Protein AF-A0A436FHL1-F1 (afdb_monomer)

Radius of gyration: 26.49 Å; Cα contacts (8 Å, |Δi|>4): 794; chains: 1; bounding box: 74×62×65 Å

pLDDT: mean 80.94, std 13.46, range [28.56, 97.38]

Foldseek 3Di:
DVLCLAQLLVLQLQQLLVLCCVLVVDDSLLSSLLSLLQSAFDVVLVVVLCVVVVFDFFPVLNVVSVCNRLSNLLNSLLSNLVSLVCVLVVDPDPPVVVVVCSVVLVCVQAVLLLVLLQVLLVVLQVCQVPDPDDLVCNLVVSVVSLVVSLVVSVVVSHHSSSSSSSSCVSNVPDDGPPVVSNVVVVVVVVVVVQVVLVVVLVVVADVVCCVVCVVSLLVSLVCSQPPSLLVSLCVSCVVVPDDPLSSVLSSNNGQRGSSSLVSLCSSVVSVHPCSNVSNNSSVSSNVSRCVPSSVVNNVSCVVSLRGDPDQQAFPDWAWDDDPDPFTKIWTKFAQAAQAQQLVPDDDDPQKAWAWKADPNDIDGPVVDDGDHGGIITTIIHGPPDRPVVSRRRDHPPPQDPVNCLQQPVFKDAQQAFVLVVCVPPVLPDDPVLRRHGNQVSLCVQVPNADGAQDWDRRHQKIKGQHDADPVRGGGIIYIHRPPPPNPPD

Structure (mmCIF, N/CA/C/O backbone):
data_AF-A0A436FHL1-F1
#
_entry.id   AF-A0A436FHL1-F1
#
loop_
_atom_site.group_PDB
_atom_site.id
_atom_site.type_symbol
_atom_site.label_atom_id
_atom_site.label_alt_id
_atom_site.label_comp_id
_atom_site.label_asym_id
_atom_site.label_entity_id
_atom_site.label_seq_id
_atom_site.pdbx_PDB_ins_code
_atom_site.Cartn_x
_atom_site.Cartn_y
_atom_site.Cartn_z
_atom_site.occupancy
_atom_site.B_iso_or_equiv
_atom_site.auth_seq_id
_atom_site.auth_comp_id
_atom_site.auth_asym_id
_atom_site.auth_atom_id
_atom_site.pdbx_PDB_model_num
ATOM 1 N N . ALA A 1 1 ? 3.615 -8.105 7.438 1.00 66.44 1 ALA A N 1
ATOM 2 C CA . ALA A 1 1 ? 3.809 -6.920 6.575 1.00 66.44 1 ALA A CA 1
ATOM 3 C C . ALA A 1 1 ? 5.278 -6.683 6.185 1.00 66.44 1 ALA A C 1
ATOM 5 O O . ALA A 1 1 ? 5.583 -6.813 5.013 1.00 66.44 1 ALA A O 1
ATOM 6 N N . LEU A 1 2 ? 6.216 -6.428 7.112 1.00 77.94 2 LEU A N 1
ATOM 7 C CA . LEU A 1 2 ? 7.629 -6.133 6.765 1.00 77.94 2 LEU A CA 1
ATOM 8 C C . LEU A 1 2 ? 8.330 -7.214 5.914 1.00 77.94 2 LEU A C 1
ATOM 10 O O . LEU A 1 2 ? 9.043 -6.886 4.969 1.00 77.94 2 LEU A O 1
ATOM 14 N N . SER A 1 3 ? 8.100 -8.500 6.210 1.00 80.69 3 SER A N 1
ATOM 15 C CA . SER A 1 3 ? 8.644 -9.611 5.404 1.00 80.69 3 SER A CA 1
ATOM 16 C C . SER A 1 3 ? 8.067 -9.638 3.981 1.00 80.69 3 SER A C 1
ATOM 18 O O . SER A 1 3 ? 8.811 -9.849 3.029 1.00 80.69 3 SER A O 1
ATOM 20 N N . LEU A 1 4 ? 6.769 -9.357 3.825 1.00 78.19 4 LEU A N 1
ATOM 21 C CA . LEU A 1 4 ? 6.110 -9.247 2.516 1.00 78.19 4 LEU A CA 1
ATOM 22 C C . LEU A 1 4 ? 6.680 -8.076 1.707 1.00 78.19 4 LEU A C 1
ATOM 24 O O . LEU A 1 4 ? 7.002 -8.236 0.536 1.00 78.19 4 LEU A O 1
ATOM 28 N N . ALA A 1 5 ? 6.870 -6.926 2.355 1.00 76.25 5 ALA A N 1
ATOM 29 C CA . ALA A 1 5 ? 7.355 -5.714 1.705 1.00 76.25 5 ALA A CA 1
ATOM 30 C C . ALA A 1 5 ? 8.826 -5.796 1.263 1.00 76.25 5 ALA A C 1
ATOM 32 O O . ALA A 1 5 ? 9.206 -5.145 0.304 1.00 76.25 5 ALA A O 1
ATOM 33 N N . THR A 1 6 ? 9.661 -6.594 1.933 1.00 82.12 6 THR A N 1
ATOM 34 C CA . THR A 1 6 ? 11.090 -6.744 1.595 1.00 82.12 6 THR A CA 1
ATOM 35 C C . THR A 1 6 ? 11.342 -8.017 0.794 1.00 82.12 6 THR A C 1
ATOM 37 O O . THR A 1 6 ? 11.588 -7.981 -0.410 1.00 82.12 6 THR A O 1
ATOM 40 N N . PHE A 1 7 ? 11.242 -9.167 1.457 1.00 86.00 7 PHE A N 1
ATOM 41 C CA . PHE A 1 7 ? 11.510 -10.468 0.858 1.00 86.00 7 PHE A CA 1
ATOM 42 C C . PHE A 1 7 ? 10.491 -10.812 -0.232 1.00 86.00 7 PHE A C 1
ATOM 44 O O . PHE A 1 7 ? 10.877 -11.302 -1.290 1.00 86.00 7 PHE A O 1
ATOM 51 N N . GLY A 1 8 ? 9.211 -10.489 -0.026 1.00 87.19 8 GLY A N 1
ATOM 52 C CA . GLY A 1 8 ? 8.171 -10.739 -1.025 1.00 87.19 8 GLY A CA 1
ATOM 53 C C . GLY A 1 8 ? 8.415 -9.986 -2.335 1.00 87.19 8 GLY A C 1
ATOM 54 O O . GLY A 1 8 ? 8.221 -10.554 -3.409 1.00 87.19 8 GLY A O 1
ATOM 55 N N . VAL A 1 9 ? 8.924 -8.753 -2.266 1.00 88.81 9 VAL A N 1
ATOM 56 C CA . VAL A 1 9 ? 9.281 -7.938 -3.442 1.00 88.81 9 VAL A CA 1
ATOM 57 C C . VAL A 1 9 ? 10.461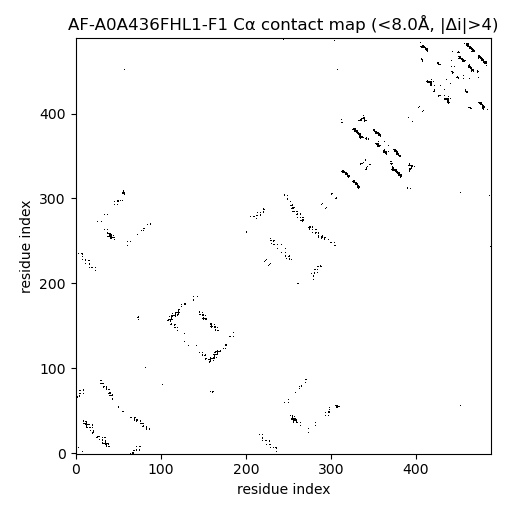 -8.531 -4.194 1.00 88.81 9 VAL A C 1
ATOM 59 O O . VAL A 1 9 ? 10.396 -8.666 -5.415 1.00 88.81 9 VAL A O 1
ATOM 62 N N . LEU A 1 10 ? 11.506 -8.953 -3.480 1.00 90.69 10 LEU A N 1
ATOM 63 C CA . LEU A 1 10 ? 12.677 -9.593 -4.084 1.00 90.69 10 LEU A CA 1
ATOM 64 C C . LEU A 1 10 ? 12.315 -10.925 -4.751 1.00 90.69 10 LEU A C 1
ATOM 66 O O . LEU A 1 10 ? 12.699 -11.165 -5.894 1.00 90.69 10 LEU A O 1
ATOM 70 N N . VAL A 1 11 ? 11.528 -11.766 -4.075 1.00 92.50 11 VAL A N 1
ATOM 71 C CA . VAL A 1 11 ? 11.056 -13.044 -4.628 1.00 92.50 11 VAL A CA 1
ATOM 72 C C . VAL A 1 11 ? 10.159 -12.813 -5.841 1.00 92.50 11 VAL A C 1
ATOM 74 O O . VAL A 1 11 ? 10.345 -13.467 -6.866 1.00 92.50 11 VAL A O 1
ATOM 77 N N . THR A 1 12 ? 9.225 -11.860 -5.762 1.00 92.69 12 THR A N 1
ATOM 78 C CA . THR A 1 12 ? 8.349 -11.511 -6.891 1.00 92.69 12 THR A CA 1
ATOM 79 C C . THR A 1 12 ? 9.171 -11.017 -8.076 1.00 92.69 12 THR A C 1
ATOM 81 O O . THR A 1 12 ? 8.964 -11.492 -9.188 1.00 92.69 12 THR A O 1
ATOM 84 N N . THR A 1 13 ? 10.140 -10.130 -7.838 1.00 93.62 13 THR A N 1
ATOM 85 C CA . THR A 1 13 ? 11.038 -9.599 -8.871 1.00 93.62 13 THR A CA 1
ATOM 86 C C . THR A 1 13 ? 11.849 -10.709 -9.532 1.00 93.62 13 THR A C 1
ATOM 88 O O . THR A 1 13 ? 11.933 -10.757 -10.756 1.00 93.62 13 THR A O 1
ATOM 91 N N . GLY A 1 14 ? 12.409 -11.628 -8.742 1.00 93.75 14 GLY A N 1
ATOM 92 C CA . GLY A 1 14 ? 13.194 -12.750 -9.252 1.00 93.75 14 GLY A CA 1
ATOM 93 C C . GLY A 1 14 ? 12.356 -13.716 -10.089 1.00 93.75 14 GLY A C 1
ATOM 94 O O . GLY A 1 14 ? 12.690 -13.977 -11.242 1.00 93.75 14 GLY A O 1
ATOM 95 N N . LEU A 1 15 ? 11.240 -14.211 -9.542 1.00 94.94 15 LEU A N 1
ATOM 96 C CA . LEU A 1 15 ? 10.355 -15.150 -10.244 1.00 94.94 15 LEU A CA 1
ATOM 97 C C . LEU A 1 15 ? 9.775 -14.538 -11.519 1.00 94.94 15 LEU A C 1
ATOM 99 O O . LEU A 1 15 ? 9.766 -15.177 -12.570 1.00 94.94 15 LEU A O 1
ATOM 103 N N . PHE A 1 16 ? 9.297 -13.298 -11.427 1.00 95.25 16 PHE A N 1
ATOM 104 C CA . PHE A 1 16 ? 8.742 -12.594 -12.572 1.00 95.25 16 PHE A CA 1
ATOM 105 C C . PHE A 1 16 ? 9.818 -12.278 -13.613 1.00 95.25 16 PHE A C 1
ATOM 107 O O . PHE A 1 16 ? 9.579 -12.472 -14.799 1.00 95.25 16 PHE A O 1
ATOM 114 N N . GLY A 1 17 ? 11.007 -11.841 -13.190 1.00 94.88 17 GLY A N 1
ATOM 115 C CA . GLY A 1 17 ? 12.113 -11.544 -14.096 1.00 94.88 17 GLY A CA 1
ATOM 116 C C . GLY A 1 17 ? 12.580 -12.771 -14.876 1.00 94.88 17 GLY A C 1
ATOM 117 O O . GLY A 1 17 ? 12.814 -12.673 -16.074 1.00 94.88 17 GLY A O 1
ATOM 118 N N . VAL A 1 18 ? 12.616 -13.953 -14.252 1.00 95.56 18 VAL A N 1
ATOM 119 C CA . VAL A 1 18 ? 12.900 -15.208 -14.972 1.00 95.56 18 VAL A CA 1
ATOM 120 C C . VAL A 1 18 ? 11.855 -15.457 -16.063 1.00 95.56 18 VAL A C 1
ATOM 122 O O . VAL A 1 18 ? 12.215 -15.753 -17.199 1.00 95.56 18 VAL A O 1
ATOM 125 N N . ALA A 1 19 ? 10.564 -15.305 -15.754 1.00 94.75 19 ALA A N 1
ATOM 126 C CA . ALA A 1 19 ? 9.510 -15.467 -16.753 1.00 94.75 19 ALA A CA 1
ATOM 127 C C . ALA A 1 19 ? 9.612 -14.414 -17.872 1.00 94.75 19 ALA A C 1
ATOM 129 O O . ALA A 1 19 ? 9.493 -14.751 -19.046 1.00 94.75 19 ALA A O 1
ATOM 130 N N . ALA A 1 20 ? 9.876 -13.152 -17.528 1.00 94.81 20 ALA A N 1
ATOM 131 C CA . ALA A 1 20 ? 10.010 -12.063 -18.491 1.00 94.81 20 ALA A CA 1
ATOM 132 C C . ALA A 1 20 ? 11.174 -12.283 -19.469 1.00 94.81 20 ALA A C 1
ATOM 134 O O . ALA A 1 20 ? 10.998 -12.036 -20.659 1.00 94.81 20 ALA A O 1
ATOM 135 N N . HIS A 1 21 ? 12.305 -12.816 -18.997 1.00 95.00 21 HIS A N 1
ATOM 136 C CA . HIS A 1 21 ? 13.452 -13.145 -19.847 1.00 95.00 21 HIS A CA 1
ATOM 137 C C . HIS A 1 21 ? 13.066 -14.116 -20.969 1.00 95.00 21 HIS A C 1
ATOM 139 O O . HIS A 1 21 ? 13.365 -13.865 -22.132 1.00 95.00 21 HIS A O 1
ATOM 145 N N . TYR A 1 22 ? 12.339 -15.185 -20.633 1.00 93.75 22 TYR A N 1
ATOM 146 C CA . TYR A 1 22 ? 11.937 -16.204 -21.607 1.00 93.75 22 TYR A CA 1
ATOM 147 C C . TYR A 1 22 ? 10.749 -15.804 -22.490 1.00 93.75 22 TYR A C 1
ATOM 149 O O . TYR A 1 22 ? 10.585 -16.373 -23.564 1.00 93.75 22 TYR A O 1
ATOM 157 N N . LEU A 1 23 ? 9.884 -14.888 -22.040 1.00 92.69 23 LEU A N 1
ATOM 158 C CA . LEU A 1 23 ? 8.682 -14.498 -22.789 1.00 92.69 23 LEU A CA 1
ATOM 159 C C . LEU A 1 23 ? 8.887 -13.275 -23.694 1.00 92.69 23 LEU A C 1
ATOM 161 O O . LEU A 1 23 ? 8.119 -13.106 -24.641 1.00 92.69 23 LEU A O 1
ATOM 165 N N . LEU A 1 24 ? 9.848 -12.403 -23.380 1.00 90.12 24 LEU A N 1
ATOM 166 C CA . LEU A 1 24 ? 10.069 -11.130 -24.080 1.00 90.12 24 LEU A CA 1
ATOM 167 C C . LEU A 1 24 ? 11.463 -11.002 -24.706 1.00 90.12 24 LEU A C 1
ATOM 169 O O . LEU A 1 24 ? 11.749 -9.954 -25.279 1.00 90.12 24 LEU A O 1
ATOM 173 N N . ASP A 1 25 ? 12.321 -12.017 -24.567 1.00 88.19 25 ASP A N 1
ATOM 174 C CA . ASP A 1 25 ? 13.712 -12.015 -25.049 1.00 88.19 25 ASP A CA 1
ATOM 175 C C . ASP A 1 25 ? 14.541 -10.808 -24.553 1.00 88.19 25 ASP A C 1
ATOM 177 O O . ASP A 1 25 ? 15.501 -10.373 -25.188 1.00 88.19 25 ASP A O 1
ATOM 181 N N . LEU A 1 26 ? 14.176 -10.254 -23.390 1.00 90.62 26 LEU A N 1
ATOM 182 C CA . LEU A 1 26 ? 14.901 -9.163 -22.735 1.00 90.62 26 LEU A CA 1
ATOM 183 C C . LEU A 1 26 ? 16.186 -9.677 -22.086 1.00 90.62 26 LEU A C 1
ATOM 185 O O . LEU A 1 26 ? 16.280 -10.843 -21.706 1.00 90.62 26 LEU A O 1
ATOM 189 N N . THR A 1 27 ? 17.168 -8.807 -21.850 1.00 92.12 27 THR A N 1
ATOM 190 C CA . THR A 1 27 ? 18.330 -9.189 -21.031 1.00 92.12 27 THR A CA 1
ATOM 191 C C . THR A 1 27 ? 17.909 -9.515 -19.590 1.00 92.12 27 THR A C 1
ATOM 193 O O . THR A 1 27 ? 16.848 -9.097 -19.118 1.00 92.12 27 THR A O 1
ATOM 196 N N . TRP A 1 28 ? 18.740 -10.253 -18.846 1.00 92.06 28 TRP A N 1
ATOM 197 C CA . TRP A 1 28 ? 18.451 -10.591 -17.443 1.00 92.06 28 TRP A CA 1
ATOM 198 C C . TRP A 1 28 ? 18.183 -9.351 -16.582 1.00 92.06 28 TRP A C 1
ATOM 200 O O . TRP A 1 28 ? 17.219 -9.327 -15.818 1.00 92.06 28 TRP A O 1
ATOM 210 N N . LEU A 1 29 ? 18.996 -8.302 -16.736 1.00 90.94 29 LEU A N 1
ATOM 211 C CA . LEU A 1 29 ? 18.839 -7.062 -15.977 1.00 90.94 29 LEU A CA 1
ATOM 212 C C . LEU A 1 29 ? 17.547 -6.323 -16.344 1.00 90.94 29 LEU A C 1
ATOM 214 O O . LEU A 1 29 ? 16.825 -5.904 -15.445 1.00 90.94 29 LEU A O 1
ATOM 218 N N . GLU A 1 30 ? 17.207 -6.219 -17.631 1.00 92.06 30 GLU A N 1
ATOM 219 C CA . GLU A 1 30 ? 15.940 -5.619 -18.079 1.00 92.06 30 GLU A CA 1
ATOM 220 C C . GLU A 1 30 ? 14.719 -6.419 -17.606 1.00 92.06 30 GLU A C 1
ATOM 222 O O . GLU A 1 30 ? 13.680 -5.851 -17.268 1.00 92.06 30 GLU A O 1
ATOM 227 N N . SER A 1 31 ? 14.850 -7.743 -17.533 1.00 94.50 31 SER A N 1
ATOM 228 C CA . SER A 1 31 ? 13.784 -8.627 -17.066 1.00 94.50 31 SER A CA 1
ATOM 229 C C . SER A 1 31 ? 13.542 -8.472 -15.564 1.00 94.50 31 SER A C 1
ATOM 231 O O . SER A 1 31 ? 12.394 -8.355 -15.127 1.00 94.50 31 SER A O 1
ATOM 233 N N . PHE A 1 32 ? 14.609 -8.403 -14.758 1.00 94.44 32 PHE A N 1
ATOM 234 C CA . PHE A 1 32 ? 14.498 -8.080 -13.333 1.00 94.44 32 PHE A CA 1
ATOM 235 C C . PHE A 1 32 ? 14.029 -6.644 -13.102 1.00 94.44 32 PHE A C 1
ATOM 237 O O . PHE A 1 32 ? 13.284 -6.405 -12.159 1.00 94.44 32 PHE A O 1
ATOM 244 N N . LEU A 1 33 ? 14.392 -5.702 -13.973 1.00 94.06 33 LEU A N 1
ATOM 245 C CA . LEU A 1 33 ? 13.903 -4.326 -13.927 1.00 94.06 33 LEU A CA 1
ATOM 246 C C . LEU A 1 33 ? 12.388 -4.266 -14.138 1.00 94.06 33 LEU A C 1
ATOM 248 O O . LEU A 1 33 ? 11.684 -3.633 -13.351 1.00 94.06 33 LEU A O 1
ATOM 252 N N . LEU A 1 34 ? 11.870 -4.974 -15.147 1.00 95.19 34 LEU A N 1
ATOM 253 C CA . LEU A 1 34 ? 10.428 -5.108 -15.345 1.00 95.19 34 LEU A CA 1
ATOM 254 C C . LEU A 1 34 ? 9.771 -5.763 -14.120 1.00 95.19 34 LEU A C 1
ATOM 256 O O . LEU A 1 34 ? 8.746 -5.274 -13.650 1.00 95.19 34 LEU A O 1
ATOM 260 N N . GLY A 1 35 ? 10.382 -6.821 -13.573 1.00 94.38 35 GLY A N 1
ATOM 261 C CA . GLY A 1 35 ? 9.930 -7.482 -12.346 1.00 94.38 35 GLY A CA 1
ATOM 262 C C . GLY A 1 35 ? 9.860 -6.550 -11.139 1.00 94.38 35 GLY A C 1
ATOM 263 O O . GLY A 1 35 ? 8.855 -6.565 -10.434 1.00 94.38 35 GLY A O 1
ATOM 264 N N . ALA A 1 36 ? 10.875 -5.710 -10.934 1.00 94.12 36 ALA A N 1
ATOM 265 C CA . ALA A 1 36 ? 10.934 -4.732 -9.852 1.00 94.12 36 ALA A CA 1
ATOM 266 C C . ALA A 1 36 ? 9.839 -3.671 -10.000 1.00 94.12 36 ALA A C 1
ATOM 268 O O . ALA A 1 36 ? 9.123 -3.386 -9.038 1.00 94.12 36 ALA A O 1
ATOM 269 N N . ALA A 1 37 ? 9.644 -3.156 -11.218 1.00 93.38 37 ALA A N 1
ATOM 270 C CA . ALA A 1 37 ? 8.610 -2.170 -11.509 1.00 93.38 37 ALA A CA 1
ATOM 271 C C . ALA A 1 37 ? 7.206 -2.720 -11.212 1.00 93.38 37 ALA A C 1
ATOM 273 O O . ALA A 1 37 ? 6.386 -2.049 -10.584 1.00 93.38 37 ALA A O 1
ATOM 274 N N . VAL A 1 38 ? 6.926 -3.971 -11.596 1.00 93.50 38 VAL A N 1
ATOM 275 C CA . VAL A 1 38 ? 5.620 -4.602 -11.348 1.00 93.50 38 VAL A CA 1
ATOM 276 C C . VAL A 1 38 ? 5.518 -5.302 -9.995 1.00 93.50 38 VAL A C 1
ATOM 278 O O . VAL A 1 38 ? 4.468 -5.870 -9.725 1.00 93.50 38 VAL A O 1
ATOM 281 N N . ALA A 1 39 ? 6.544 -5.280 -9.134 1.00 91.31 39 ALA A N 1
ATOM 282 C CA . ALA A 1 39 ? 6.502 -5.912 -7.811 1.00 91.31 39 ALA A CA 1
ATOM 283 C C . ALA A 1 39 ? 5.756 -5.070 -6.759 1.00 91.31 39 ALA A C 1
ATOM 285 O O . ALA A 1 39 ? 5.218 -5.648 -5.808 1.00 91.31 39 ALA A O 1
ATOM 286 N N . SER A 1 40 ? 5.642 -3.754 -6.973 1.00 89.12 40 SER A N 1
ATOM 287 C CA . SER A 1 40 ? 4.802 -2.839 -6.181 1.00 89.12 40 SER A CA 1
ATOM 288 C C . SER A 1 40 ? 3.306 -3.155 -6.333 1.00 89.12 40 SER A C 1
ATOM 290 O O . SER A 1 40 ? 2.866 -3.788 -7.302 1.00 89.12 40 SER A O 1
ATOM 292 N N . THR A 1 41 ? 2.525 -2.802 -5.314 1.00 89.75 41 THR A N 1
ATOM 293 C CA . THR A 1 41 ? 1.123 -3.201 -5.147 1.00 89.75 41 THR A CA 1
ATOM 294 C C . THR A 1 41 ? 0.335 -2.030 -4.610 1.00 89.75 41 THR A C 1
ATOM 296 O O . THR A 1 41 ? 0.806 -1.382 -3.683 1.00 89.75 41 THR A O 1
ATOM 299 N N . ASP A 1 42 ? -0.864 -1.801 -5.129 1.00 85.75 42 ASP A N 1
ATOM 300 C CA . ASP A 1 42 ? -1.639 -0.593 -4.857 1.00 85.75 42 ASP A CA 1
ATOM 301 C C . ASP A 1 42 ? -2.870 -0.907 -4.004 1.00 85.75 42 ASP A C 1
ATOM 303 O O . ASP A 1 42 ? -3.913 -1.350 -4.496 1.00 85.75 42 ASP A O 1
ATOM 307 N N . ALA A 1 43 ? -2.742 -0.681 -2.697 1.00 78.94 43 ALA A N 1
ATOM 308 C CA . ALA A 1 43 ? -3.848 -0.868 -1.777 1.00 78.94 43 ALA A CA 1
ATOM 309 C C . ALA A 1 43 ? -4.926 0.216 -1.925 1.00 78.94 43 ALA A C 1
ATOM 311 O O . ALA A 1 43 ? -6.086 -0.065 -1.633 1.00 78.94 43 ALA A O 1
ATOM 312 N N . ALA A 1 44 ? -4.610 1.413 -2.435 1.00 77.00 44 ALA A N 1
ATOM 313 C CA . ALA A 1 44 ? -5.622 2.444 -2.663 1.00 77.00 44 ALA A CA 1
ATOM 314 C C . ALA A 1 44 ? -6.646 1.980 -3.712 1.00 77.00 44 ALA A C 1
ATOM 316 O O . ALA A 1 44 ? -7.854 2.107 -3.497 1.00 77.00 44 ALA A O 1
ATOM 317 N N . ALA A 1 45 ? -6.181 1.347 -4.794 1.00 80.00 45 ALA A N 1
ATOM 318 C CA . ALA A 1 45 ? -7.055 0.720 -5.787 1.00 80.00 45 ALA A CA 1
ATOM 319 C C . ALA A 1 45 ? -7.905 -0.420 -5.189 1.00 80.00 45 ALA A C 1
ATOM 321 O O . ALA A 1 45 ? -9.105 -0.509 -5.459 1.00 80.00 45 ALA A O 1
ATOM 322 N N . VAL A 1 46 ? -7.311 -1.264 -4.334 1.00 82.12 46 VAL A N 1
ATOM 323 C CA . VAL A 1 46 ? -8.033 -2.334 -3.617 1.00 82.12 46 VAL A CA 1
ATOM 324 C C . VAL A 1 46 ? -9.146 -1.750 -2.746 1.00 82.12 46 VAL A C 1
ATOM 326 O O . VAL A 1 46 ? -10.299 -2.167 -2.852 1.00 82.12 46 VAL A O 1
ATOM 329 N N . PHE A 1 47 ? -8.822 -0.784 -1.884 1.00 79.75 47 PHE A N 1
ATOM 330 C CA . PHE A 1 47 ? -9.784 -0.206 -0.949 1.00 79.75 47 PHE A CA 1
ATOM 331 C C . PHE A 1 47 ? -10.869 0.593 -1.649 1.00 79.75 47 PHE A C 1
ATOM 333 O O . PHE A 1 47 ? -12.008 0.585 -1.184 1.00 79.75 47 PHE A O 1
ATOM 340 N N . PHE A 1 48 ? -10.560 1.222 -2.782 1.00 76.75 48 PHE A N 1
ATOM 341 C CA . PHE A 1 48 ? -11.579 1.836 -3.620 1.00 76.75 48 PHE A CA 1
ATOM 342 C C . PHE A 1 48 ? -12.616 0.812 -4.086 1.00 76.75 48 PHE A C 1
ATOM 344 O O . PHE A 1 48 ? -13.810 1.029 -3.893 1.00 76.75 48 PHE A O 1
ATOM 351 N N . LEU A 1 49 ? -12.176 -0.319 -4.642 1.00 78.75 49 LEU A N 1
ATOM 352 C CA . LEU A 1 49 ? -13.084 -1.356 -5.137 1.00 78.75 49 LEU A CA 1
ATOM 353 C C . LEU A 1 49 ? -13.893 -2.009 -4.014 1.00 78.75 49 LEU A C 1
ATOM 355 O O . LEU A 1 49 ? -15.082 -2.271 -4.178 1.00 78.75 49 LEU A O 1
ATOM 359 N N . LEU A 1 50 ? -13.271 -2.233 -2.856 1.00 79.44 50 LEU A N 1
ATOM 360 C CA . LEU A 1 50 ? -13.965 -2.756 -1.680 1.00 79.44 50 LEU A CA 1
ATOM 361 C C . LEU A 1 50 ? -15.009 -1.768 -1.154 1.00 79.44 50 LEU A C 1
ATOM 363 O O . LEU A 1 50 ? -16.138 -2.171 -0.890 1.00 79.44 50 LEU A O 1
ATOM 367 N N . ARG A 1 51 ? -14.670 -0.476 -1.062 1.00 74.31 51 ARG A N 1
ATOM 368 C CA . ARG A 1 51 ? -15.601 0.577 -0.632 1.00 74.31 51 ARG A CA 1
ATOM 369 C C . ARG A 1 51 ? -16.747 0.755 -1.628 1.00 74.31 51 ARG A C 1
ATOM 371 O O . ARG A 1 51 ? -17.884 0.899 -1.198 1.00 74.31 51 ARG A O 1
ATOM 378 N N . ALA A 1 52 ? -16.467 0.704 -2.931 1.00 73.88 52 ALA A N 1
ATOM 379 C CA . ALA A 1 52 ? -17.485 0.764 -3.980 1.00 73.88 52 ALA A CA 1
ATOM 380 C C . ALA A 1 52 ? -18.447 -0.437 -3.940 1.00 73.88 52 ALA A C 1
ATOM 382 O O . ALA A 1 52 ? -19.610 -0.300 -4.302 1.00 73.88 52 ALA A O 1
ATOM 383 N N . GLY A 1 53 ? -17.974 -1.601 -3.483 1.00 68.62 53 GLY A N 1
ATOM 384 C CA . GLY A 1 53 ? -18.800 -2.787 -3.246 1.00 68.62 53 GLY A CA 1
ATOM 385 C C . GLY A 1 53 ? -19.440 -2.865 -1.855 1.00 68.62 53 GLY A C 1
ATOM 386 O O . GLY A 1 53 ? -20.005 -3.909 -1.539 1.00 68.62 53 GLY A O 1
ATOM 387 N N . GLU A 1 54 ? -19.305 -1.824 -1.020 1.00 68.62 54 GLU A N 1
ATOM 388 C CA . GLU A 1 54 ? -19.738 -1.795 0.391 1.00 68.62 54 GLU A CA 1
ATOM 389 C C . GLU A 1 54 ? -19.180 -2.961 1.235 1.00 68.62 54 GLU A C 1
ATOM 391 O O . GLU A 1 54 ? -19.796 -3.445 2.186 1.00 68.62 54 GLU A O 1
ATOM 396 N N . ILE A 1 55 ? -17.977 -3.429 0.895 1.00 75.25 55 ILE A N 1
ATOM 397 C CA . ILE A 1 55 ? -17.314 -4.556 1.548 1.00 75.25 55 ILE A CA 1
ATOM 398 C C . ILE A 1 55 ? -16.383 -4.043 2.644 1.00 75.25 55 ILE A C 1
ATOM 400 O O . ILE A 1 55 ? -15.345 -3.444 2.365 1.00 75.25 55 ILE A O 1
ATOM 404 N N . ASN A 1 56 ? -16.705 -4.364 3.896 1.00 73.06 56 ASN A N 1
ATOM 405 C CA . ASN A 1 56 ? -15.801 -4.159 5.025 1.00 73.06 56 ASN A CA 1
ATOM 406 C C . ASN A 1 56 ? -15.016 -5.446 5.292 1.00 73.06 56 ASN A C 1
ATOM 408 O O . ASN A 1 56 ? -15.605 -6.500 5.514 1.00 73.06 56 ASN A O 1
ATOM 412 N N . LEU A 1 57 ? -13.687 -5.376 5.248 1.00 77.81 57 LEU A N 1
ATOM 413 C CA . LEU A 1 57 ? -12.810 -6.506 5.564 1.00 77.81 57 LEU A CA 1
ATOM 414 C C . LEU A 1 57 ? -12.503 -6.577 7.062 1.00 77.81 57 LEU A C 1
ATOM 416 O O . LEU A 1 57 ? -12.574 -5.574 7.770 1.00 77.81 57 LEU A O 1
ATOM 420 N N . ARG A 1 58 ? -12.060 -7.752 7.519 1.00 75.31 58 ARG A N 1
ATOM 421 C CA . ARG A 1 58 ? -11.426 -7.916 8.838 1.00 75.31 58 ARG A CA 1
ATOM 422 C C . ARG A 1 58 ? -10.259 -6.937 9.004 1.00 75.31 58 ARG A C 1
ATOM 424 O O . ARG A 1 58 ? -9.426 -6.791 8.105 1.00 75.31 58 ARG A O 1
ATOM 431 N N . GLU A 1 59 ? -10.174 -6.315 10.178 1.00 76.56 59 GLU A N 1
ATOM 432 C CA . GLU A 1 59 ? -9.212 -5.243 10.472 1.00 76.56 59 GLU A CA 1
ATOM 433 C C . GLU A 1 59 ? -7.758 -5.702 10.299 1.00 76.56 59 GLU A C 1
ATOM 435 O O . GLU A 1 59 ? -6.930 -4.974 9.750 1.00 76.56 59 GLU A O 1
ATOM 440 N N . ARG A 1 60 ? -7.439 -6.947 10.675 1.00 80.50 60 ARG A N 1
ATOM 441 C CA . ARG A 1 60 ? -6.107 -7.534 10.466 1.00 80.50 60 ARG A CA 1
ATOM 442 C C . ARG A 1 60 ? -5.719 -7.634 8.997 1.00 80.50 60 ARG A C 1
ATOM 444 O O . ARG A 1 60 ? -4.587 -7.321 8.635 1.00 80.50 60 ARG A O 1
ATOM 451 N N . VAL A 1 61 ? -6.644 -8.072 8.147 1.00 83.12 61 VAL A N 1
ATOM 452 C CA . VAL A 1 61 ? -6.400 -8.213 6.706 1.00 83.12 61 VAL A CA 1
ATOM 453 C C . VAL A 1 61 ? -6.232 -6.832 6.085 1.00 83.12 61 VAL A C 1
ATOM 455 O O . VAL A 1 61 ? -5.267 -6.598 5.362 1.00 83.12 61 VAL A O 1
ATOM 458 N N . ARG A 1 62 ? -7.125 -5.900 6.431 1.00 83.19 62 ARG A N 1
ATOM 459 C CA . ARG A 1 62 ? -7.063 -4.508 5.984 1.00 83.19 62 ARG A CA 1
ATOM 460 C C . ARG A 1 62 ? -5.732 -3.848 6.352 1.00 83.19 62 ARG A C 1
ATOM 462 O O . ARG A 1 62 ? -5.023 -3.385 5.466 1.00 83.19 62 ARG A O 1
ATOM 469 N N . SER A 1 63 ? -5.376 -3.852 7.634 1.00 83.69 63 SER A N 1
ATOM 470 C CA . SER A 1 63 ? -4.128 -3.252 8.123 1.00 83.69 63 SER A CA 1
ATOM 471 C C . SER A 1 63 ? -2.891 -3.920 7.520 1.00 83.69 63 SER A C 1
ATOM 473 O O . SER A 1 63 ? -1.929 -3.241 7.170 1.00 83.69 63 SER A O 1
ATOM 475 N N . THR A 1 64 ? -2.914 -5.243 7.324 1.00 85.38 64 THR 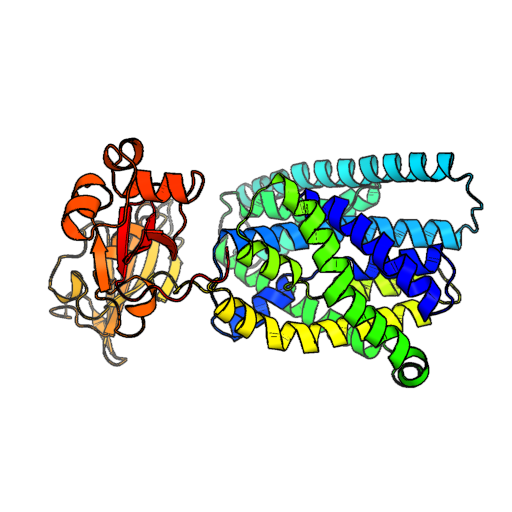A N 1
ATOM 476 C CA . THR A 1 64 ? -1.812 -5.952 6.662 1.00 85.38 64 THR A CA 1
ATOM 477 C C . THR A 1 64 ? -1.629 -5.485 5.221 1.00 85.38 64 THR A C 1
ATOM 479 O O . THR A 1 64 ? -0.491 -5.233 4.832 1.00 85.38 64 THR A O 1
ATOM 482 N N . LEU A 1 65 ? -2.718 -5.324 4.460 1.00 86.12 65 LEU A N 1
ATOM 483 C CA . LEU A 1 65 ? -2.685 -4.831 3.079 1.00 86.12 65 LEU A CA 1
ATOM 484 C C . LEU A 1 65 ? -2.229 -3.365 2.994 1.00 86.12 65 LEU A C 1
ATOM 486 O O . LEU A 1 65 ? -1.419 -3.039 2.128 1.00 86.12 65 LEU A O 1
ATOM 490 N N . GLU A 1 66 ? -2.701 -2.499 3.902 1.00 84.19 66 GLU A N 1
ATOM 491 C CA . GLU A 1 66 ? -2.272 -1.090 3.989 1.00 84.19 66 GLU A CA 1
ATOM 492 C C . GLU A 1 66 ? -0.756 -0.995 4.218 1.00 84.19 66 GLU A C 1
ATOM 494 O O . GLU A 1 66 ? -0.048 -0.323 3.466 1.00 84.19 66 GLU A O 1
ATOM 499 N N . VAL A 1 67 ? -0.236 -1.724 5.211 1.00 84.19 67 VAL A N 1
ATOM 500 C CA . VAL A 1 67 ? 1.194 -1.685 5.549 1.00 84.19 67 VAL A CA 1
ATOM 501 C C . VAL A 1 67 ? 2.046 -2.387 4.488 1.00 84.19 67 VAL A C 1
ATOM 503 O O . VAL A 1 67 ? 3.153 -1.932 4.205 1.00 84.19 67 VAL A O 1
ATOM 506 N N . GLU A 1 68 ? 1.569 -3.486 3.895 1.00 87.19 68 GLU A N 1
ATOM 507 C CA . GLU A 1 68 ? 2.259 -4.171 2.794 1.00 87.19 68 GLU A CA 1
ATOM 508 C C . GLU A 1 68 ? 2.444 -3.238 1.599 1.00 87.19 68 GLU A C 1
ATOM 510 O O . GLU A 1 68 ? 3.577 -3.044 1.167 1.00 87.19 68 GLU A O 1
ATOM 515 N N . SER A 1 69 ? 1.359 -2.639 1.101 1.00 83.44 69 SER A N 1
ATOM 516 C CA . SER A 1 69 ? 1.401 -1.742 -0.056 1.00 83.44 69 SER A CA 1
ATOM 517 C C . SER A 1 69 ? 2.266 -0.513 0.217 1.00 83.44 69 SER A C 1
ATOM 519 O O . SER A 1 69 ? 3.202 -0.257 -0.537 1.00 83.44 69 SER A O 1
ATOM 521 N N . GLY A 1 70 ? 2.054 0.169 1.349 1.00 82.25 70 GLY A N 1
ATOM 522 C CA . GLY A 1 70 ? 2.814 1.375 1.684 1.00 82.25 70 GLY A CA 1
ATOM 523 C C . GLY A 1 70 ? 4.315 1.135 1.889 1.00 82.25 70 GLY A C 1
ATOM 524 O O . GLY A 1 70 ? 5.129 2.003 1.583 1.00 82.25 70 GLY A O 1
ATOM 525 N N . THR A 1 71 ? 4.707 -0.049 2.374 1.00 83.44 71 THR A N 1
ATOM 526 C CA . THR A 1 71 ? 6.126 -0.375 2.614 1.00 83.44 71 THR A CA 1
ATOM 527 C C . THR A 1 71 ? 6.809 -0.987 1.386 1.00 83.44 71 THR A C 1
ATOM 529 O O . THR A 1 71 ? 8.018 -0.834 1.222 1.00 83.44 71 THR A O 1
ATOM 532 N N . ASN A 1 72 ? 6.064 -1.684 0.525 1.00 89.69 72 ASN A N 1
ATOM 533 C CA . ASN A 1 72 ? 6.581 -2.272 -0.712 1.00 89.69 72 ASN A CA 1
ATOM 534 C C . ASN A 1 72 ? 7.047 -1.185 -1.693 1.00 89.69 72 ASN A C 1
ATOM 536 O O . ASN A 1 72 ? 8.134 -1.299 -2.259 1.00 89.69 72 ASN A O 1
ATOM 540 N N . ASP A 1 73 ? 6.277 -0.104 -1.839 1.00 89.25 73 ASP A N 1
ATOM 541 C CA . ASP A 1 73 ? 6.542 0.934 -2.839 1.00 89.25 73 ASP A CA 1
ATOM 542 C C . ASP A 1 73 ? 7.968 1.505 -2.772 1.00 89.25 73 ASP A C 1
ATOM 544 O O . ASP A 1 73 ? 8.669 1.422 -3.782 1.00 89.25 73 ASP A O 1
ATOM 548 N N . PRO A 1 74 ? 8.488 1.993 -1.623 1.00 87.88 74 PRO A N 1
ATOM 549 C CA . PRO A 1 74 ? 9.878 2.440 -1.537 1.00 87.88 74 PRO A CA 1
ATOM 550 C C . PRO A 1 74 ? 10.907 1.391 -1.975 1.00 87.88 74 PRO A C 1
ATOM 552 O O . PRO A 1 74 ? 11.915 1.744 -2.585 1.00 87.88 74 PRO A O 1
ATOM 555 N N . ILE A 1 75 ? 10.665 0.112 -1.680 1.00 89.69 75 ILE A N 1
ATOM 556 C CA . ILE A 1 75 ? 11.588 -0.991 -1.979 1.00 89.69 75 ILE A CA 1
ATOM 557 C C . ILE A 1 75 ? 11.584 -1.294 -3.478 1.00 89.69 75 ILE A C 1
ATOM 559 O O . ILE A 1 75 ? 12.654 -1.412 -4.077 1.00 89.69 75 ILE A O 1
ATOM 563 N N . ALA A 1 76 ? 10.403 -1.351 -4.097 1.00 91.62 76 ALA A N 1
ATOM 564 C CA . ALA A 1 76 ? 10.261 -1.490 -5.542 1.00 91.62 76 ALA A CA 1
ATOM 565 C C . ALA A 1 76 ? 10.872 -0.293 -6.289 1.00 91.62 76 ALA A C 1
ATOM 567 O O . ALA A 1 76 ? 11.574 -0.481 -7.284 1.00 91.62 76 ALA A O 1
ATOM 568 N N . ILE A 1 77 ? 10.664 0.930 -5.785 1.00 90.44 77 ILE A N 1
ATOM 569 C CA . ILE A 1 77 ? 11.236 2.156 -6.353 1.00 90.44 77 ILE A CA 1
ATOM 570 C C . ILE A 1 77 ? 12.763 2.113 -6.307 1.00 90.44 77 ILE A C 1
ATOM 572 O O . ILE A 1 77 ? 13.402 2.316 -7.338 1.00 90.44 77 ILE A O 1
ATOM 576 N N . PHE A 1 78 ? 13.341 1.801 -5.144 1.00 90.69 78 PHE A N 1
ATOM 577 C CA . PHE A 1 78 ? 14.788 1.652 -4.994 1.00 90.69 78 PHE A CA 1
ATOM 578 C C . PHE A 1 78 ? 15.337 0.622 -5.984 1.00 90.69 78 PHE A C 1
ATOM 580 O O . PHE A 1 78 ? 16.219 0.942 -6.774 1.00 90.69 78 PHE A O 1
ATOM 587 N N . LEU A 1 79 ? 14.767 -0.587 -5.999 1.00 90.88 79 LEU A N 1
ATOM 588 C CA . LEU A 1 79 ? 15.250 -1.670 -6.852 1.00 90.88 79 LEU A CA 1
ATOM 589 C C . LEU A 1 79 ? 15.174 -1.306 -8.341 1.00 90.88 79 LEU A C 1
ATOM 591 O O . LEU A 1 79 ? 16.110 -1.577 -9.087 1.00 90.88 79 LEU A O 1
ATOM 595 N N . THR A 1 80 ? 14.089 -0.654 -8.762 1.00 92.62 80 THR A N 1
ATOM 596 C CA . THR A 1 80 ? 13.900 -0.216 -10.150 1.00 92.62 80 THR A CA 1
ATOM 597 C C . THR A 1 80 ? 14.935 0.838 -10.540 1.00 92.62 80 THR A C 1
ATOM 599 O O . THR A 1 80 ? 15.623 0.665 -11.542 1.00 92.62 80 THR A O 1
ATOM 602 N N . ILE A 1 81 ? 15.085 1.905 -9.745 1.00 89.75 81 ILE A N 1
ATOM 603 C CA . ILE A 1 81 ? 16.036 2.990 -10.036 1.00 89.75 81 ILE A CA 1
ATOM 604 C C . ILE A 1 81 ? 17.459 2.441 -10.104 1.00 89.75 81 ILE A C 1
ATOM 606 O O . ILE A 1 81 ? 18.176 2.713 -11.063 1.00 89.75 81 ILE A O 1
ATOM 610 N N . THR A 1 82 ? 17.849 1.605 -9.142 1.00 88.94 82 THR A N 1
ATOM 611 C CA . THR A 1 82 ? 19.199 1.049 -9.125 1.00 88.94 82 THR A CA 1
ATOM 612 C C . THR A 1 82 ? 19.462 0.117 -10.309 1.00 88.94 82 THR A C 1
ATOM 614 O O . THR A 1 82 ? 20.551 0.145 -10.878 1.00 88.94 82 THR A O 1
ATOM 617 N N . LEU A 1 83 ? 18.479 -0.682 -10.740 1.00 90.25 83 LEU A N 1
ATOM 618 C CA . LEU A 1 83 ? 18.621 -1.503 -11.947 1.00 90.25 83 LEU A CA 1
ATOM 619 C C . LEU A 1 83 ? 18.749 -0.646 -13.214 1.00 90.25 83 LEU A C 1
ATOM 621 O O . LEU A 1 83 ? 19.573 -0.968 -14.068 1.00 90.25 83 LEU A O 1
ATOM 625 N N . VAL A 1 84 ? 18.003 0.459 -13.324 1.00 90.56 84 VAL A N 1
ATOM 626 C CA . VAL A 1 84 ? 18.168 1.421 -14.429 1.00 90.56 84 VAL A CA 1
ATOM 627 C C . VAL A 1 84 ? 19.579 2.008 -14.434 1.00 90.56 84 VAL A C 1
ATOM 629 O O . VAL A 1 84 ? 20.213 2.028 -15.485 1.00 90.56 84 VAL A O 1
ATOM 632 N N . GLU A 1 85 ? 20.092 2.440 -13.281 1.00 87.50 85 GLU A N 1
ATOM 633 C CA . GLU A 1 85 ? 21.444 3.000 -13.158 1.00 87.50 85 GLU A CA 1
ATOM 634 C C . GLU A 1 85 ? 22.526 1.995 -13.569 1.00 87.50 85 GLU A C 1
ATOM 636 O O . GLU A 1 85 ? 23.437 2.348 -14.317 1.00 87.50 85 GLU A O 1
ATOM 641 N N . ILE A 1 86 ? 22.409 0.733 -13.139 1.00 86.19 86 ILE A N 1
ATOM 642 C CA . ILE A 1 86 ? 23.355 -0.335 -13.502 1.00 86.19 86 ILE A CA 1
ATOM 643 C C . ILE A 1 86 ? 23.359 -0.574 -15.014 1.00 86.19 86 ILE A C 1
ATOM 645 O O . ILE A 1 86 ? 24.432 -0.667 -15.613 1.00 86.19 86 ILE A O 1
ATOM 649 N N . ILE A 1 87 ? 22.174 -0.666 -15.629 1.00 87.62 87 ILE A N 1
ATOM 650 C CA . ILE A 1 87 ? 22.043 -0.906 -17.071 1.00 87.62 87 ILE A CA 1
ATOM 651 C C . ILE A 1 87 ? 22.587 0.293 -17.857 1.00 87.62 87 ILE A C 1
ATOM 653 O O . ILE A 1 87 ? 23.391 0.113 -18.768 1.00 87.62 87 ILE A O 1
ATOM 657 N N . ALA A 1 88 ? 22.211 1.518 -17.478 1.00 85.69 88 ALA A N 1
ATOM 658 C CA . ALA A 1 88 ? 22.657 2.738 -18.149 1.00 85.69 88 ALA A CA 1
ATOM 659 C C . ALA A 1 88 ? 24.181 2.932 -18.054 1.00 85.69 88 ALA A C 1
ATOM 661 O O . ALA A 1 88 ? 24.824 3.350 -19.020 1.00 85.69 88 ALA A O 1
ATOM 662 N N . ALA A 1 89 ? 24.783 2.574 -16.917 1.00 82.19 89 ALA A N 1
ATOM 663 C CA . ALA A 1 89 ? 26.225 2.663 -16.709 1.00 82.19 89 ALA A CA 1
ATOM 664 C C . ALA A 1 89 ? 27.040 1.635 -17.516 1.00 82.19 89 ALA A C 1
ATOM 666 O O . ALA A 1 89 ? 28.268 1.712 -17.493 1.00 82.19 89 ALA A O 1
ATOM 667 N N . HIS A 1 90 ? 26.398 0.671 -18.200 1.00 71.44 90 HIS A N 1
ATOM 668 C CA . HIS A 1 90 ? 27.059 -0.473 -18.851 1.00 71.44 90 HIS A CA 1
ATOM 669 C C . HIS A 1 90 ? 28.071 -1.169 -17.926 1.00 71.44 90 HIS A C 1
ATOM 671 O O . HIS A 1 90 ? 29.094 -1.701 -18.368 1.00 71.44 90 HIS A O 1
ATOM 677 N N . ALA A 1 91 ? 27.821 -1.119 -16.616 1.00 62.16 91 ALA A N 1
ATOM 678 C CA . ALA A 1 91 ? 28.716 -1.707 -15.645 1.00 62.16 91 ALA A CA 1
ATOM 679 C C . ALA A 1 91 ? 28.696 -3.220 -15.876 1.00 62.16 91 ALA A C 1
ATOM 681 O O . ALA A 1 91 ? 27.628 -3.817 -15.815 1.00 62.16 91 ALA A O 1
ATOM 682 N N . ASN A 1 92 ? 29.857 -3.821 -16.149 1.00 56.09 92 ASN A N 1
ATOM 683 C CA . ASN A 1 92 ? 30.076 -5.266 -16.082 1.00 56.09 92 ASN A CA 1
ATOM 684 C C . ASN A 1 92 ? 30.527 -5.581 -14.656 1.00 56.09 92 ASN A C 1
ATOM 686 O O . ASN A 1 92 ? 31.725 -5.501 -14.370 1.00 56.09 92 ASN A O 1
ATOM 690 N N . PRO A 1 93 ? 29.618 -5.848 -13.712 1.00 53.84 93 PRO A N 1
ATOM 691 C CA . PRO A 1 93 ? 29.992 -5.902 -12.321 1.00 53.84 93 PRO A CA 1
ATOM 692 C C . PRO A 1 93 ? 30.430 -7.331 -12.025 1.00 53.84 93 PRO A C 1
ATOM 694 O O . PRO A 1 93 ? 29.719 -8.284 -12.350 1.00 53.84 93 PRO A O 1
ATOM 697 N N . GLU A 1 94 ? 31.560 -7.509 -11.347 1.00 62.06 94 GLU A N 1
ATOM 698 C CA . GLU A 1 94 ? 31.766 -8.771 -10.648 1.00 62.06 94 GLU A CA 1
ATOM 699 C C . GLU A 1 94 ? 30.620 -8.952 -9.641 1.00 62.06 94 GLU A C 1
ATOM 701 O O . GLU A 1 94 ? 30.383 -8.093 -8.784 1.00 62.06 94 GLU A O 1
ATOM 706 N N . THR A 1 95 ? 29.888 -10.062 -9.757 1.00 60.97 95 THR A N 1
ATOM 707 C CA . THR A 1 95 ? 28.615 -10.309 -9.061 1.00 60.97 95 THR A CA 1
ATOM 708 C C . THR A 1 95 ? 28.698 -10.071 -7.548 1.00 60.97 95 THR A C 1
ATOM 710 O O . THR A 1 95 ? 27.762 -9.545 -6.951 1.00 60.97 95 THR A O 1
ATOM 713 N N . ASN A 1 96 ? 29.838 -10.379 -6.918 1.00 62.06 96 ASN A N 1
ATOM 714 C CA . ASN A 1 96 ? 30.036 -10.196 -5.475 1.00 62.06 96 ASN A CA 1
ATOM 715 C C . ASN A 1 96 ? 30.157 -8.723 -5.049 1.00 62.06 96 ASN A C 1
ATOM 717 O O . ASN A 1 96 ? 29.666 -8.344 -3.982 1.00 62.06 96 ASN A O 1
ATOM 721 N N . VAL A 1 97 ? 30.784 -7.881 -5.874 1.00 64.56 97 VAL A N 1
ATOM 722 C CA . VAL A 1 97 ? 30.944 -6.448 -5.582 1.00 64.56 97 VAL A CA 1
ATOM 723 C C . VAL A 1 97 ? 29.603 -5.734 -5.737 1.00 64.56 97 VAL A C 1
ATOM 725 O O . VAL A 1 97 ? 29.252 -4.904 -4.899 1.00 64.56 97 VAL A O 1
ATOM 728 N N . LEU A 1 98 ? 28.817 -6.124 -6.746 1.00 70.31 98 LEU A N 1
ATOM 729 C CA . LEU A 1 98 ? 27.485 -5.579 -6.997 1.00 70.31 98 LEU A CA 1
ATOM 730 C C . LEU A 1 98 ? 26.505 -5.887 -5.865 1.00 70.31 98 LEU A C 1
ATOM 732 O O . LEU A 1 98 ? 25.830 -4.994 -5.375 1.00 70.31 98 LEU A O 1
ATOM 736 N N . VAL A 1 99 ? 26.433 -7.140 -5.411 1.00 71.12 99 VAL A N 1
ATOM 737 C CA . VAL A 1 99 ? 25.496 -7.517 -4.339 1.00 71.12 99 VAL A CA 1
ATOM 738 C C . VAL A 1 99 ? 25.819 -6.770 -3.041 1.00 71.12 99 VAL A C 1
ATOM 740 O O . VAL A 1 99 ? 24.913 -6.306 -2.349 1.00 71.12 99 VAL A O 1
ATOM 743 N N . THR A 1 100 ? 27.107 -6.592 -2.737 1.00 76.31 100 THR A N 1
ATOM 744 C CA . THR A 1 100 ? 27.548 -5.885 -1.528 1.00 76.31 100 THR A CA 1
ATOM 745 C C . THR A 1 100 ? 27.246 -4.386 -1.602 1.00 76.31 100 THR A C 1
ATOM 747 O O . THR A 1 100 ? 26.750 -3.814 -0.629 1.00 76.31 100 THR A O 1
ATOM 750 N N . SER A 1 101 ? 27.493 -3.745 -2.750 1.00 76.75 101 SER A N 1
ATOM 751 C CA . SER A 1 101 ? 27.199 -2.320 -2.944 1.00 76.75 101 SER A CA 1
ATOM 752 C C . SER A 1 101 ? 25.697 -2.038 -2.987 1.00 76.75 101 SER A C 1
ATOM 754 O O . SER A 1 101 ? 25.253 -1.067 -2.381 1.00 76.75 101 SER A O 1
ATOM 756 N N . LEU A 1 102 ? 24.907 -2.918 -3.610 1.00 79.38 102 LEU A N 1
ATOM 757 C CA . LEU A 1 102 ? 23.445 -2.855 -3.615 1.00 79.38 102 LEU A CA 1
ATOM 758 C C . LEU A 1 102 ? 22.871 -2.957 -2.206 1.00 79.38 102 LEU A C 1
ATOM 760 O O . LEU A 1 102 ? 22.018 -2.159 -1.825 1.00 79.38 102 LEU A O 1
ATOM 764 N N . PHE A 1 103 ? 23.350 -3.919 -1.417 1.00 83.81 103 PHE A N 1
ATOM 765 C CA . PHE A 1 103 ? 22.883 -4.109 -0.050 1.00 83.81 103 PHE A CA 1
ATOM 766 C C . PHE A 1 103 ? 23.238 -2.914 0.842 1.00 83.81 103 PHE A C 1
ATOM 768 O O . PHE A 1 103 ? 22.387 -2.414 1.578 1.00 83.81 103 PHE A O 1
ATOM 775 N N . LEU A 1 104 ? 24.472 -2.411 0.750 1.00 85.94 104 LEU A N 1
ATOM 776 C CA . LEU A 1 104 ? 24.896 -1.243 1.522 1.00 85.94 104 LEU A CA 1
ATOM 777 C C . LEU A 1 104 ? 24.161 0.031 1.077 1.00 85.94 104 LEU A C 1
ATOM 779 O O . LEU A 1 104 ? 23.708 0.801 1.922 1.00 85.94 104 LEU A O 1
ATOM 783 N N . GLY A 1 105 ? 23.994 0.225 -0.233 1.00 86.12 105 GLY A N 1
ATOM 784 C CA . GLY A 1 105 ? 23.226 1.325 -0.813 1.00 86.12 105 GLY A CA 1
ATOM 785 C C . GLY A 1 105 ? 21.763 1.292 -0.379 1.00 86.12 105 GLY A C 1
ATOM 786 O O . GLY A 1 105 ? 21.224 2.323 0.011 1.00 86.12 105 GLY A O 1
ATOM 787 N N . PHE A 1 106 ? 21.150 0.107 -0.339 1.00 88.44 106 PHE A N 1
ATOM 788 C CA . PHE A 1 106 ? 19.801 -0.091 0.187 1.00 88.44 106 PHE A CA 1
ATOM 789 C C . PHE A 1 106 ? 19.707 0.307 1.660 1.00 88.44 106 PHE A C 1
ATOM 791 O O . PHE A 1 106 ? 18.834 1.090 2.030 1.00 88.44 106 PHE A O 1
ATOM 798 N N . LEU A 1 107 ? 20.614 -0.195 2.506 1.00 89.75 107 LEU A N 1
ATOM 799 C CA . LEU A 1 107 ? 20.613 0.123 3.935 1.00 89.75 107 LEU A CA 1
ATOM 800 C C . LEU A 1 107 ? 20.807 1.618 4.193 1.00 89.75 107 LEU A C 1
ATOM 802 O O . LEU A 1 107 ? 20.131 2.174 5.055 1.00 89.75 107 LEU A O 1
ATOM 806 N N . LEU A 1 108 ? 21.694 2.275 3.444 1.00 91.00 108 LEU A N 1
ATOM 807 C CA . LEU A 1 108 ? 21.909 3.716 3.551 1.00 91.00 108 LEU A CA 1
ATOM 808 C C . LEU A 1 108 ? 20.690 4.500 3.062 1.00 91.00 108 LEU A C 1
ATOM 810 O O . LEU A 1 108 ? 20.204 5.371 3.778 1.00 91.00 108 LEU A O 1
ATOM 814 N N . ASN A 1 109 ? 20.156 4.170 1.886 1.00 91.81 109 ASN A N 1
ATOM 815 C CA . ASN A 1 109 ? 19.023 4.875 1.297 1.00 91.81 109 ASN A CA 1
ATOM 816 C C . ASN A 1 109 ? 17.757 4.739 2.162 1.00 91.81 109 ASN A C 1
ATOM 818 O O . ASN A 1 109 ? 17.111 5.737 2.496 1.00 91.81 109 ASN A O 1
ATOM 822 N N . MET A 1 110 ? 17.439 3.517 2.599 1.00 91.56 110 MET A N 1
ATOM 823 C CA . MET A 1 110 ? 16.305 3.248 3.485 1.00 91.56 110 MET A CA 1
ATOM 824 C C . MET A 1 110 ? 16.545 3.792 4.893 1.00 91.56 110 MET A C 1
ATOM 826 O O . MET A 1 110 ? 15.644 4.384 5.480 1.00 91.56 110 MET A O 1
ATOM 830 N N . GLY A 1 111 ? 17.757 3.644 5.433 1.00 93.31 111 GLY A N 1
ATOM 831 C CA . GLY A 1 111 ? 18.120 4.137 6.761 1.00 93.31 111 GLY A CA 1
ATOM 832 C C . GLY A 1 111 ? 18.024 5.658 6.863 1.00 93.31 111 GLY A C 1
ATOM 833 O O . GLY A 1 111 ? 17.371 6.170 7.771 1.00 93.31 111 GLY A O 1
ATOM 834 N N . LEU A 1 112 ? 18.601 6.387 5.903 1.00 94.56 112 LEU A N 1
ATOM 835 C CA . LEU A 1 112 ? 18.501 7.848 5.833 1.00 94.56 112 LEU A CA 1
ATOM 836 C C . LEU A 1 112 ? 17.057 8.299 5.606 1.00 94.56 112 LEU A C 1
ATOM 838 O O . LEU A 1 112 ? 16.594 9.206 6.295 1.00 94.56 112 LEU A O 1
ATOM 842 N N . GLY A 1 113 ? 16.326 7.633 4.705 1.00 95.00 113 GLY A N 1
ATOM 843 C CA . GLY A 1 113 ? 14.901 7.893 4.493 1.00 95.00 113 GLY A CA 1
ATOM 844 C C . GLY A 1 113 ? 14.092 7.726 5.781 1.00 95.00 113 GLY A C 1
ATOM 845 O O . GLY A 1 113 ? 13.316 8.606 6.142 1.00 95.00 113 GLY A O 1
ATOM 846 N N . ALA A 1 114 ? 14.332 6.652 6.537 1.00 94.62 114 ALA A N 1
ATOM 847 C CA . ALA A 1 114 ? 13.664 6.406 7.808 1.00 94.62 114 ALA A CA 1
ATOM 848 C C . ALA A 1 114 ? 14.007 7.451 8.874 1.00 94.62 114 ALA A C 1
ATOM 850 O O . ALA A 1 114 ? 13.102 7.970 9.524 1.00 94.62 114 ALA A O 1
ATOM 851 N N . VAL A 1 115 ? 15.283 7.810 9.028 1.00 96.69 115 VAL A N 1
ATOM 852 C CA . VAL A 1 115 ? 15.708 8.845 9.983 1.00 96.69 115 VAL A CA 1
ATOM 853 C C . VAL A 1 115 ? 15.069 10.192 9.646 1.00 96.69 115 VAL A C 1
ATOM 855 O O . VAL A 1 115 ? 14.477 10.824 10.523 1.00 96.69 115 VAL A O 1
ATOM 858 N N . VAL A 1 116 ? 15.130 10.619 8.381 1.00 97.19 116 VAL A N 1
ATOM 859 C CA . VAL A 1 116 ? 14.511 11.879 7.941 1.00 97.19 116 VAL A CA 1
ATOM 860 C C . VAL A 1 116 ? 12.994 11.826 8.086 1.00 97.19 116 VAL A C 1
ATOM 862 O O . VAL A 1 116 ? 12.405 12.810 8.518 1.00 97.19 116 VAL A O 1
ATOM 865 N N . GLY A 1 117 ? 12.358 10.690 7.804 1.00 96.56 117 GLY A N 1
ATOM 866 C CA . GLY A 1 117 ? 10.923 10.508 8.006 1.00 96.56 117 GLY A CA 1
ATOM 867 C C . GLY A 1 117 ? 10.507 10.621 9.470 1.00 96.56 117 GLY A C 1
ATOM 868 O O . GLY A 1 117 ? 9.538 11.311 9.781 1.00 96.56 117 GLY A O 1
ATOM 869 N N . VAL A 1 118 ? 11.272 10.020 10.390 1.00 97.00 118 VAL A N 1
ATOM 870 C CA . VAL A 1 118 ? 11.021 10.135 11.835 1.00 97.00 118 VAL A CA 1
ATOM 871 C C . VAL A 1 118 ? 11.148 11.581 12.298 1.00 97.00 118 VAL A C 1
ATOM 873 O O . VAL A 1 118 ? 10.234 12.121 12.924 1.00 97.00 118 VAL A O 1
ATOM 876 N N . LEU A 1 119 ? 12.265 12.228 11.966 1.00 97.25 119 LEU A N 1
ATOM 877 C CA . LEU A 1 119 ? 12.507 13.622 12.334 1.00 97.25 119 LEU A CA 1
ATOM 878 C C . LEU A 1 119 ? 11.482 14.561 11.686 1.00 97.25 119 LEU A C 1
ATOM 880 O O . LEU A 1 119 ? 10.983 15.470 12.346 1.00 97.25 119 LEU A O 1
ATOM 884 N N . GLY A 1 120 ? 11.130 14.308 10.427 1.00 96.38 120 GLY A N 1
ATOM 885 C CA . GLY A 1 120 ? 10.151 15.055 9.648 1.00 96.38 120 GLY A CA 1
ATOM 886 C C . GLY A 1 120 ? 8.740 14.947 10.214 1.00 96.38 120 GLY A C 1
ATOM 887 O O . GLY A 1 120 ? 8.099 15.970 10.423 1.00 96.38 120 GLY A O 1
ATOM 888 N N . GLY A 1 121 ? 8.273 13.743 10.551 1.00 95.44 121 GLY A N 1
ATOM 889 C CA . GLY A 1 121 ? 6.968 13.538 11.188 1.00 95.44 121 GLY A CA 1
ATOM 890 C C . GLY A 1 121 ? 6.875 14.233 12.546 1.00 95.44 121 GLY A C 1
ATOM 891 O O . GLY A 1 121 ? 5.924 14.966 12.815 1.00 95.44 121 GLY A O 1
ATOM 892 N N . LEU A 1 122 ? 7.913 14.089 13.375 1.00 95.12 122 LEU A N 1
ATOM 893 C CA . LEU A 1 122 ? 8.012 14.782 14.662 1.00 95.12 122 LEU A CA 1
ATOM 894 C C . LEU A 1 122 ? 8.078 16.309 14.514 1.00 95.12 122 LEU A C 1
ATOM 896 O O . LEU A 1 122 ? 7.595 17.031 15.390 1.00 95.12 122 LEU A O 1
ATOM 900 N N . ALA A 1 123 ? 8.703 16.807 13.446 1.00 95.12 123 ALA A N 1
ATOM 901 C CA . ALA A 1 123 ? 8.733 18.225 13.126 1.00 95.12 123 ALA A CA 1
ATOM 902 C C . ALA A 1 123 ? 7.352 18.712 12.674 1.00 95.12 123 ALA A C 1
ATOM 904 O O . ALA A 1 123 ? 6.885 19.711 13.204 1.00 95.12 123 ALA A O 1
ATOM 905 N N . ILE A 1 124 ? 6.669 17.989 11.779 1.00 94.19 124 ILE A N 1
ATOM 906 C CA . ILE A 1 124 ? 5.317 18.322 11.307 1.00 94.19 124 ILE A CA 1
ATOM 907 C C . ILE A 1 124 ? 4.366 18.501 12.489 1.00 94.19 124 ILE A C 1
ATOM 909 O O . ILE A 1 124 ? 3.760 19.562 12.608 1.00 94.19 124 ILE A O 1
ATOM 913 N N . VAL A 1 125 ? 4.304 17.522 13.397 1.00 92.31 125 VAL A N 1
ATOM 914 C CA . VAL A 1 125 ? 3.447 17.588 14.595 1.00 92.31 125 VAL A CA 1
ATOM 915 C C . VAL A 1 125 ? 3.774 18.833 15.423 1.00 92.31 125 VAL A C 1
ATOM 917 O O . VAL A 1 125 ? 2.906 19.658 15.692 1.00 92.31 125 VAL A O 1
ATOM 920 N N . ARG A 1 126 ? 5.058 19.044 15.749 1.00 91.44 126 ARG A N 1
ATOM 921 C CA . ARG A 1 126 ? 5.485 20.197 16.557 1.00 91.44 126 ARG A CA 1
ATOM 922 C C . ARG A 1 126 ? 5.221 21.545 15.893 1.00 91.44 126 ARG A C 1
ATOM 924 O O . ARG A 1 126 ? 4.915 22.504 16.599 1.00 91.44 126 ARG A O 1
ATOM 931 N N . LEU A 1 127 ? 5.413 21.656 14.579 1.00 91.75 127 LEU A N 1
ATOM 932 C CA . LEU A 1 127 ? 5.182 22.900 13.847 1.00 91.75 127 LEU A CA 1
ATOM 933 C C . LEU A 1 127 ? 3.688 23.200 13.762 1.00 91.75 127 LEU A C 1
ATOM 935 O O . LEU A 1 127 ? 3.310 24.343 13.992 1.00 91.75 127 LEU A O 1
ATOM 939 N N . VAL A 1 128 ? 2.855 22.195 13.493 1.00 88.94 128 VAL A N 1
ATOM 940 C CA . VAL A 1 128 ? 1.395 22.351 13.476 1.00 88.94 128 VAL A CA 1
ATOM 941 C C . VAL A 1 128 ? 0.868 22.782 14.845 1.00 88.94 128 VAL A C 1
ATOM 943 O O . VAL A 1 128 ? 0.065 23.705 14.921 1.00 88.94 128 VAL A O 1
ATOM 946 N N . ASP A 1 129 ? 1.366 22.193 15.932 1.00 85.38 129 ASP A N 1
ATOM 947 C CA . ASP A 1 129 ? 0.908 22.552 17.279 1.00 85.38 129 ASP A CA 1
ATOM 948 C C . ASP A 1 129 ? 1.377 23.939 17.731 1.00 85.38 129 ASP A C 1
ATOM 950 O O . ASP A 1 129 ? 0.691 24.615 18.504 1.00 85.38 129 ASP A O 1
ATOM 954 N N . ARG A 1 130 ? 2.563 24.369 17.280 1.00 86.19 130 ARG A N 1
ATOM 955 C CA . ARG A 1 130 ? 3.120 25.681 17.637 1.00 86.19 130 ARG A CA 1
ATOM 956 C C . ARG A 1 130 ? 2.592 26.822 16.782 1.00 86.19 130 ARG A C 1
ATOM 958 O O . ARG A 1 130 ? 2.518 27.945 17.279 1.00 86.19 130 ARG A O 1
ATOM 965 N N . LEU A 1 131 ? 2.313 26.578 15.507 1.00 83.06 131 LEU A N 1
ATOM 966 C CA . LEU A 1 131 ? 1.900 27.616 14.574 1.00 83.06 131 LEU A CA 1
ATOM 967 C C . LEU A 1 131 ? 0.378 27.713 14.571 1.00 83.06 131 LEU A C 1
ATOM 969 O O . LEU A 1 131 ? -0.319 26.796 14.153 1.00 83.06 131 LEU A O 1
ATOM 973 N N . ASN A 1 132 ? -0.141 28.854 15.019 1.00 78.94 132 ASN A N 1
ATOM 974 C CA . ASN A 1 132 ? -1.572 29.124 14.978 1.00 78.94 132 ASN A CA 1
ATOM 975 C C . ASN A 1 132 ? -1.973 29.561 13.560 1.00 78.94 132 ASN A C 1
ATOM 977 O O . ASN A 1 132 ? -2.056 30.753 13.270 1.00 78.94 132 ASN A O 1
ATOM 981 N N . LEU A 1 133 ? -2.112 28.585 12.663 1.00 81.31 133 LEU A N 1
ATOM 982 C CA . LEU A 1 133 ? -2.508 28.788 11.271 1.00 81.31 133 LEU A CA 1
ATOM 983 C C . LEU A 1 133 ? -4.031 28.756 11.125 1.00 81.31 133 LEU A C 1
ATOM 985 O O . LEU A 1 133 ? -4.714 28.016 11.831 1.00 81.31 133 LEU A O 1
ATOM 989 N N . ASP A 1 134 ? -4.551 29.509 10.155 1.00 83.38 134 ASP A N 1
ATOM 990 C CA . ASP A 1 134 ? -5.964 29.440 9.787 1.00 83.38 134 ASP A CA 1
ATOM 991 C C . ASP A 1 134 ? -6.347 28.042 9.284 1.00 83.38 134 ASP A C 1
ATOM 993 O O . ASP A 1 134 ? -5.578 27.375 8.581 1.00 83.38 134 ASP A O 1
ATOM 997 N N . HIS A 1 135 ? -7.586 27.632 9.568 1.00 77.75 135 HIS A N 1
ATOM 998 C CA . HIS A 1 135 ? -8.107 26.299 9.241 1.00 77.75 135 HIS A CA 1
ATOM 999 C C . HIS A 1 135 ? -7.983 25.926 7.752 1.00 77.75 135 HIS A C 1
ATOM 1001 O O . HIS A 1 135 ? -7.819 24.752 7.428 1.00 77.75 135 HIS A O 1
ATOM 1007 N N . GLY A 1 136 ? -8.036 26.904 6.840 1.00 82.31 136 GLY A N 1
ATOM 1008 C CA . GLY A 1 136 ? -7.863 26.671 5.401 1.00 82.31 136 GLY A CA 1
ATOM 1009 C C . GLY A 1 136 ? -6.403 26.511 4.958 1.00 82.31 136 GLY A C 1
ATOM 1010 O O . GLY A 1 136 ? -6.133 25.829 3.972 1.00 82.31 136 GLY A O 1
ATOM 1011 N N . LEU A 1 137 ? -5.454 27.112 5.682 1.00 88.25 137 LEU A N 1
ATOM 1012 C CA . LEU A 1 137 ? -4.024 27.055 5.359 1.00 88.25 137 LEU A CA 1
ATOM 1013 C C . LEU A 1 137 ? -3.346 25.824 5.956 1.00 88.25 137 LEU A C 1
ATOM 1015 O O . LEU A 1 137 ? -2.357 25.344 5.403 1.00 88.25 137 LEU A O 1
ATOM 1019 N N . LEU A 1 138 ? -3.881 25.296 7.059 1.00 89.38 138 LEU A N 1
ATOM 1020 C CA . LEU A 1 138 ? -3.295 24.166 7.768 1.00 89.38 138 LEU A CA 1
ATOM 1021 C C . LEU A 1 138 ? -3.076 22.927 6.868 1.00 89.38 138 LEU A C 1
ATOM 1023 O O . LEU A 1 138 ? -1.956 22.409 6.861 1.00 89.38 138 LEU A O 1
ATOM 1027 N N . PRO A 1 139 ? -4.049 22.467 6.049 1.00 91.06 139 PRO A N 1
ATOM 1028 C CA . PRO A 1 139 ? -3.832 21.300 5.194 1.00 91.06 139 PRO A CA 1
ATOM 1029 C C . PRO A 1 139 ? -2.778 21.526 4.105 1.00 91.06 139 PRO A C 1
ATOM 1031 O O . PRO A 1 139 ? -1.974 20.636 3.821 1.00 91.06 139 PRO A O 1
ATOM 1034 N N . ILE A 1 140 ? -2.742 22.734 3.531 1.00 92.81 140 ILE A N 1
ATOM 1035 C CA . ILE A 1 140 ? -1.745 23.138 2.528 1.00 92.81 140 ILE A CA 1
ATOM 1036 C C . ILE A 1 140 ? -0.350 23.148 3.159 1.00 92.81 140 ILE A C 1
ATOM 1038 O O . ILE A 1 140 ? 0.616 22.668 2.562 1.00 92.81 140 ILE A O 1
ATOM 1042 N N . PHE A 1 141 ? -0.244 23.655 4.387 1.00 92.56 141 PHE A N 1
ATOM 1043 C CA . PHE A 1 141 ? 1.004 23.702 5.133 1.00 92.56 141 PHE A CA 1
ATOM 1044 C C . PHE A 1 141 ? 1.548 22.299 5.426 1.00 92.56 141 PHE A C 1
ATOM 1046 O O . PHE A 1 141 ? 2.710 22.026 5.131 1.00 92.56 141 PHE A O 1
ATOM 1053 N N . VAL A 1 142 ? 0.713 21.377 5.916 1.00 93.12 142 VAL A N 1
ATOM 1054 C CA . VAL A 1 142 ? 1.131 19.987 6.174 1.00 93.12 142 VAL A CA 1
ATOM 1055 C C . VAL A 1 142 ? 1.539 19.269 4.885 1.00 93.12 142 VAL A C 1
ATOM 1057 O O . VAL A 1 142 ? 2.547 18.559 4.875 1.00 93.12 142 VAL A O 1
ATOM 1060 N N . LEU A 1 143 ? 0.807 19.471 3.784 1.00 93.56 143 LEU A N 1
ATOM 1061 C CA . LEU A 1 143 ? 1.187 18.929 2.477 1.00 93.56 143 LEU A CA 1
ATOM 1062 C C . LEU A 1 143 ? 2.555 19.467 2.031 1.00 93.56 143 LEU A C 1
ATOM 1064 O O . LEU A 1 143 ? 3.413 18.700 1.601 1.00 93.56 143 LEU A O 1
ATOM 1068 N N . THR A 1 144 ? 2.788 20.769 2.201 1.00 94.69 144 THR A N 1
ATOM 1069 C CA . THR A 1 144 ? 4.069 21.412 1.875 1.00 94.69 144 THR A CA 1
ATOM 1070 C C . THR A 1 144 ? 5.207 20.841 2.716 1.00 94.69 144 THR A C 1
ATOM 1072 O O . THR A 1 144 ? 6.241 20.471 2.166 1.00 94.69 144 THR A O 1
ATOM 1075 N N . LEU A 1 145 ? 5.019 20.691 4.031 1.00 95.12 145 LEU A N 1
ATOM 1076 C CA . LEU A 1 145 ? 6.018 20.062 4.898 1.00 95.12 145 LEU A CA 1
ATOM 1077 C C . LEU A 1 145 ? 6.293 18.610 4.493 1.00 95.12 145 LEU A C 1
ATOM 1079 O O . LEU A 1 145 ? 7.445 18.187 4.500 1.00 95.12 145 LEU A O 1
ATOM 1083 N N . SER A 1 146 ? 5.266 17.863 4.087 1.00 95.38 146 SER A N 1
ATOM 1084 C CA . SER A 1 146 ? 5.427 16.490 3.595 1.00 95.38 146 SER A CA 1
ATOM 1085 C C . SER A 1 146 ? 6.291 16.453 2.327 1.00 95.38 146 SER A C 1
ATOM 1087 O O . SER A 1 146 ? 7.230 15.665 2.240 1.00 95.38 146 SER A O 1
ATOM 1089 N N . LEU A 1 147 ? 6.061 17.369 1.379 1.00 96.12 147 LEU A N 1
ATOM 1090 C CA . LEU A 1 147 ? 6.908 17.522 0.188 1.00 96.12 147 LEU A CA 1
ATOM 1091 C C . LEU A 1 147 ? 8.338 17.972 0.532 1.00 96.12 147 LEU A C 1
ATOM 1093 O O . LEU A 1 147 ? 9.293 17.538 -0.110 1.00 96.12 147 LEU A O 1
ATOM 1097 N N . MET A 1 148 ? 8.517 18.800 1.563 1.00 96.81 148 MET A N 1
ATOM 1098 C CA . MET A 1 148 ? 9.849 19.169 2.048 1.00 96.81 148 MET A CA 1
ATOM 1099 C C . MET A 1 148 ? 10.588 17.974 2.655 1.00 96.81 148 MET A C 1
ATOM 1101 O O . MET A 1 148 ? 11.777 17.817 2.395 1.00 96.81 148 MET A O 1
ATOM 1105 N N . VAL A 1 149 ? 9.907 17.113 3.421 1.00 97.38 149 VAL A N 1
ATOM 1106 C CA . VAL A 1 149 ? 10.490 15.869 3.955 1.00 97.38 149 VAL A CA 1
ATOM 1107 C C . VAL A 1 149 ? 10.926 14.948 2.812 1.00 97.38 149 VAL A C 1
ATOM 1109 O O . VAL A 1 149 ? 12.045 14.435 2.851 1.00 97.38 149 VAL A O 1
ATOM 1112 N N . PHE A 1 150 ? 10.098 14.804 1.770 1.00 96.00 150 PHE A N 1
ATOM 1113 C CA . PHE A 1 150 ? 10.454 14.067 0.551 1.00 96.00 150 PHE A CA 1
ATOM 1114 C C . PHE A 1 150 ? 11.745 14.602 -0.077 1.00 96.00 150 PHE A C 1
ATOM 1116 O O . PHE A 1 150 ? 12.698 13.850 -0.293 1.00 96.00 150 PHE A O 1
ATOM 1123 N N . ALA A 1 151 ? 11.779 15.909 -0.348 1.00 96.44 151 ALA A N 1
ATOM 1124 C CA . ALA A 1 151 ? 12.893 16.557 -1.024 1.00 96.44 151 ALA A CA 1
ATOM 1125 C C . ALA A 1 151 ? 14.178 16.523 -0.182 1.00 96.44 151 ALA A C 1
ATOM 1127 O O . ALA A 1 151 ? 15.249 16.241 -0.713 1.00 96.44 151 ALA A O 1
ATOM 1128 N N . ALA A 1 152 ? 14.077 16.759 1.129 1.00 96.25 152 ALA A N 1
ATOM 1129 C CA . ALA A 1 152 ? 15.215 16.738 2.044 1.00 96.25 152 ALA A CA 1
ATOM 1130 C C . ALA A 1 152 ? 15.838 15.342 2.154 1.00 96.25 152 ALA A C 1
ATOM 1132 O O . ALA A 1 152 ? 17.060 15.217 2.106 1.00 96.25 152 ALA A O 1
ATOM 1133 N N . ALA A 1 153 ? 15.013 14.294 2.256 1.00 96.06 153 ALA A N 1
ATOM 1134 C CA . ALA A 1 153 ? 15.491 12.915 2.258 1.00 96.06 153 ALA A CA 1
ATOM 1135 C C . ALA A 1 153 ? 16.188 12.562 0.937 1.00 96.06 153 ALA A C 1
ATOM 1137 O O . ALA A 1 153 ? 17.300 12.038 0.964 1.00 96.06 153 ALA A O 1
ATOM 1138 N N . GLY A 1 154 ? 15.582 12.912 -0.203 1.00 92.81 154 GLY A N 1
ATOM 1139 C CA . GLY A 1 154 ? 16.182 12.690 -1.520 1.00 92.81 154 GLY A CA 1
ATOM 1140 C C . GLY A 1 154 ? 17.516 13.422 -1.705 1.00 92.81 154 GLY A C 1
ATOM 1141 O O . GLY A 1 154 ? 18.469 12.839 -2.214 1.00 92.81 154 GLY A O 1
ATOM 1142 N N . ALA A 1 155 ? 17.624 14.665 -1.227 1.00 93.88 155 ALA A N 1
ATOM 1143 C CA . ALA A 1 155 ? 18.831 15.484 -1.360 1.00 93.88 155 ALA A CA 1
ATOM 1144 C C . ALA A 1 155 ? 20.054 14.912 -0.621 1.00 93.88 155 ALA A C 1
ATOM 1146 O O . ALA A 1 155 ? 21.183 15.124 -1.058 1.00 93.88 155 ALA A O 1
ATOM 1147 N N . ILE A 1 156 ? 19.845 14.179 0.477 1.00 93.94 156 ILE A N 1
ATOM 1148 C CA . ILE A 1 156 ? 20.925 13.514 1.225 1.00 93.94 156 ILE A CA 1
ATOM 1149 C C . ILE A 1 156 ? 21.151 12.054 0.791 1.00 93.94 156 ILE A C 1
ATOM 1151 O O . ILE A 1 156 ? 21.901 11.334 1.447 1.00 93.94 156 ILE A O 1
ATOM 1155 N N . GLY A 1 157 ? 20.498 11.602 -0.286 1.00 88.69 157 GLY A N 1
ATOM 1156 C CA . GLY A 1 157 ? 20.619 10.237 -0.812 1.00 88.69 157 GLY A CA 1
ATOM 1157 C C . GLY A 1 157 ? 19.740 9.190 -0.116 1.00 88.69 157 GLY A C 1
ATOM 1158 O O . GLY A 1 157 ? 19.953 7.992 -0.305 1.00 88.69 157 GLY A O 1
ATOM 1159 N N . GLY A 1 158 ? 18.762 9.612 0.690 1.00 92.12 158 GLY A N 1
ATOM 1160 C CA . GLY A 1 158 ? 17.755 8.745 1.304 1.00 92.12 158 GLY A CA 1
ATOM 1161 C C . GLY A 1 158 ? 16.505 8.551 0.437 1.00 92.12 158 GLY A C 1
ATOM 1162 O O . GLY A 1 158 ? 16.234 9.320 -0.484 1.00 92.12 158 GLY A O 1
ATOM 1163 N N . SER A 1 159 ? 15.691 7.540 0.753 1.00 92.88 159 SER A N 1
ATOM 1164 C CA . SER A 1 159 ? 14.394 7.336 0.093 1.00 92.88 159 SER A CA 1
ATOM 1165 C C . SER A 1 159 ? 13.386 8.400 0.535 1.00 92.88 159 SER A C 1
ATOM 1167 O O . SER A 1 159 ? 12.847 8.338 1.644 1.00 92.88 159 SER A O 1
ATOM 1169 N N . GLY A 1 160 ? 13.094 9.361 -0.347 1.00 93.00 160 GLY A N 1
ATOM 1170 C CA . GLY A 1 160 ? 12.064 10.380 -0.116 1.00 93.00 160 GLY A CA 1
ATOM 1171 C C . GLY A 1 160 ? 10.667 9.792 0.095 1.00 93.00 160 GLY A C 1
ATOM 1172 O O . GLY A 1 160 ? 9.929 10.259 0.961 1.00 93.00 160 GLY A O 1
ATOM 1173 N N . PHE A 1 161 ? 10.323 8.727 -0.637 1.00 90.62 161 PHE A N 1
ATOM 1174 C CA . PHE A 1 161 ? 9.042 8.029 -0.492 1.00 90.62 161 PHE A CA 1
ATOM 1175 C C . PHE A 1 161 ? 8.895 7.396 0.894 1.00 90.62 161 PHE A C 1
ATOM 1177 O O . PHE A 1 161 ? 7.885 7.614 1.563 1.00 90.62 161 PHE A O 1
ATOM 1184 N N . LEU A 1 162 ? 9.924 6.677 1.362 1.00 91.88 162 LEU A N 1
ATOM 1185 C CA . LEU A 1 162 ? 9.922 6.094 2.705 1.00 91.88 162 LEU A CA 1
ATOM 1186 C C . LEU A 1 162 ? 9.869 7.180 3.787 1.00 91.88 162 LEU A C 1
ATOM 1188 O O . LEU A 1 162 ? 9.156 7.024 4.779 1.00 91.88 162 LEU A O 1
ATOM 1192 N N . ALA A 1 163 ? 10.597 8.284 3.592 1.00 95.25 163 ALA A N 1
ATOM 1193 C CA . ALA A 1 163 ? 10.615 9.394 4.535 1.00 95.25 163 ALA A CA 1
ATOM 1194 C C . ALA A 1 163 ? 9.219 9.999 4.726 1.00 95.25 163 ALA A C 1
ATOM 1196 O O . ALA A 1 163 ? 8.767 10.149 5.861 1.00 95.25 163 ALA A O 1
ATOM 1197 N N . VAL A 1 164 ? 8.502 10.289 3.635 1.00 94.69 164 VAL A N 1
ATOM 1198 C CA . VAL A 1 164 ? 7.130 10.814 3.724 1.00 94.69 164 VAL A CA 1
ATOM 1199 C C . VAL A 1 164 ? 6.162 9.786 4.288 1.00 94.69 164 VAL A C 1
ATOM 1201 O O . VAL A 1 164 ? 5.326 10.155 5.107 1.00 94.69 164 VAL A O 1
ATOM 1204 N N . TYR A 1 165 ? 6.291 8.508 3.922 1.00 91.38 165 TYR A N 1
ATOM 1205 C CA . TYR A 1 165 ? 5.446 7.451 4.479 1.00 91.38 165 TYR A CA 1
ATOM 1206 C C . TYR A 1 165 ? 5.580 7.361 6.008 1.00 91.38 165 TYR A C 1
ATOM 1208 O O . TYR A 1 165 ? 4.581 7.388 6.726 1.00 91.38 165 TYR A O 1
ATOM 1216 N N . ILE A 1 166 ? 6.812 7.342 6.528 1.00 93.56 166 ILE A N 1
ATOM 1217 C CA . ILE A 1 166 ? 7.069 7.308 7.976 1.00 93.56 166 ILE A CA 1
ATOM 1218 C C . ILE A 1 166 ? 6.626 8.611 8.651 1.00 93.56 166 ILE A C 1
ATOM 1220 O O . ILE A 1 166 ? 6.034 8.568 9.731 1.00 93.56 166 ILE A O 1
ATOM 1224 N N . ALA A 1 167 ? 6.855 9.766 8.020 1.00 95.00 167 ALA A N 1
ATOM 1225 C CA . ALA A 1 167 ? 6.383 11.047 8.538 1.00 95.00 167 ALA A CA 1
ATOM 1226 C C . ALA A 1 167 ? 4.848 11.091 8.637 1.00 95.00 167 ALA A C 1
ATOM 1228 O O . ALA A 1 167 ? 4.307 11.553 9.644 1.00 95.00 167 ALA A O 1
ATOM 1229 N N . GLY A 1 168 ? 4.151 10.560 7.629 1.00 92.31 168 GLY A N 1
ATOM 1230 C CA . GLY A 1 168 ? 2.701 10.378 7.604 1.00 92.31 168 GLY A CA 1
ATOM 1231 C C . GLY A 1 168 ? 2.212 9.424 8.693 1.00 92.31 168 GLY A C 1
ATOM 1232 O O . GLY A 1 168 ? 1.262 9.743 9.398 1.00 92.31 168 GLY A O 1
ATOM 1233 N N . LEU A 1 169 ? 2.901 8.299 8.907 1.00 90.38 169 LEU A N 1
ATOM 1234 C CA . LEU A 1 169 ? 2.562 7.330 9.956 1.00 90.38 169 LEU A CA 1
ATOM 1235 C C . LEU A 1 169 ? 2.701 7.932 11.362 1.00 90.38 169 LEU A C 1
ATOM 1237 O O . LEU A 1 169 ? 1.831 7.745 12.210 1.00 90.38 169 LEU A O 1
ATOM 1241 N N . ILE A 1 170 ? 3.771 8.692 11.609 1.00 92.25 170 ILE A N 1
ATOM 1242 C CA . ILE A 1 170 ? 4.004 9.354 12.900 1.00 92.25 170 ILE A CA 1
ATOM 1243 C C . ILE A 1 170 ? 2.992 10.473 13.129 1.00 92.25 170 ILE A C 1
ATOM 1245 O O . ILE A 1 170 ? 2.388 10.540 14.198 1.00 92.25 170 ILE A O 1
ATOM 1249 N N . SER A 1 171 ? 2.799 11.345 12.137 1.00 90.38 171 SER A N 1
ATOM 1250 C CA . SER A 1 171 ? 1.854 12.461 12.244 1.00 90.38 171 SER A CA 1
ATOM 1251 C C . SER A 1 171 ? 0.406 11.973 12.348 1.00 90.38 171 SER A C 1
ATOM 1253 O O . SER A 1 171 ? -0.335 12.449 13.198 1.00 90.38 171 SER A O 1
ATOM 1255 N N . GLY A 1 172 ? 0.018 10.956 11.578 1.00 86.69 172 GLY A N 1
ATOM 1256 C CA . GLY A 1 172 ? -1.322 10.367 11.607 1.00 86.69 172 GLY A CA 1
ATOM 1257 C C . GLY A 1 172 ? -1.666 9.622 12.901 1.00 86.69 172 GLY A C 1
ATOM 1258 O O . GLY A 1 172 ? -2.846 9.513 13.232 1.00 86.69 172 GLY A O 1
ATOM 1259 N N . ASN A 1 173 ? -0.658 9.139 13.638 1.00 86.69 173 ASN A N 1
ATOM 1260 C CA . ASN A 1 173 ? -0.816 8.527 14.963 1.00 86.69 173 ASN A CA 1
ATOM 1261 C C . ASN A 1 173 ? -0.559 9.517 16.121 1.00 86.69 173 ASN A C 1
ATOM 1263 O O . ASN A 1 173 ? -0.491 9.114 17.281 1.00 86.69 173 ASN A O 1
ATOM 1267 N N . SER A 1 174 ? -0.376 10.801 15.815 1.00 84.69 174 SER A N 1
ATOM 1268 C CA . SER A 1 174 ? -0.224 11.867 16.807 1.00 84.69 174 SER A CA 1
ATOM 1269 C C . SER A 1 174 ? -1.529 12.645 16.969 1.00 84.69 174 SER A C 1
ATOM 1271 O O . SER A 1 174 ? -2.372 12.667 16.073 1.00 84.69 174 SER A O 1
ATOM 1273 N N . ASP A 1 175 ? -1.687 13.301 18.115 1.00 78.38 175 ASP A N 1
ATOM 1274 C CA . ASP A 1 175 ? -2.833 14.165 18.398 1.00 78.38 175 ASP A CA 1
ATOM 1275 C C . ASP A 1 175 ? -2.629 15.530 17.718 1.00 78.38 175 ASP A C 1
ATOM 1277 O O . ASP A 1 175 ? -1.981 16.418 18.267 1.00 78.38 175 ASP A O 1
ATOM 1281 N N . ILE A 1 176 ? -3.077 15.649 16.463 1.00 77.69 176 ILE A N 1
ATOM 1282 C CA . ILE A 1 176 ? -2.932 16.858 15.639 1.00 77.69 176 ILE A CA 1
ATOM 1283 C C . ILE A 1 176 ? -4.257 17.624 15.602 1.00 77.69 176 ILE A C 1
ATOM 1285 O O . ILE A 1 176 ? -5.313 17.054 15.324 1.00 77.69 176 ILE A O 1
ATOM 1289 N N . ARG A 1 177 ? -4.193 18.948 15.785 1.00 73.19 177 ARG A N 1
ATOM 1290 C CA . ARG A 1 177 ? -5.350 19.851 15.640 1.00 73.19 177 ARG A CA 1
ATOM 1291 C C . ARG A 1 177 ? -6.017 19.725 14.265 1.00 73.19 177 ARG A C 1
ATOM 1293 O O . ARG A 1 177 ? -5.331 19.621 13.249 1.00 73.19 177 ARG A O 1
ATOM 1300 N N . ALA A 1 178 ? -7.349 19.797 14.218 1.00 76.25 178 ALA A N 1
ATOM 1301 C CA . ALA A 1 178 ? -8.133 19.727 12.984 1.00 76.25 178 ALA A CA 1
ATOM 1302 C C . ALA A 1 178 ? -7.823 18.504 12.083 1.00 76.25 178 ALA A C 1
ATOM 1304 O O . ALA A 1 178 ? -7.899 18.590 10.850 1.00 76.25 178 ALA A O 1
ATOM 1305 N N . VAL A 1 179 ? -7.515 17.340 12.679 1.00 79.50 179 VAL A N 1
ATOM 1306 C CA . VAL A 1 179 ? -7.156 16.106 11.949 1.00 79.50 179 VAL A CA 1
ATOM 1307 C C . VAL A 1 179 ? -8.211 15.700 10.915 1.00 79.50 179 VAL A C 1
ATOM 1309 O O . VAL A 1 179 ? -7.875 15.220 9.832 1.00 79.50 179 VAL A O 1
ATOM 1312 N N . THR A 1 180 ? -9.492 15.934 11.210 1.00 78.81 180 THR A N 1
ATOM 1313 C CA . THR A 1 180 ? -10.609 15.607 10.316 1.00 78.81 180 THR A CA 1
ATOM 1314 C C . THR A 1 180 ? -10.569 16.434 9.024 1.00 78.81 180 THR A C 1
ATOM 1316 O O . THR A 1 180 ? -10.785 15.893 7.938 1.00 78.81 180 THR A O 1
ATOM 1319 N N . ILE A 1 181 ? -10.246 17.729 9.113 1.00 83.31 181 ILE A N 1
ATOM 1320 C CA . ILE A 1 181 ? -10.105 18.613 7.944 1.00 83.31 181 ILE A CA 1
ATOM 1321 C C . ILE A 1 181 ? -8.869 18.212 7.137 1.00 83.31 181 ILE A C 1
ATOM 1323 O O . ILE A 1 181 ? -8.945 18.094 5.913 1.00 83.31 181 ILE A O 1
ATOM 1327 N N . LEU A 1 182 ? -7.752 17.950 7.824 1.00 86.19 182 LEU A N 1
ATOM 1328 C CA . LEU A 1 182 ? -6.502 17.529 7.197 1.00 86.19 182 LEU A CA 1
ATOM 1329 C C . LEU A 1 182 ? -6.683 16.237 6.390 1.00 86.19 182 LEU A C 1
ATOM 1331 O O . LEU A 1 182 ? -6.322 16.205 5.214 1.00 86.19 182 LEU A O 1
ATOM 1335 N N . LYS A 1 183 ? -7.303 15.211 6.990 1.00 85.00 183 LYS A N 1
ATOM 1336 C CA . LYS A 1 183 ? -7.594 13.930 6.332 1.00 85.00 183 LYS A CA 1
ATOM 1337 C C . LYS A 1 183 ? -8.468 14.120 5.097 1.00 85.00 183 LYS A C 1
ATOM 1339 O O . LYS A 1 183 ? -8.084 13.689 4.021 1.00 85.00 183 LYS A O 1
ATOM 1344 N N . ARG A 1 184 ? -9.587 14.848 5.209 1.00 85.25 184 ARG A N 1
ATOM 1345 C CA . ARG A 1 184 ? -10.483 15.093 4.061 1.00 85.25 184 ARG A CA 1
ATOM 1346 C C . ARG A 1 184 ? -9.781 15.816 2.912 1.00 85.25 184 ARG A C 1
ATOM 1348 O O . ARG A 1 184 ? -9.991 15.470 1.752 1.00 85.25 184 ARG A O 1
ATOM 1355 N N . PHE A 1 185 ? -8.956 16.815 3.221 1.00 89.94 185 PHE A N 1
ATOM 1356 C CA . PHE A 1 185 ? -8.198 17.539 2.204 1.00 89.94 185 PHE A CA 1
ATOM 1357 C C . PHE A 1 185 ? -7.150 16.642 1.532 1.00 89.94 185 PHE A C 1
ATOM 1359 O O . PHE A 1 185 ? -7.071 16.604 0.306 1.00 89.94 185 PHE A O 1
ATOM 1366 N N . GLN A 1 186 ? -6.369 15.894 2.316 1.00 89.25 186 GLN A N 1
ATOM 1367 C CA . GLN A 1 186 ? -5.355 14.975 1.794 1.00 89.25 186 GLN A CA 1
ATOM 1368 C C . GLN A 1 186 ? -5.959 13.811 1.005 1.00 89.25 186 GLN A C 1
ATOM 1370 O O . GLN A 1 186 ? -5.389 13.424 -0.014 1.00 89.25 186 GLN A O 1
ATOM 1375 N N . ASP A 1 187 ? -7.120 13.303 1.416 1.00 85.88 187 ASP A N 1
ATOM 1376 C CA . ASP A 1 187 ? -7.879 12.308 0.661 1.00 85.88 187 ASP A CA 1
ATOM 1377 C C . ASP A 1 187 ? -8.264 12.878 -0.709 1.00 85.88 187 ASP A C 1
ATOM 1379 O O . ASP A 1 187 ? -7.986 12.263 -1.738 1.00 85.88 187 ASP A O 1
ATOM 1383 N N . GLY A 1 188 ? -8.830 14.090 -0.749 1.00 89.19 188 GLY A N 1
ATOM 1384 C CA . GLY A 1 188 ? -9.177 14.767 -2.003 1.00 89.19 188 GLY A CA 1
ATOM 1385 C C . GLY A 1 188 ? -7.968 15.013 -2.913 1.00 89.19 188 GLY A C 1
ATOM 1386 O O . GLY A 1 188 ? -8.039 14.772 -4.118 1.00 89.19 188 GLY A O 1
ATOM 1387 N N . MET A 1 189 ? -6.836 15.436 -2.343 1.00 90.75 189 MET A N 1
ATOM 1388 C CA . MET A 1 189 ? -5.587 15.640 -3.087 1.00 90.75 189 MET A CA 1
ATOM 1389 C C . MET A 1 189 ? -4.999 14.330 -3.617 1.00 90.75 189 MET A C 1
ATOM 1391 O O . MET A 1 189 ? -4.555 14.290 -4.764 1.00 90.75 189 MET A O 1
ATOM 1395 N N . SER A 1 190 ? -5.029 13.260 -2.820 1.00 87.38 190 SER A N 1
ATOM 1396 C CA . SER A 1 190 ? -4.601 11.920 -3.239 1.00 87.38 190 SER A CA 1
ATOM 1397 C C . SER A 1 190 ? -5.448 11.418 -4.409 1.00 87.38 190 SER A C 1
ATOM 1399 O O . SER A 1 190 ? -4.900 10.959 -5.410 1.00 87.38 190 SER A O 1
ATOM 1401 N N . TRP A 1 191 ? -6.772 11.600 -4.340 1.00 84.44 191 TRP A N 1
ATOM 1402 C CA . TRP A 1 191 ? -7.696 11.282 -5.432 1.00 84.44 191 TRP A CA 1
ATOM 1403 C C . TRP A 1 191 ? -7.375 12.045 -6.7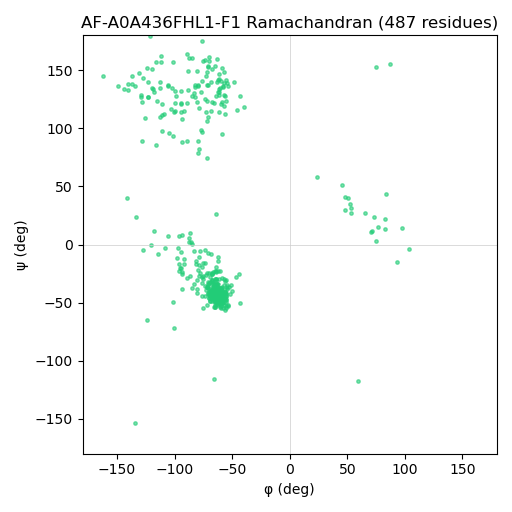12 1.00 84.44 191 TRP A C 1
ATOM 1405 O O . TRP A 1 191 ? -7.274 11.451 -7.787 1.00 84.44 191 TRP A O 1
ATOM 1415 N N . LEU A 1 192 ? -7.185 13.360 -6.602 1.00 90.12 192 LEU A N 1
ATOM 1416 C CA . LEU A 1 192 ? -6.846 14.196 -7.746 1.00 90.12 192 LEU A CA 1
ATOM 1417 C C . LEU A 1 192 ? -5.515 13.762 -8.376 1.00 90.12 192 LEU A C 1
ATOM 1419 O O . LEU A 1 192 ? -5.441 13.591 -9.592 1.00 90.12 192 LEU A O 1
ATOM 1423 N N . ALA A 1 193 ? -4.486 13.530 -7.556 1.00 88.62 193 ALA A N 1
ATOM 1424 C CA . ALA A 1 193 ? -3.184 13.059 -8.016 1.00 88.62 193 ALA A CA 1
ATOM 1425 C C . ALA A 1 193 ? -3.284 11.697 -8.719 1.00 88.62 193 ALA A C 1
ATOM 1427 O O . ALA A 1 193 ? -2.691 11.514 -9.780 1.00 88.62 193 ALA A O 1
ATOM 1428 N N . GLN A 1 194 ? -4.078 10.766 -8.182 1.00 84.50 194 GLN A N 1
ATOM 1429 C CA . GLN A 1 194 ? -4.289 9.446 -8.772 1.00 84.50 194 GLN A CA 1
ATOM 1430 C C . GLN A 1 194 ? -5.005 9.527 -10.128 1.00 84.50 194 GLN A C 1
ATOM 1432 O O . GLN A 1 194 ? -4.562 8.890 -11.083 1.00 84.50 194 GLN A O 1
ATOM 1437 N N . ILE A 1 195 ? -6.058 10.343 -10.249 1.00 86.38 195 ILE A N 1
ATOM 1438 C CA . ILE A 1 195 ? -6.774 10.556 -11.519 1.00 86.38 195 ILE A CA 1
ATOM 1439 C C . ILE A 1 195 ? -5.842 11.169 -12.568 1.00 86.38 195 ILE A C 1
ATOM 1441 O O . ILE A 1 195 ? -5.763 10.666 -13.689 1.00 86.38 195 ILE A O 1
ATOM 1445 N N . ILE A 1 196 ? -5.113 12.230 -12.203 1.00 90.38 196 ILE A N 1
ATOM 1446 C CA . ILE A 1 196 ? -4.159 12.897 -13.099 1.00 90.38 196 ILE A CA 1
ATOM 1447 C C . ILE A 1 196 ? -3.076 11.913 -13.547 1.00 90.38 196 ILE A C 1
ATOM 1449 O O . ILE A 1 196 ? -2.770 11.835 -14.734 1.00 90.38 196 ILE A O 1
ATOM 1453 N N . MET A 1 197 ? -2.525 11.135 -12.617 1.00 85.94 197 MET A N 1
ATOM 1454 C CA . MET A 1 197 ? -1.502 10.139 -12.905 1.00 85.94 197 MET A CA 1
ATOM 1455 C C . MET A 1 197 ? -2.020 9.076 -13.880 1.00 85.94 197 MET A C 1
ATOM 1457 O O . MET A 1 197 ? -1.420 8.899 -14.933 1.00 85.94 197 MET A O 1
ATOM 1461 N N . PHE A 1 198 ? -3.153 8.419 -13.611 1.00 84.00 198 PHE A N 1
ATOM 1462 C CA . PHE A 1 198 ? -3.708 7.422 -14.539 1.00 84.00 198 PHE A CA 1
ATOM 1463 C C . PHE A 1 198 ? -4.032 8.008 -15.917 1.00 84.00 198 PHE A C 1
ATOM 1465 O O . PHE A 1 198 ? -3.773 7.355 -16.929 1.00 84.00 198 PHE A O 1
ATOM 1472 N N . LEU A 1 199 ? -4.543 9.241 -15.974 1.00 89.69 199 LEU A N 1
ATOM 1473 C CA . LEU A 1 199 ? -4.825 9.930 -17.232 1.00 89.69 199 LEU A CA 1
ATOM 1474 C C . LEU A 1 199 ? -3.544 10.178 -18.043 1.00 89.69 199 LEU A C 1
ATOM 1476 O O . LEU A 1 199 ? -3.488 9.823 -19.220 1.00 89.69 199 LEU A O 1
ATOM 1480 N N . ILE A 1 200 ? -2.512 10.759 -17.421 1.00 89.38 200 ILE A N 1
ATOM 1481 C CA . ILE A 1 200 ? -1.226 11.044 -18.078 1.00 89.38 200 ILE A CA 1
ATOM 1482 C C . ILE A 1 200 ? -0.559 9.745 -18.532 1.00 89.38 200 ILE A C 1
ATOM 1484 O O . ILE A 1 200 ? -0.090 9.654 -19.663 1.00 89.38 200 ILE A O 1
ATOM 1488 N N . LEU A 1 201 ? -0.541 8.726 -17.675 1.00 86.88 201 LEU A N 1
ATOM 1489 C CA . LEU A 1 201 ? 0.066 7.434 -17.982 1.00 86.88 201 LEU A CA 1
ATOM 1490 C C . LEU A 1 201 ? -0.668 6.704 -19.113 1.00 86.88 201 LEU A C 1
ATOM 1492 O O . LEU A 1 201 ? -0.024 6.114 -19.978 1.00 86.88 201 LEU A O 1
ATOM 1496 N N . GLY A 1 202 ? -2.001 6.782 -19.145 1.00 87.88 202 GLY A N 1
ATOM 1497 C CA . GLY A 1 202 ? -2.809 6.265 -20.248 1.00 87.88 202 GLY A CA 1
ATOM 1498 C C . GLY A 1 202 ? -2.540 6.995 -21.564 1.00 87.88 202 GLY A C 1
ATOM 1499 O O . GLY A 1 202 ? -2.411 6.349 -22.601 1.00 87.88 202 GLY A O 1
ATOM 1500 N N . LEU A 1 203 ? -2.379 8.323 -21.524 1.00 89.62 203 LEU A N 1
ATOM 1501 C CA . LEU A 1 203 ? -2.008 9.128 -22.693 1.00 89.62 203 LEU A CA 1
ATOM 1502 C C . LEU A 1 203 ? -0.579 8.833 -23.179 1.00 89.62 203 LEU A C 1
ATOM 1504 O O . LEU A 1 203 ? -0.295 8.934 -24.370 1.00 89.62 203 LEU A O 1
ATOM 1508 N N . PHE A 1 204 ? 0.317 8.464 -22.263 1.00 88.44 204 PHE A N 1
ATOM 1509 C CA . PHE A 1 204 ? 1.704 8.116 -22.569 1.00 88.44 204 PHE A CA 1
ATOM 1510 C C . PHE A 1 204 ? 1.860 6.719 -23.192 1.00 88.44 204 PHE A C 1
ATOM 1512 O O . PHE A 1 204 ? 2.889 6.423 -23.816 1.00 88.44 204 PHE A O 1
ATOM 1519 N N . ALA A 1 205 ? 0.859 5.852 -23.032 1.00 87.31 205 ALA A N 1
ATOM 1520 C CA . ALA A 1 205 ? 0.841 4.533 -23.640 1.00 87.31 205 ALA A CA 1
ATOM 1521 C C . ALA A 1 205 ? 0.710 4.600 -25.162 1.00 87.31 205 ALA A C 1
ATOM 1523 O O . ALA A 1 205 ? 0.151 5.536 -25.726 1.00 87.31 205 ALA A O 1
ATOM 1524 N N . THR A 1 206 ? 1.266 3.599 -25.848 1.00 87.56 206 THR A N 1
ATOM 1525 C CA . THR A 1 206 ? 1.297 3.548 -27.316 1.00 87.56 206 THR A CA 1
ATOM 1526 C C . THR A 1 206 ? 0.492 2.341 -27.818 1.00 87.56 206 THR A C 1
ATOM 1528 O O . THR A 1 206 ? 1.077 1.287 -28.074 1.00 87.56 206 THR A O 1
ATOM 1531 N N . PRO A 1 207 ? -0.847 2.462 -27.987 1.00 88.06 207 PRO A N 1
ATOM 1532 C CA . PRO A 1 207 ? -1.718 1.331 -28.323 1.00 88.06 207 PRO A CA 1
ATOM 1533 C C . PRO A 1 207 ? -1.354 0.614 -29.624 1.00 88.06 207 PRO A C 1
ATOM 1535 O O . PRO A 1 207 ? -1.578 -0.586 -29.750 1.00 88.06 207 PRO A O 1
ATOM 1538 N N . SER A 1 208 ? -0.754 1.322 -30.585 1.00 89.50 208 SER A N 1
ATOM 1539 C CA . SER A 1 208 ? -0.301 0.739 -31.854 1.00 89.50 208 SER A CA 1
ATOM 1540 C C . SER A 1 208 ? 0.776 -0.338 -31.683 1.00 89.50 208 SER A C 1
ATOM 1542 O O . SER A 1 208 ? 0.914 -1.193 -32.552 1.00 89.50 208 SER A O 1
ATOM 1544 N N . GLN A 1 209 ? 1.514 -0.335 -30.567 1.00 88.00 209 GLN A N 1
ATOM 1545 C CA . GLN A 1 209 ? 2.547 -1.329 -30.260 1.00 88.00 209 GLN A CA 1
ATOM 1546 C C . GLN A 1 209 ? 2.008 -2.523 -29.460 1.00 88.00 209 GLN A C 1
ATOM 1548 O O . GLN A 1 209 ? 2.688 -3.540 -29.350 1.00 88.00 209 GLN A O 1
ATOM 1553 N N . PHE A 1 210 ? 0.789 -2.438 -28.917 1.00 90.75 210 PHE A N 1
ATOM 1554 C CA . PHE A 1 210 ? 0.240 -3.479 -28.046 1.00 90.75 210 PHE A CA 1
ATOM 1555 C C . PHE A 1 210 ? 0.068 -4.835 -28.730 1.00 90.75 210 PHE A C 1
ATOM 1557 O O . PHE A 1 210 ? 0.436 -5.823 -28.103 1.00 90.75 210 PHE A O 1
ATOM 1564 N N . PRO A 1 211 ? -0.427 -4.946 -29.981 1.00 92.19 211 PRO A N 1
ATOM 1565 C CA . PRO A 1 211 ? -0.645 -6.252 -30.603 1.00 92.19 211 PRO A CA 1
ATOM 1566 C C . PRO A 1 211 ? 0.608 -7.137 -30.654 1.00 92.19 211 PRO A C 1
ATOM 1568 O O . PRO A 1 211 ? 0.487 -8.352 -30.532 1.00 92.19 211 PRO A O 1
ATOM 1571 N N . ALA A 1 212 ? 1.799 -6.539 -30.773 1.00 89.25 212 ALA A N 1
ATOM 1572 C CA . ALA A 1 212 ? 3.065 -7.269 -30.823 1.00 89.25 212 ALA A CA 1
ATOM 1573 C C . ALA A 1 212 ? 3.460 -7.892 -29.471 1.00 89.25 212 ALA A C 1
ATOM 1575 O O . ALA A 1 212 ? 4.029 -8.978 -29.438 1.00 89.25 212 ALA A O 1
ATOM 1576 N N . ILE A 1 213 ? 3.136 -7.228 -28.358 1.00 92.06 213 ILE A N 1
ATOM 1577 C CA . ILE A 1 213 ? 3.519 -7.644 -26.995 1.00 92.06 213 ILE A CA 1
ATOM 1578 C C . ILE A 1 213 ? 2.343 -8.179 -26.169 1.00 92.06 213 ILE A C 1
ATOM 1580 O O . ILE A 1 213 ? 2.536 -8.607 -25.034 1.00 92.06 213 ILE A O 1
ATOM 1584 N N . MET A 1 214 ? 1.124 -8.162 -26.717 1.00 93.00 214 MET A N 1
ATOM 1585 C CA . MET A 1 214 ? -0.107 -8.477 -25.989 1.00 93.00 214 MET A CA 1
ATOM 1586 C C . MET A 1 214 ? -0.057 -9.870 -25.365 1.00 93.00 214 MET A C 1
ATOM 1588 O O . MET A 1 214 ? -0.344 -10.025 -24.183 1.00 93.00 214 MET A O 1
ATOM 1592 N N . VAL A 1 215 ? 0.320 -10.883 -26.151 1.00 94.81 215 VAL A N 1
ATOM 1593 C CA . VAL A 1 215 ? 0.334 -12.276 -25.688 1.00 94.81 215 VAL A CA 1
ATOM 1594 C C . VAL A 1 215 ? 1.370 -12.473 -24.572 1.00 94.81 215 VAL A C 1
ATOM 1596 O O . VAL A 1 215 ? 0.962 -12.905 -23.491 1.00 94.81 215 VAL A O 1
ATOM 1599 N N . PRO A 1 216 ? 2.657 -12.097 -24.746 1.00 94.06 216 PRO A N 1
ATOM 1600 C CA . PRO A 1 216 ? 3.628 -12.142 -23.655 1.00 94.06 216 PRO A CA 1
ATOM 1601 C C . PRO A 1 216 ? 3.192 -11.358 -22.413 1.00 94.06 216 PRO A C 1
ATOM 1603 O O . PRO A 1 216 ? 3.250 -11.886 -21.306 1.00 94.06 216 PRO A O 1
ATOM 1606 N N . ALA A 1 217 ? 2.704 -10.125 -22.574 1.00 94.38 217 ALA A N 1
ATOM 1607 C CA . ALA A 1 217 ? 2.340 -9.264 -21.452 1.00 94.38 217 ALA A CA 1
ATOM 1608 C C . ALA A 1 217 ? 1.141 -9.802 -20.656 1.00 94.38 217 ALA A C 1
ATOM 1610 O O . ALA A 1 217 ? 1.154 -9.772 -19.425 1.00 94.38 217 ALA A O 1
ATOM 1611 N N . VAL A 1 218 ? 0.122 -10.343 -21.333 1.00 95.88 218 VAL A N 1
ATOM 1612 C CA . VAL A 1 218 ? -1.026 -10.986 -20.676 1.00 95.88 218 VAL A CA 1
ATOM 1613 C C . VAL A 1 218 ? -0.585 -12.253 -19.946 1.00 95.88 218 VAL A C 1
ATOM 1615 O O . VAL A 1 218 ? -0.954 -12.437 -18.787 1.00 95.88 218 VAL A O 1
ATOM 1618 N N . LEU A 1 219 ? 0.233 -13.103 -20.575 1.00 95.94 219 LEU A N 1
ATOM 1619 C CA . LEU A 1 219 ? 0.765 -14.308 -19.932 1.00 95.94 219 LEU A CA 1
ATOM 1620 C C . LEU A 1 219 ? 1.612 -13.971 -18.703 1.00 95.94 219 LEU A C 1
ATOM 1622 O O . LEU A 1 219 ? 1.457 -14.615 -17.668 1.00 95.94 219 LEU A O 1
ATOM 1626 N N . LEU A 1 220 ? 2.442 -12.931 -18.779 1.00 95.75 220 LEU A N 1
ATOM 1627 C CA . LEU A 1 220 ? 3.203 -12.423 -17.640 1.00 95.75 220 LEU A CA 1
ATOM 1628 C C . LEU A 1 220 ? 2.292 -11.878 -16.539 1.00 95.75 220 LEU A C 1
ATOM 1630 O O . LEU A 1 220 ? 2.515 -12.170 -15.366 1.00 95.75 220 LEU A O 1
ATOM 1634 N N . GLY A 1 221 ? 1.238 -11.138 -16.889 1.00 94.38 221 GLY A N 1
ATOM 1635 C CA . GLY A 1 221 ? 0.240 -10.672 -15.926 1.00 94.38 221 GLY A CA 1
ATOM 1636 C C . GLY A 1 221 ? -0.441 -11.835 -15.200 1.00 94.38 221 GLY A C 1
ATOM 1637 O O . GLY A 1 221 ? -0.533 -11.834 -13.973 1.00 94.38 221 GLY A O 1
ATOM 1638 N N . LEU A 1 222 ? -0.850 -12.870 -15.936 1.00 94.94 222 LEU A N 1
ATOM 1639 C CA . LEU A 1 222 ? -1.416 -14.094 -15.364 1.00 94.94 222 LEU A CA 1
ATOM 1640 C C . LEU A 1 222 ? -0.395 -14.834 -14.490 1.00 94.94 222 LEU A C 1
ATOM 1642 O O . LEU A 1 222 ? -0.718 -15.218 -13.368 1.00 94.94 222 LEU A O 1
ATOM 1646 N N . PHE A 1 223 ? 0.848 -14.977 -14.946 1.00 95.50 223 PHE A N 1
ATOM 1647 C CA . PHE A 1 223 ? 1.930 -15.580 -14.168 1.00 95.50 223 PHE A CA 1
ATOM 1648 C C . PHE A 1 223 ? 2.165 -14.831 -12.849 1.00 95.50 223 PHE A C 1
ATOM 1650 O O . PHE A 1 223 ? 2.273 -15.446 -11.787 1.00 95.50 223 PHE A O 1
ATOM 1657 N N . LEU A 1 224 ? 2.178 -13.497 -12.887 1.00 93.69 224 LEU A N 1
ATOM 1658 C CA . LEU A 1 224 ? 2.341 -12.655 -11.705 1.00 93.69 224 LEU A CA 1
ATOM 1659 C C . LEU A 1 224 ? 1.219 -12.882 -10.684 1.00 93.69 224 LEU A C 1
ATOM 1661 O O . LEU A 1 224 ? 1.493 -12.969 -9.486 1.00 93.69 224 LEU A O 1
ATOM 1665 N N . MET A 1 225 ? -0.026 -12.983 -11.156 1.00 92.25 225 MET A N 1
ATOM 1666 C CA . MET A 1 225 ? -1.214 -13.139 -10.310 1.00 92.25 225 MET A CA 1
ATOM 1667 C C . MET A 1 225 ? -1.374 -14.551 -9.743 1.00 92.25 225 MET A C 1
ATOM 1669 O O . MET A 1 225 ? -1.676 -14.697 -8.563 1.00 92.25 225 MET A O 1
ATOM 1673 N N . PHE A 1 226 ? -1.181 -15.587 -10.560 1.00 93.38 226 PHE A N 1
ATOM 1674 C CA . PHE A 1 226 ? -1.475 -16.971 -10.175 1.00 93.38 226 PHE A CA 1
ATOM 1675 C C . PHE A 1 226 ? -0.267 -17.731 -9.622 1.00 93.38 226 PHE A C 1
ATOM 1677 O O . PHE A 1 226 ? -0.454 -18.737 -8.942 1.00 93.38 226 PHE A O 1
ATOM 1684 N N . ILE A 1 227 ? 0.959 -17.281 -9.907 1.00 93.94 227 ILE A N 1
ATOM 1685 C CA . ILE A 1 227 ? 2.180 -18.022 -9.565 1.00 93.94 227 ILE A CA 1
ATOM 1686 C C . ILE A 1 227 ? 3.106 -17.165 -8.708 1.00 93.94 227 ILE A C 1
ATOM 1688 O O . ILE A 1 227 ? 3.316 -17.482 -7.537 1.00 93.94 227 ILE A O 1
ATOM 1692 N N . ALA A 1 228 ? 3.636 -16.065 -9.249 1.00 92.75 228 ALA A N 1
ATOM 1693 C CA . ALA A 1 228 ? 4.690 -15.314 -8.568 1.00 92.75 228 ALA A CA 1
ATOM 1694 C C . ALA A 1 228 ? 4.217 -14.746 -7.222 1.00 92.75 228 ALA A C 1
ATOM 1696 O O . ALA A 1 228 ? 4.892 -14.931 -6.208 1.00 92.75 228 ALA A O 1
ATOM 1697 N N . ARG A 1 229 ? 3.037 -14.109 -7.185 1.00 90.94 229 ARG A N 1
ATOM 1698 C CA . ARG A 1 229 ? 2.514 -13.531 -5.944 1.00 90.94 229 ARG A CA 1
ATOM 1699 C C . ARG A 1 229 ? 2.098 -14.586 -4.913 1.00 90.94 229 ARG A C 1
ATOM 1701 O O . ARG A 1 229 ? 2.546 -14.452 -3.775 1.00 90.94 229 ARG A O 1
ATOM 1708 N N . PRO A 1 230 ? 1.320 -15.635 -5.243 1.00 92.12 230 PRO A N 1
ATOM 1709 C CA . PRO A 1 230 ? 1.006 -16.685 -4.277 1.00 92.12 230 PRO A CA 1
ATOM 1710 C C . PRO A 1 230 ? 2.242 -17.345 -3.675 1.00 92.12 230 PRO A C 1
ATOM 1712 O O . PRO A 1 230 ? 2.279 -17.539 -2.463 1.00 92.12 230 PRO A O 1
ATOM 1715 N N . ILE A 1 231 ? 3.281 -17.609 -4.475 1.00 92.81 231 ILE A N 1
ATOM 1716 C CA . ILE A 1 231 ? 4.546 -18.161 -3.973 1.00 92.81 231 ILE A CA 1
ATOM 1717 C C . ILE A 1 231 ? 5.240 -17.168 -3.034 1.00 92.81 231 ILE A C 1
ATOM 1719 O O . ILE A 1 231 ? 5.616 -17.549 -1.926 1.00 92.81 231 ILE A O 1
ATOM 1723 N N . ALA A 1 232 ? 5.381 -15.901 -3.436 1.00 90.06 232 ALA A N 1
ATOM 1724 C CA . ALA A 1 232 ? 6.034 -14.881 -2.617 1.00 90.06 232 ALA A CA 1
ATOM 1725 C C . ALA A 1 232 ? 5.320 -14.681 -1.271 1.00 90.06 232 ALA A C 1
ATOM 1727 O O . ALA A 1 232 ? 5.952 -14.712 -0.215 1.00 90.06 232 ALA A O 1
ATOM 1728 N N . VAL A 1 233 ? 3.992 -14.544 -1.297 1.00 88.44 233 VAL A N 1
ATOM 1729 C CA . VAL A 1 233 ? 3.174 -14.354 -0.094 1.00 88.44 233 VAL A CA 1
ATOM 1730 C C . VAL A 1 233 ? 3.217 -15.588 0.797 1.00 88.44 233 VAL A C 1
ATOM 1732 O O . VAL A 1 233 ? 3.411 -15.458 2.005 1.00 88.44 233 VAL A O 1
ATOM 1735 N N . TRP A 1 234 ? 3.087 -16.786 0.223 1.00 88.38 234 TRP A N 1
ATOM 1736 C CA . TRP A 1 234 ? 3.150 -18.026 0.986 1.00 88.38 234 TRP A CA 1
ATOM 1737 C C . TRP A 1 234 ? 4.498 -18.167 1.697 1.00 88.38 234 TRP A C 1
ATOM 1739 O O . TRP A 1 234 ? 4.515 -18.337 2.913 1.00 88.38 234 TRP A O 1
ATOM 1749 N N . LEU A 1 235 ? 5.617 -17.979 0.989 1.00 87.88 235 LEU A N 1
ATOM 1750 C CA . LEU A 1 235 ? 6.960 -18.040 1.576 1.00 87.88 235 LEU A CA 1
ATOM 1751 C C . LEU A 1 235 ? 7.156 -17.029 2.714 1.00 87.88 235 LEU A C 1
ATOM 1753 O O . LEU A 1 235 ? 7.708 -17.379 3.757 1.00 87.88 235 LEU A O 1
ATOM 1757 N N . CYS A 1 236 ? 6.667 -15.797 2.550 1.00 85.56 236 CYS A N 1
ATOM 1758 C CA . CYS A 1 236 ? 6.731 -14.769 3.589 1.00 85.56 236 CYS A CA 1
ATOM 1759 C C . CYS A 1 236 ? 5.853 -15.079 4.810 1.00 85.56 236 CYS A C 1
ATOM 1761 O O . CYS A 1 236 ? 6.174 -14.640 5.914 1.00 85.56 236 CYS A O 1
ATOM 1763 N N . LEU A 1 237 ? 4.734 -15.789 4.628 1.00 84.50 237 LEU A N 1
ATOM 1764 C CA . LEU A 1 237 ? 3.737 -16.020 5.676 1.00 84.50 237 LEU A CA 1
ATOM 1765 C C . LEU A 1 237 ? 3.866 -17.370 6.401 1.00 84.50 237 LEU A C 1
ATOM 1767 O O . LEU A 1 237 ? 3.287 -17.510 7.481 1.00 84.50 237 LEU A O 1
ATOM 1771 N N . ILE A 1 238 ? 4.679 -18.312 5.899 1.00 82.25 238 ILE A N 1
ATOM 1772 C CA . ILE A 1 238 ? 5.007 -19.590 6.571 1.00 82.25 238 ILE A CA 1
ATOM 1773 C C . ILE A 1 238 ? 5.308 -19.433 8.079 1.00 82.25 238 ILE A C 1
ATOM 1775 O O . ILE A 1 238 ? 4.704 -20.163 8.871 1.00 82.25 238 ILE A O 1
ATOM 1779 N N . PRO A 1 239 ? 6.186 -18.510 8.531 1.00 82.00 239 PRO A N 1
ATOM 1780 C CA . PRO A 1 239 ? 6.546 -18.433 9.948 1.00 82.00 239 PRO A CA 1
ATOM 1781 C C . PRO A 1 239 ? 5.444 -17.840 10.842 1.00 82.00 239 PRO A C 1
ATOM 1783 O O . PRO A 1 239 ? 5.494 -18.019 12.057 1.00 82.00 239 PRO A O 1
ATOM 1786 N N . PHE A 1 240 ? 4.439 -17.165 10.272 1.00 78.62 240 PHE A N 1
ATOM 1787 C CA . PHE A 1 240 ? 3.446 -16.392 11.030 1.00 78.62 240 PHE A CA 1
ATOM 1788 C C . PHE A 1 240 ? 2.132 -17.142 11.307 1.00 78.62 240 PHE A C 1
ATOM 1790 O O . PHE A 1 240 ? 1.279 -16.608 12.008 1.00 78.62 240 PHE A O 1
ATOM 1797 N N . ARG A 1 241 ? 1.969 -18.377 10.798 1.00 75.56 241 ARG A N 1
ATOM 1798 C CA . ARG A 1 241 ? 0.814 -19.271 11.057 1.00 75.56 241 ARG A CA 1
ATOM 1799 C C . ARG A 1 241 ? -0.563 -18.596 10.905 1.00 75.56 241 ARG A C 1
ATOM 1801 O O . ARG A 1 241 ? -1.466 -18.832 11.704 1.00 75.56 241 ARG A O 1
ATOM 1808 N N . LEU A 1 242 ? -0.724 -17.761 9.879 1.00 75.25 242 LEU A N 1
ATOM 1809 C CA . LEU A 1 242 ? -1.999 -17.101 9.590 1.00 75.25 242 LEU A CA 1
ATOM 1810 C C . LEU A 1 242 ? -3.052 -18.089 9.050 1.00 75.25 242 LEU A C 1
ATOM 1812 O O . LEU A 1 242 ? -2.685 -19.093 8.426 1.00 75.25 242 LEU A O 1
ATOM 1816 N N . PRO A 1 243 ? -4.356 -17.807 9.235 1.00 79.81 243 PRO A N 1
ATOM 1817 C CA . PRO A 1 243 ? -5.429 -18.612 8.658 1.00 79.81 243 PRO A CA 1
ATOM 1818 C C . PRO A 1 243 ? -5.321 -18.683 7.132 1.00 79.81 243 PRO A C 1
ATOM 1820 O O . PRO A 1 243 ? -5.110 -17.667 6.467 1.00 79.81 243 PRO A O 1
ATOM 1823 N N . ARG A 1 244 ? -5.519 -19.873 6.550 1.00 83.44 244 ARG A N 1
ATOM 1824 C CA . ARG A 1 244 ? -5.429 -20.074 5.093 1.00 83.44 244 ARG A CA 1
ATOM 1825 C C . ARG A 1 244 ? -6.333 -19.146 4.273 1.00 83.44 244 ARG A C 1
ATOM 1827 O O . ARG A 1 244 ? -5.848 -18.675 3.247 1.00 83.44 244 ARG A O 1
ATOM 1834 N N . PRO A 1 245 ? -7.573 -18.816 4.695 1.00 82.19 245 PRO A N 1
ATOM 1835 C CA . PRO A 1 245 ? -8.400 -17.851 3.970 1.00 82.19 245 PRO A CA 1
ATOM 1836 C C . PRO A 1 245 ? -7.778 -16.451 3.918 1.00 82.19 245 PRO A C 1
ATOM 1838 O O . PRO A 1 245 ? -7.828 -15.802 2.879 1.00 82.19 245 PRO A O 1
ATOM 1841 N N . GLU A 1 246 ? -7.128 -16.003 4.998 1.00 84.81 246 GLU A N 1
ATOM 1842 C CA . GLU A 1 246 ? -6.426 -14.714 5.021 1.00 84.81 246 GLU A CA 1
ATOM 1843 C C . GLU A 1 246 ? -5.202 -14.739 4.103 1.00 84.81 246 GLU A C 1
ATOM 1845 O O . GLU A 1 246 ? -5.015 -13.824 3.309 1.00 84.81 246 GLU A O 1
ATOM 1850 N N . VAL A 1 247 ? -4.404 -15.812 4.144 1.00 85.94 247 VAL A N 1
ATOM 1851 C CA . VAL A 1 247 ? -3.231 -15.980 3.266 1.00 85.94 247 VAL A CA 1
ATOM 1852 C C . VAL A 1 247 ? -3.651 -16.041 1.793 1.00 85.94 247 VAL A C 1
ATOM 1854 O O . VAL A 1 247 ? -3.046 -15.379 0.948 1.00 85.94 247 VAL A O 1
ATOM 1857 N N . ALA A 1 248 ? -4.707 -16.793 1.471 1.00 87.94 248 ALA A N 1
ATOM 1858 C CA . ALA A 1 248 ? -5.266 -16.889 0.123 1.00 87.94 248 ALA A CA 1
ATOM 1859 C C . ALA A 1 248 ? -5.783 -15.531 -0.373 1.00 87.94 248 ALA A C 1
ATOM 1861 O O . ALA A 1 248 ? -5.558 -15.152 -1.519 1.00 87.94 248 ALA A O 1
ATOM 1862 N N . PHE A 1 249 ? -6.429 -14.762 0.500 1.00 88.81 249 PHE A N 1
ATOM 1863 C CA . PHE A 1 249 ? -6.888 -13.430 0.141 1.00 88.81 249 PHE A CA 1
ATOM 1864 C C . PHE A 1 249 ? -5.736 -12.444 -0.039 1.00 88.81 249 PHE A C 1
ATOM 1866 O O . PHE A 1 249 ? -5.702 -11.766 -1.053 1.00 88.81 249 PHE A O 1
ATOM 1873 N N . VAL A 1 250 ? -4.755 -12.393 0.864 1.00 87.81 250 VAL A N 1
ATOM 1874 C CA . VAL A 1 250 ? -3.581 -11.503 0.737 1.00 87.81 250 VAL A CA 1
ATOM 1875 C C . VAL A 1 250 ? -2.741 -11.848 -0.503 1.00 87.81 250 VAL A C 1
ATOM 1877 O O . VAL A 1 250 ? -2.241 -10.965 -1.196 1.00 87.81 250 VAL A O 1
ATOM 1880 N N . SER A 1 251 ? -2.624 -13.134 -0.842 1.00 87.94 251 SER A N 1
ATOM 1881 C CA . SER A 1 251 ? -1.965 -13.569 -2.084 1.00 87.94 251 SER A CA 1
ATOM 1882 C C . SER A 1 251 ? -2.741 -13.208 -3.346 1.00 87.94 251 SER A C 1
ATOM 1884 O O . SER A 1 251 ? -2.119 -12.923 -4.368 1.00 87.94 251 SER A O 1
ATOM 1886 N N . TRP A 1 252 ? -4.073 -13.177 -3.285 1.00 90.31 252 TRP A N 1
ATOM 1887 C CA . TRP A 1 252 ? -4.912 -12.774 -4.411 1.00 90.31 252 TRP A CA 1
ATOM 1888 C C . TRP A 1 252 ? -5.022 -11.261 -4.572 1.00 90.31 252 TRP A C 1
ATOM 1890 O O . TRP A 1 252 ? -4.998 -10.747 -5.691 1.00 90.31 252 TRP A O 1
ATOM 1900 N N . VAL A 1 253 ? -5.172 -10.545 -3.459 1.00 82.50 253 VAL A N 1
ATOM 1901 C CA . VAL A 1 253 ? -5.386 -9.102 -3.395 1.00 82.50 253 VAL A CA 1
ATOM 1902 C C . VAL A 1 253 ? -4.056 -8.422 -3.604 1.00 82.50 253 VAL A C 1
ATOM 1904 O O . VAL A 1 253 ? -3.318 -8.068 -2.690 1.00 82.50 253 VAL A O 1
ATOM 1907 N N . GLY A 1 254 ? -3.740 -8.320 -4.884 1.00 81.94 254 GLY A N 1
ATOM 1908 C CA . GLY A 1 254 ? -2.445 -7.910 -5.341 1.00 81.94 254 GLY A CA 1
ATOM 1909 C C 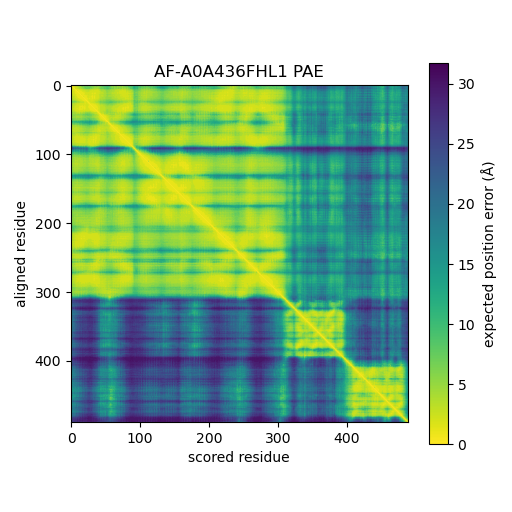. GLY A 1 254 ? -2.467 -7.018 -6.545 1.00 81.94 254 GLY A C 1
ATOM 1910 O O . GLY A 1 254 ? -1.632 -7.199 -7.434 1.00 81.94 254 GLY A O 1
ATOM 1911 N N . LEU A 1 255 ? -3.432 -6.100 -6.547 1.00 85.56 255 LEU A N 1
ATOM 1912 C CA . LEU A 1 255 ? -3.640 -5.161 -7.630 1.00 85.56 255 LEU A CA 1
ATOM 1913 C C . LEU A 1 255 ? -2.350 -4.394 -7.888 1.00 85.56 255 LEU A C 1
ATOM 1915 O O . LEU A 1 255 ? -1.764 -3.785 -6.989 1.00 85.56 255 LEU A O 1
ATOM 1919 N N . ARG A 1 256 ? -1.897 -4.468 -9.133 1.00 89.00 256 ARG A N 1
ATOM 1920 C CA . ARG A 1 256 ? -0.854 -3.587 -9.638 1.00 89.00 256 ARG A CA 1
ATOM 1921 C C . ARG A 1 256 ? -1.523 -2.268 -9.968 1.00 89.00 256 ARG A C 1
ATOM 1923 O O . ARG A 1 256 ? -2.625 -2.252 -10.511 1.00 89.00 256 ARG A O 1
ATOM 1930 N N . GLY A 1 257 ? -0.880 -1.179 -9.588 1.00 83.06 257 GLY A N 1
ATOM 1931 C CA . GLY A 1 257 ? -1.479 0.138 -9.713 1.00 83.06 257 GLY A CA 1
ATOM 1932 C C . GLY A 1 257 ? -0.524 1.146 -10.299 1.00 83.06 257 GLY A C 1
ATOM 1933 O O . GLY A 1 257 ? 0.386 0.817 -11.064 1.00 83.06 257 GLY A O 1
ATOM 1934 N N . ALA A 1 258 ? -0.769 2.400 -9.954 1.00 81.62 258 ALA A N 1
ATOM 1935 C CA . ALA A 1 258 ? -0.149 3.512 -10.647 1.00 81.62 258 ALA A CA 1
ATOM 1936 C C . ALA A 1 258 ? 1.369 3.593 -10.426 1.00 81.62 258 ALA A C 1
ATOM 1938 O O . ALA A 1 258 ? 2.102 3.930 -11.355 1.00 81.62 258 ALA A O 1
ATOM 1939 N N . VAL A 1 259 ? 1.848 3.210 -9.236 1.00 87.94 259 VAL A N 1
ATOM 1940 C CA . VAL A 1 259 ? 3.283 3.187 -8.908 1.00 87.94 259 VAL A CA 1
ATOM 1941 C C . VAL A 1 259 ? 4.047 2.251 -9.844 1.00 87.94 259 VAL A C 1
ATOM 1943 O O . VAL A 1 259 ? 5.105 2.627 -10.341 1.00 87.94 259 VAL A O 1
ATOM 1946 N N . SER A 1 260 ? 3.491 1.084 -10.183 1.00 90.00 260 SER A N 1
ATOM 1947 C CA . SER A 1 260 ? 4.133 0.154 -11.119 1.00 90.00 260 SER A CA 1
ATOM 1948 C C . SER A 1 260 ? 4.322 0.755 -12.511 1.00 90.00 260 SER A C 1
ATOM 1950 O O . SER A 1 260 ? 5.370 0.587 -13.131 1.00 90.00 260 SER A O 1
ATOM 1952 N N . ILE A 1 261 ? 3.320 1.489 -13.000 1.00 88.44 261 ILE A N 1
ATOM 1953 C CA . ILE A 1 261 ? 3.395 2.149 -14.305 1.00 88.44 261 ILE A CA 1
ATOM 1954 C C . ILE A 1 261 ? 4.383 3.324 -14.257 1.00 88.44 261 ILE A C 1
ATOM 1956 O O . ILE A 1 261 ? 5.178 3.489 -15.181 1.00 88.44 261 ILE A O 1
ATOM 1960 N N . LEU A 1 262 ? 4.362 4.121 -13.181 1.00 89.00 262 LEU A N 1
ATOM 1961 C CA . LEU A 1 262 ? 5.314 5.214 -12.966 1.00 89.00 262 LEU A CA 1
ATOM 1962 C C . LEU A 1 262 ? 6.755 4.689 -12.986 1.00 89.00 262 LEU A C 1
ATOM 1964 O O . LEU A 1 262 ? 7.614 5.243 -13.670 1.00 89.00 262 LEU A O 1
ATOM 1968 N N . LEU A 1 263 ? 7.008 3.584 -12.285 1.00 90.69 263 LEU A N 1
ATOM 1969 C CA . LEU A 1 263 ? 8.308 2.924 -12.274 1.00 90.69 263 LEU A CA 1
ATOM 1970 C C . LEU A 1 263 ? 8.714 2.405 -13.646 1.00 90.69 263 LEU A C 1
ATOM 1972 O O . LEU A 1 263 ? 9.876 2.539 -14.018 1.00 90.69 263 LEU A O 1
ATOM 1976 N N . ALA A 1 264 ? 7.770 1.919 -14.444 1.00 89.50 264 ALA A N 1
ATOM 1977 C CA . ALA A 1 264 ? 8.040 1.486 -15.807 1.00 89.50 264 ALA A CA 1
ATOM 1978 C C . ALA A 1 264 ? 8.399 2.634 -16.776 1.00 89.50 264 ALA A C 1
ATOM 1980 O O . ALA A 1 264 ? 8.816 2.360 -17.899 1.00 89.50 264 ALA A O 1
ATOM 1981 N N . ILE A 1 265 ? 8.279 3.909 -16.372 1.00 90.19 265 ILE A N 1
ATOM 1982 C CA . ILE A 1 265 ? 8.795 5.063 -17.137 1.00 90.19 265 ILE A CA 1
ATOM 1983 C C . ILE A 1 265 ? 10.294 5.265 -16.908 1.00 90.19 265 ILE A C 1
ATOM 1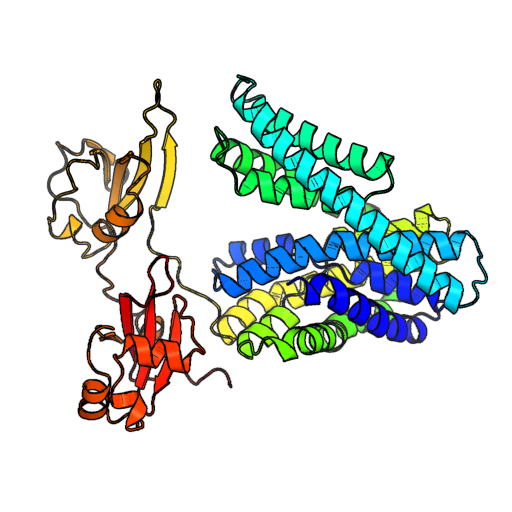985 O O . ILE A 1 265 ? 10.994 5.716 -17.814 1.00 90.19 265 ILE A O 1
ATOM 1989 N N . THR A 1 266 ? 10.813 4.905 -15.732 1.00 89.75 266 THR A N 1
ATOM 1990 C CA . THR A 1 266 ? 12.233 5.101 -15.387 1.00 89.75 266 THR A CA 1
ATOM 1991 C C . THR A 1 266 ? 13.234 4.530 -16.407 1.00 89.75 266 THR A C 1
ATOM 1993 O O . THR A 1 266 ? 14.203 5.232 -16.695 1.00 89.75 266 THR A O 1
ATOM 1996 N N . PRO A 1 267 ? 13.005 3.372 -17.067 1.00 88.25 267 PRO A N 1
ATOM 1997 C CA . PRO A 1 267 ? 13.899 2.867 -18.111 1.00 88.25 267 PRO A CA 1
ATOM 1998 C C . PRO A 1 267 ? 13.971 3.800 -19.329 1.00 88.25 267 PRO A C 1
ATOM 2000 O O . PRO A 1 267 ? 15.026 3.936 -19.941 1.00 88.25 267 PRO A O 1
ATOM 2003 N N . LEU A 1 268 ? 12.867 4.476 -19.678 1.00 87.75 268 LEU A N 1
ATOM 2004 C CA . LEU A 1 268 ? 12.867 5.458 -20.767 1.00 87.75 268 LEU A CA 1
ATOM 2005 C C . LEU A 1 268 ? 13.664 6.704 -20.396 1.00 87.75 268 LEU A C 1
ATOM 2007 O O . LEU A 1 268 ? 14.373 7.241 -21.240 1.00 87.75 268 LEU A O 1
ATOM 2011 N N . LEU A 1 269 ? 13.548 7.158 -19.146 1.00 86.50 269 LEU A N 1
ATOM 2012 C CA . LEU A 1 269 ? 14.322 8.299 -18.649 1.00 86.50 269 LEU A CA 1
ATOM 2013 C C . LEU A 1 269 ? 15.820 7.980 -18.602 1.00 86.50 269 LEU A C 1
ATOM 2015 O O . LEU A 1 269 ? 16.634 8.857 -18.872 1.00 86.50 269 LEU A O 1
ATOM 2019 N N . GLY A 1 270 ? 16.171 6.724 -18.313 1.00 83.56 270 GLY A N 1
ATOM 2020 C CA . GLY A 1 270 ? 17.541 6.217 -18.383 1.00 83.56 270 GLY A CA 1
ATOM 2021 C C . GLY A 1 270 ? 18.070 5.992 -19.804 1.00 83.56 270 GLY A C 1
ATOM 2022 O O . GLY A 1 270 ? 19.238 5.651 -19.954 1.00 83.56 270 GLY A O 1
ATOM 2023 N N . GLY A 1 271 ? 17.245 6.171 -20.844 1.00 83.81 271 GLY A N 1
ATOM 2024 C CA . GLY A 1 271 ? 17.656 6.006 -22.241 1.00 83.81 271 GLY A CA 1
ATOM 2025 C C . GLY A 1 271 ? 17.864 4.553 -22.682 1.00 83.81 271 GLY A C 1
ATOM 2026 O O . GLY A 1 271 ? 18.612 4.317 -23.627 1.00 83.81 271 GLY A O 1
ATOM 2027 N N . LEU A 1 272 ? 17.230 3.581 -22.017 1.00 87.50 272 LEU A N 1
ATOM 2028 C CA . LEU A 1 272 ? 17.358 2.162 -22.366 1.00 87.50 272 LEU A CA 1
ATOM 2029 C C . LEU A 1 272 ? 16.643 1.855 -23.692 1.00 87.50 272 LEU A C 1
ATOM 2031 O O . LEU A 1 272 ? 15.498 2.271 -23.893 1.00 87.50 272 LEU A O 1
ATOM 2035 N N . GLU A 1 273 ? 17.277 1.055 -24.555 1.00 83.88 273 GLU A N 1
ATOM 2036 C CA . GLU A 1 273 ? 16.756 0.685 -25.883 1.00 83.88 273 GLU A CA 1
ATOM 2037 C C . GLU A 1 273 ? 15.366 0.030 -25.801 1.00 83.88 273 GLU A C 1
ATOM 2039 O O . GLU A 1 273 ? 14.431 0.443 -26.490 1.00 83.88 273 GLU A O 1
ATOM 2044 N N . ASN A 1 274 ? 15.185 -0.920 -24.876 1.00 88.25 274 ASN A N 1
ATOM 2045 C CA . ASN A 1 274 ? 13.908 -1.604 -24.652 1.00 88.25 274 ASN A CA 1
ATOM 2046 C C . ASN A 1 274 ? 12.972 -0.871 -23.679 1.00 88.25 274 ASN A C 1
ATOM 2048 O O . ASN A 1 274 ? 11.934 -1.415 -23.292 1.00 88.25 274 ASN A O 1
ATOM 2052 N N . GLY A 1 275 ? 13.279 0.371 -23.286 1.00 88.12 275 GLY A N 1
ATOM 2053 C CA . GLY A 1 275 ? 12.498 1.096 -22.283 1.00 88.12 275 GLY A CA 1
ATOM 2054 C C . GLY A 1 275 ? 11.011 1.183 -22.644 1.00 88.12 275 GLY A C 1
ATOM 2055 O O . GLY A 1 275 ? 10.145 0.930 -21.806 1.00 88.12 275 GLY A O 1
ATOM 2056 N N . ARG A 1 276 ? 10.689 1.446 -23.919 1.00 90.19 276 ARG A N 1
ATOM 2057 C CA . ARG A 1 276 ? 9.298 1.498 -24.408 1.00 90.19 276 ARG A CA 1
ATOM 2058 C C . ARG A 1 276 ? 8.580 0.148 -24.289 1.00 90.19 276 ARG A C 1
ATOM 2060 O O . ARG A 1 276 ? 7.405 0.132 -23.922 1.00 90.19 276 ARG A O 1
ATOM 2067 N N . VAL A 1 277 ? 9.271 -0.959 -24.562 1.00 91.62 277 VAL A N 1
ATOM 2068 C CA . VAL A 1 277 ? 8.720 -2.318 -24.435 1.00 91.62 277 VAL A CA 1
ATOM 2069 C C . VAL A 1 277 ? 8.413 -2.626 -22.972 1.00 91.62 277 VAL A C 1
ATOM 2071 O O . VAL A 1 277 ? 7.306 -3.075 -22.673 1.00 91.62 277 VAL A O 1
ATOM 2074 N N . ILE A 1 278 ? 9.335 -2.308 -22.056 1.00 92.94 278 ILE A N 1
ATOM 2075 C CA . ILE A 1 278 ? 9.148 -2.474 -20.605 1.00 92.94 278 ILE A CA 1
ATOM 2076 C C . ILE A 1 278 ? 7.931 -1.669 -20.131 1.00 92.94 278 ILE A C 1
ATOM 2078 O O . ILE A 1 278 ? 7.045 -2.224 -19.479 1.00 92.94 278 ILE A O 1
ATOM 2082 N N . PHE A 1 279 ? 7.836 -0.395 -20.526 1.00 92.88 279 PHE A N 1
ATOM 2083 C CA . PHE A 1 279 ? 6.701 0.463 -20.183 1.00 92.88 279 PHE A CA 1
ATOM 2084 C C . PHE A 1 279 ? 5.363 -0.107 -20.665 1.00 92.88 279 PHE A C 1
ATOM 2086 O O . PHE A 1 279 ? 4.443 -0.288 -19.868 1.00 92.88 279 PHE A O 1
ATOM 2093 N N . ASN A 1 280 ? 5.245 -0.408 -21.962 1.00 92.69 280 ASN A N 1
ATOM 2094 C CA . ASN A 1 280 ? 3.986 -0.892 -22.525 1.00 92.69 280 ASN A CA 1
ATOM 2095 C C . ASN A 1 280 ? 3.594 -2.259 -21.938 1.00 92.69 280 ASN A C 1
ATOM 2097 O O . ASN A 1 280 ? 2.415 -2.513 -21.705 1.00 92.69 280 ASN A O 1
ATOM 2101 N N . THR A 1 281 ? 4.572 -3.123 -21.653 1.00 93.75 281 THR A N 1
ATOM 2102 C CA . THR A 1 281 ? 4.335 -4.421 -21.009 1.00 93.75 281 THR A CA 1
ATOM 2103 C C . THR A 1 281 ? 3.806 -4.240 -19.588 1.00 93.75 281 THR A C 1
ATOM 2105 O O . THR A 1 281 ? 2.775 -4.817 -19.246 1.00 93.75 281 THR A O 1
ATOM 2108 N N . ALA A 1 282 ? 4.457 -3.406 -18.770 1.00 93.81 282 ALA A N 1
ATOM 2109 C CA . ALA A 1 282 ? 4.000 -3.100 -17.415 1.00 93.81 282 ALA A CA 1
ATOM 2110 C C . ALA A 1 282 ? 2.591 -2.487 -17.416 1.00 93.81 282 ALA A C 1
ATOM 2112 O O . ALA A 1 282 ? 1.752 -2.858 -16.596 1.00 93.81 282 ALA A O 1
ATOM 2113 N N . PHE A 1 283 ? 2.302 -1.606 -18.377 1.00 92.88 283 PHE A N 1
ATOM 2114 C CA . PHE A 1 283 ? 0.979 -1.016 -18.558 1.00 92.88 283 PHE A CA 1
ATOM 2115 C C . PHE A 1 283 ? -0.097 -2.077 -18.845 1.00 92.88 283 PHE A C 1
ATOM 2117 O O . PHE A 1 283 ? -1.140 -2.085 -18.190 1.00 92.88 283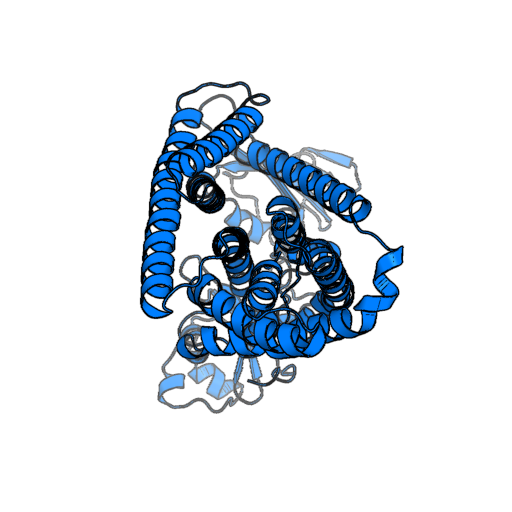 PHE A O 1
ATOM 2124 N N . ILE A 1 284 ? 0.162 -3.016 -19.765 1.00 93.75 284 ILE A N 1
ATOM 2125 C CA . ILE A 1 284 ? -0.761 -4.126 -20.056 1.00 93.75 284 ILE A CA 1
ATOM 2126 C C . ILE A 1 284 ? -0.940 -5.023 -18.824 1.00 93.75 284 ILE A C 1
ATOM 2128 O O . ILE A 1 284 ? -2.069 -5.385 -18.503 1.00 93.75 284 ILE A O 1
ATOM 2132 N N . ILE A 1 285 ? 0.132 -5.344 -18.094 1.00 94.06 285 ILE A N 1
ATOM 2133 C CA . ILE A 1 285 ? 0.058 -6.144 -16.858 1.00 94.06 285 ILE A CA 1
ATOM 2134 C C . ILE A 1 285 ? -0.847 -5.474 -15.823 1.00 94.06 285 ILE A C 1
ATOM 2136 O O . ILE A 1 285 ? -1.682 -6.143 -15.212 1.00 94.06 285 ILE A O 1
ATOM 2140 N N . VAL A 1 286 ? -0.712 -4.158 -15.639 1.00 92.44 286 VAL A N 1
ATOM 2141 C CA . VAL A 1 286 ? -1.555 -3.390 -14.716 1.00 92.44 286 VAL A CA 1
ATOM 2142 C C . VAL A 1 286 ? -3.010 -3.402 -15.172 1.00 92.44 286 VAL A C 1
ATOM 2144 O O . VAL A 1 286 ? -3.885 -3.671 -14.355 1.00 92.44 286 VAL A O 1
ATOM 2147 N N . LEU A 1 287 ? -3.292 -3.215 -16.464 1.00 91.25 287 LEU A N 1
ATOM 2148 C CA . LEU A 1 287 ? -4.658 -3.333 -16.988 1.00 91.25 287 LEU A CA 1
ATOM 2149 C C . LEU A 1 287 ? -5.255 -4.723 -16.749 1.00 91.25 287 LEU A C 1
ATOM 2151 O O . LEU A 1 287 ? -6.383 -4.836 -16.274 1.00 91.25 287 LEU A O 1
ATOM 2155 N N . VAL A 1 288 ? -4.500 -5.783 -17.040 1.00 93.19 288 VAL A N 1
ATOM 2156 C CA . VAL A 1 288 ? -4.933 -7.170 -16.827 1.00 93.19 288 VAL A CA 1
ATOM 2157 C C . VAL A 1 288 ? -5.215 -7.425 -15.343 1.00 93.19 288 VAL A C 1
ATOM 2159 O O . VAL A 1 288 ? -6.245 -8.009 -15.010 1.00 93.19 288 VAL A O 1
ATOM 2162 N N . SER A 1 289 ? -4.346 -6.939 -14.453 1.00 91.81 289 SER A N 1
ATOM 2163 C CA . SER A 1 289 ? -4.527 -7.009 -12.999 1.00 91.81 289 SER A CA 1
ATOM 2164 C C . SER A 1 289 ? -5.790 -6.265 -12.555 1.00 91.81 289 SER A C 1
ATOM 2166 O O . SER A 1 289 ? -6.647 -6.865 -11.909 1.00 91.81 289 SER A O 1
ATOM 2168 N N . LEU A 1 290 ? -5.976 -5.008 -12.965 1.00 88.94 290 LEU A N 1
ATOM 2169 C CA . LEU A 1 290 ? -7.155 -4.209 -12.618 1.00 88.94 290 LEU A CA 1
ATOM 2170 C C . LEU A 1 290 ? -8.460 -4.837 -13.124 1.00 88.94 290 LEU A C 1
ATOM 2172 O O . LEU A 1 290 ? -9.450 -4.834 -12.399 1.00 88.94 290 LEU A O 1
ATOM 2176 N N . VAL A 1 291 ? -8.476 -5.417 -14.327 1.00 90.75 291 VAL A N 1
ATOM 2177 C CA . VAL A 1 291 ? -9.676 -6.064 -14.882 1.00 90.75 291 VAL A CA 1
ATOM 2178 C C . VAL A 1 291 ? -9.985 -7.377 -14.161 1.00 90.75 291 VAL A C 1
ATOM 2180 O O . VAL A 1 291 ? -11.108 -7.578 -13.697 1.00 90.75 291 VAL A O 1
ATOM 2183 N N . ILE A 1 292 ? -9.003 -8.276 -14.042 1.00 92.00 292 ILE A N 1
ATOM 2184 C CA . ILE A 1 292 ? -9.221 -9.622 -13.494 1.00 92.00 292 ILE A CA 1
ATOM 2185 C C . ILE A 1 292 ? -9.377 -9.569 -11.976 1.00 92.00 292 ILE A C 1
ATOM 2187 O O . ILE A 1 292 ? -10.376 -10.048 -11.433 1.00 92.00 292 ILE A O 1
ATOM 2191 N N . GLN A 1 293 ? -8.409 -8.991 -11.267 1.00 89.69 293 GLN A N 1
ATOM 2192 C CA . GLN A 1 293 ? -8.478 -8.903 -9.811 1.00 89.69 293 GLN A CA 1
ATOM 2193 C C . GLN A 1 293 ? -9.537 -7.889 -9.387 1.00 89.69 293 GLN A C 1
ATOM 2195 O O . GLN A 1 293 ? -10.263 -8.160 -8.437 1.00 89.69 293 GLN A O 1
ATOM 2200 N N . GLY A 1 294 ? -9.719 -6.780 -10.111 1.00 86.69 294 GLY A N 1
ATOM 2201 C CA . GLY A 1 294 ? -10.689 -5.769 -9.698 1.00 86.69 294 GLY A CA 1
ATOM 2202 C C . GLY A 1 294 ? -12.130 -6.283 -9.655 1.00 86.69 294 GLY A C 1
ATOM 2203 O O . GLY A 1 294 ? -12.853 -5.992 -8.705 1.00 86.69 294 GLY A O 1
ATOM 2204 N N . TRP A 1 295 ? -12.523 -7.138 -10.605 1.00 88.12 295 TRP A N 1
ATOM 2205 C CA . TRP A 1 295 ? -13.847 -7.775 -10.591 1.00 88.12 295 TRP A CA 1
ATOM 2206 C C . TRP A 1 295 ? -13.955 -8.923 -9.571 1.00 88.12 295 TRP A C 1
ATOM 2208 O O . TRP A 1 295 ? -15.036 -9.221 -9.064 1.00 88.12 295 TRP A O 1
ATOM 2218 N N . THR A 1 296 ? -12.846 -9.596 -9.256 1.00 89.31 296 THR A N 1
ATOM 2219 C CA . THR A 1 296 ? -12.852 -10.822 -8.434 1.00 89.31 296 THR A CA 1
ATOM 2220 C C . THR A 1 296 ? -12.578 -10.589 -6.950 1.00 89.31 296 THR A C 1
ATOM 2222 O O . THR A 1 296 ? -12.967 -11.433 -6.143 1.00 89.31 296 THR A O 1
ATOM 2225 N N . VAL A 1 297 ? -11.976 -9.458 -6.560 1.00 86.44 297 VAL A N 1
ATOM 2226 C CA . VAL A 1 297 ? -11.629 -9.130 -5.162 1.00 86.44 297 VAL A CA 1
ATOM 2227 C C . VAL A 1 297 ? -12.851 -9.200 -4.242 1.00 86.44 297 VAL A C 1
ATOM 2229 O O . VAL A 1 297 ? -12.804 -9.874 -3.214 1.00 86.44 297 VAL A O 1
ATOM 2232 N N . GLY A 1 298 ? -13.962 -8.562 -4.619 1.00 82.94 298 GLY A N 1
ATOM 2233 C CA . GLY A 1 298 ? -15.178 -8.544 -3.801 1.00 82.94 298 GLY A CA 1
ATOM 2234 C C . GLY A 1 298 ? -15.837 -9.924 -3.640 1.00 82.94 298 GLY A C 1
ATOM 2235 O O . GLY A 1 298 ? -16.039 -10.377 -2.508 1.00 82.94 298 GLY A O 1
ATOM 2236 N N . PRO A 1 299 ? -16.137 -10.640 -4.741 1.00 84.56 299 PRO A N 1
ATOM 2237 C CA . PRO A 1 299 ? -16.655 -12.005 -4.680 1.00 84.56 299 PRO A CA 1
ATOM 2238 C C . PRO A 1 299 ? -15.748 -12.967 -3.906 1.00 84.56 299 PRO A C 1
ATOM 2240 O O . PRO A 1 299 ? -16.249 -13.808 -3.159 1.00 84.56 299 PRO A O 1
ATOM 2243 N N . LEU A 1 300 ? -14.424 -12.839 -4.046 1.00 86.31 300 LEU A N 1
ATOM 2244 C CA . LEU A 1 300 ? -13.474 -13.677 -3.321 1.00 86.31 300 LEU A CA 1
ATOM 2245 C C . LEU A 1 300 ? -13.483 -13.376 -1.819 1.00 86.31 300 LEU A C 1
ATOM 2247 O O . LEU A 1 300 ? -13.518 -14.318 -1.030 1.00 86.31 300 LEU A O 1
ATOM 2251 N N . ALA A 1 301 ? -13.525 -12.100 -1.416 1.00 83.25 301 ALA A N 1
ATOM 2252 C CA . ALA A 1 301 ? -13.661 -11.717 -0.008 1.00 83.25 301 ALA A CA 1
ATOM 2253 C C . ALA A 1 301 ? -14.901 -12.364 0.629 1.00 83.25 301 ALA A C 1
ATOM 2255 O O . ALA A 1 301 ? -14.828 -12.897 1.739 1.00 83.25 301 ALA A O 1
ATOM 2256 N N . ARG A 1 302 ? -16.024 -12.372 -0.106 1.00 80.31 302 ARG A N 1
ATOM 2257 C CA . ARG A 1 302 ? -17.286 -12.998 0.317 1.00 80.31 302 ARG A CA 1
ATOM 2258 C C . ARG A 1 302 ? -17.151 -14.513 0.441 1.00 80.31 302 ARG A C 1
ATOM 2260 O O . ARG A 1 302 ? -17.536 -15.076 1.458 1.00 80.31 302 ARG A O 1
ATOM 2267 N N . ARG A 1 303 ? -16.564 -15.168 -0.567 1.00 83.56 303 ARG A N 1
ATOM 2268 C CA . ARG A 1 303 ? -16.334 -16.625 -0.575 1.00 83.56 303 ARG A CA 1
ATOM 2269 C C . ARG A 1 303 ? -15.407 -17.094 0.541 1.00 83.56 303 ARG A C 1
ATOM 2271 O O . ARG A 1 303 ? -15.583 -18.199 1.038 1.00 83.56 303 ARG A O 1
ATOM 2278 N N . LEU A 1 304 ? -14.420 -16.279 0.905 1.00 81.50 304 LEU A N 1
ATOM 2279 C CA . LEU A 1 304 ? -13.458 -16.592 1.960 1.00 81.50 304 LEU A CA 1
ATOM 2280 C C . LEU A 1 304 ? -13.957 -16.222 3.365 1.00 81.50 304 LEU A C 1
ATOM 2282 O O . LEU A 1 304 ? -13.227 -16.437 4.329 1.00 81.50 304 LEU A O 1
ATOM 2286 N N . GLY A 1 305 ? -15.174 -15.677 3.498 1.00 74.38 305 GLY A N 1
ATOM 2287 C CA . GLY A 1 305 ? -15.744 -15.293 4.793 1.00 74.38 305 GLY A CA 1
ATOM 2288 C C . GLY A 1 305 ? -14.989 -14.149 5.478 1.00 74.38 305 GLY A C 1
ATOM 2289 O O . GLY A 1 305 ? -14.969 -14.072 6.701 1.00 74.38 305 GLY A O 1
ATOM 2290 N N . LEU A 1 306 ? -14.327 -13.281 4.705 1.00 77.75 306 LEU A N 1
ATOM 2291 C CA . LEU A 1 306 ? -13.515 -12.175 5.233 1.00 77.75 306 LEU A CA 1
ATOM 2292 C C . LEU A 1 306 ? -14.280 -10.854 5.335 1.00 77.75 306 LEU A C 1
ATOM 2294 O O . LEU A 1 306 ? -13.734 -9.871 5.841 1.00 77.75 306 LEU A O 1
ATOM 2298 N N . ILE A 1 307 ? -15.513 -10.825 4.828 1.00 73.69 307 ILE A N 1
ATOM 2299 C CA . ILE A 1 307 ? -16.401 -9.672 4.941 1.00 73.69 307 ILE A CA 1
ATOM 2300 C C . ILE A 1 307 ? -16.966 -9.645 6.351 1.00 73.69 307 ILE A C 1
ATOM 2302 O O . ILE A 1 307 ? -17.458 -10.650 6.841 1.00 73.69 307 ILE A O 1
ATOM 2306 N N . VAL A 1 308 ? -16.901 -8.491 6.988 1.00 64.88 308 VAL A N 1
ATOM 2307 C CA . VAL A 1 308 ? -17.390 -8.263 8.337 1.00 64.88 308 VAL A CA 1
ATOM 2308 C C . VAL A 1 308 ? -18.501 -7.220 8.258 1.00 64.88 308 VAL A C 1
ATOM 2310 O O . VAL A 1 308 ? -18.300 -6.188 7.621 1.00 64.88 308 VAL A O 1
ATOM 2313 N N . PRO A 1 309 ? -19.667 -7.438 8.882 1.00 56.56 309 PRO A N 1
ATOM 2314 C CA . PRO A 1 309 ? -20.714 -6.427 8.954 1.00 56.56 309 PRO A CA 1
ATOM 2315 C C . PRO A 1 309 ? -20.175 -5.119 9.538 1.00 56.56 309 PRO A C 1
ATOM 2317 O O . PRO A 1 309 ? -19.369 -5.126 10.475 1.00 56.56 309 PRO A O 1
ATOM 2320 N N . ALA A 1 310 ? -20.588 -3.984 8.967 1.00 55.06 310 ALA A N 1
ATOM 2321 C CA . ALA A 1 310 ? -20.208 -2.681 9.499 1.00 55.06 310 ALA A CA 1
ATOM 2322 C C . ALA A 1 310 ? -20.638 -2.609 10.971 1.00 55.06 310 ALA A C 1
ATOM 2324 O O . ALA A 1 310 ? -21.798 -2.880 11.289 1.00 55.06 310 ALA A O 1
ATOM 2325 N N . ARG A 1 311 ? -19.724 -2.252 11.884 1.00 51.19 311 ARG A N 1
ATOM 2326 C CA . ARG A 1 311 ? -20.117 -2.024 13.281 1.00 51.19 311 ARG A CA 1
ATOM 2327 C C . ARG A 1 311 ? -21.199 -0.943 13.294 1.00 51.19 311 ARG A C 1
ATOM 2329 O O . ARG A 1 311 ? -20.996 0.124 12.719 1.00 51.19 311 ARG A O 1
ATOM 2336 N N . LEU A 1 312 ? -22.323 -1.219 13.955 1.00 46.88 312 LEU A N 1
ATOM 2337 C CA . LEU A 1 312 ? -23.376 -0.239 14.225 1.00 46.88 312 LEU A CA 1
ATOM 2338 C C . LEU A 1 312 ? -22.771 0.920 15.040 1.00 46.88 312 LEU A C 1
ATOM 2340 O O . LEU A 1 312 ? -22.632 0.822 16.256 1.00 46.88 312 LEU A O 1
ATOM 2344 N N . GLY A 1 313 ? -22.357 1.981 14.354 1.00 51.12 313 GLY A N 1
ATOM 2345 C CA . GLY A 1 313 ? -21.847 3.230 14.919 1.00 51.12 313 GLY A CA 1
ATOM 2346 C C . GLY A 1 313 ? -22.694 4.425 14.463 1.00 51.12 313 GLY A C 1
ATOM 2347 O O . GLY A 1 313 ? -23.670 4.237 13.730 1.00 51.12 313 GLY A O 1
ATOM 2348 N N . PRO A 1 314 ? -22.368 5.656 14.894 1.00 49.09 314 PRO A N 1
ATOM 2349 C CA . PRO A 1 314 ? -23.078 6.852 14.448 1.00 49.09 314 PRO A CA 1
ATOM 2350 C C . PRO A 1 314 ? -23.019 6.969 12.917 1.00 49.09 314 PRO A C 1
ATOM 2352 O O . PRO A 1 314 ? -21.979 6.707 12.315 1.00 49.09 314 PRO A O 1
ATOM 2355 N N . LEU A 1 315 ? -24.140 7.361 12.299 1.00 48.62 315 LEU A N 1
ATOM 2356 C CA . LEU A 1 315 ? -24.265 7.556 10.847 1.00 48.62 315 LEU A CA 1
ATOM 2357 C C . LEU A 1 315 ? -23.272 8.601 10.334 1.00 48.62 315 LEU A C 1
ATOM 2359 O O . LEU A 1 315 ? -22.734 8.454 9.245 1.00 48.62 315 LEU A O 1
ATOM 2363 N N . ASP A 1 316 ? -23.044 9.636 11.139 1.00 50.44 316 ASP A N 1
ATOM 2364 C CA . ASP A 1 316 ? -22.075 10.689 10.886 1.00 50.44 316 ASP A CA 1
ATOM 2365 C C . ASP A 1 316 ? -21.442 11.123 12.210 1.00 50.44 316 ASP A C 1
ATOM 2367 O O . ASP A 1 316 ? -22.129 11.357 13.212 1.00 50.44 316 ASP A O 1
ATOM 2371 N N . LYS A 1 317 ? -20.115 11.255 12.203 1.00 54.38 317 LYS A N 1
ATOM 2372 C CA . LYS A 1 317 ? -19.334 11.836 13.295 1.00 54.38 317 LYS A CA 1
ATOM 2373 C C . LYS A 1 317 ? -18.803 13.190 12.834 1.00 54.38 317 LYS A C 1
ATOM 2375 O O . LYS A 1 317 ? -17.968 13.254 11.931 1.00 54.38 317 LYS A O 1
ATOM 2380 N N . VAL A 1 318 ? -19.293 14.267 13.446 1.00 55.12 318 VAL A N 1
ATOM 2381 C CA . VAL A 1 318 ? -18.808 15.629 13.211 1.00 55.12 318 VAL A CA 1
ATOM 2382 C C . VAL A 1 318 ? -18.122 16.114 14.479 1.00 55.12 318 VAL A C 1
ATOM 2384 O O . VAL A 1 318 ? -18.754 16.356 15.502 1.00 55.12 318 VAL A O 1
ATOM 2387 N N . GLU A 1 319 ? -16.806 16.236 14.417 1.00 54.16 319 GLU A N 1
ATOM 2388 C CA . GLU A 1 319 ? -15.996 16.785 15.499 1.00 54.16 319 GLU A CA 1
ATOM 2389 C C . GLU A 1 319 ? -16.200 18.307 15.540 1.00 54.16 319 GLU A C 1
ATOM 2391 O O . GLU A 1 319 ? -16.079 18.974 14.508 1.00 54.16 319 GLU A O 1
ATOM 2396 N N . LEU A 1 320 ? -16.590 18.854 16.695 1.00 56.59 320 LEU A N 1
ATOM 2397 C CA . LEU A 1 320 ? -16.828 20.286 16.854 1.00 56.59 320 LEU A CA 1
ATOM 2398 C C . LEU A 1 320 ? -15.755 20.890 17.758 1.00 56.59 320 LEU A C 1
ATOM 2400 O O . LEU A 1 320 ? -15.726 20.679 18.969 1.00 56.59 320 LEU A O 1
ATOM 2404 N N . GLU A 1 321 ? -14.903 21.722 17.170 1.00 51.41 321 GLU A N 1
ATOM 2405 C CA . GLU A 1 321 ? -13.992 22.567 17.934 1.00 51.41 321 GLU A CA 1
ATOM 2406 C C . GLU A 1 321 ? -14.790 23.752 18.506 1.00 51.41 321 GLU A C 1
ATOM 2408 O O . GLU A 1 321 ? -15.106 24.718 17.809 1.00 51.41 321 GLU A O 1
ATOM 2413 N N . LEU A 1 322 ? -15.190 23.659 19.778 1.00 58.78 322 LEU A N 1
ATOM 2414 C CA . LEU A 1 322 ? -15.830 24.768 20.489 1.00 58.78 322 LEU A CA 1
ATOM 2415 C C . LEU A 1 322 ? -14.765 25.764 20.992 1.00 58.78 322 LEU A C 1
ATOM 2417 O O . LEU A 1 322 ? -13.655 25.353 21.325 1.00 58.78 322 LEU A O 1
ATOM 2421 N N . PRO A 1 323 ? -15.075 27.070 21.098 1.00 47.56 323 PRO A N 1
ATOM 2422 C CA . PRO A 1 323 ? -14.172 28.045 21.709 1.00 47.56 323 PRO A CA 1
ATOM 2423 C C . PRO A 1 323 ? -13.893 27.723 23.187 1.00 47.56 323 PRO A C 1
ATOM 2425 O O . PRO A 1 323 ? -14.821 27.527 23.975 1.00 47.56 323 PRO A O 1
ATOM 2428 N N . GLY A 1 324 ? -12.614 27.727 23.576 1.00 51.34 324 GLY A N 1
ATOM 2429 C CA . GLY A 1 324 ? -12.152 27.209 24.871 1.00 51.34 324 GLY A CA 1
ATOM 2430 C C . GLY A 1 324 ? -11.861 25.709 24.780 1.00 51.34 324 GLY A C 1
ATOM 2431 O O . GLY A 1 324 ? -12.391 25.035 23.917 1.00 51.34 324 GLY A O 1
ATOM 2432 N N . SER A 1 325 ? -11.001 25.165 25.637 1.00 52.41 325 SER A N 1
ATOM 2433 C CA . SER A 1 325 ? -10.472 23.783 25.587 1.00 52.41 325 SER A CA 1
ATOM 2434 C C . SER A 1 325 ? -11.504 22.644 25.780 1.00 52.41 325 SER A C 1
ATOM 2436 O O . SER A 1 325 ? -11.175 21.565 26.271 1.00 52.41 325 SER A O 1
ATOM 2438 N N . ALA A 1 326 ? -12.772 22.878 25.449 1.00 55.75 326 ALA A N 1
ATOM 2439 C CA . ALA A 1 326 ? -13.869 21.939 25.542 1.00 55.75 326 ALA A CA 1
ATOM 2440 C C . ALA A 1 326 ? -14.061 21.205 24.206 1.00 55.75 326 ALA A C 1
ATOM 2442 O O . ALA A 1 326 ? -14.884 21.600 23.385 1.00 55.75 326 ALA A O 1
ATOM 2443 N N . HIS A 1 327 ? -13.353 20.095 24.028 1.00 61.44 327 HIS A N 1
ATOM 2444 C CA . HIS A 1 327 ? -13.567 19.185 22.903 1.00 61.44 327 HIS A CA 1
ATOM 2445 C C . HIS A 1 327 ? -14.926 18.481 23.048 1.00 61.44 327 HIS A C 1
ATOM 2447 O O . HIS A 1 327 ? -15.173 17.775 24.034 1.00 61.44 327 HIS A O 1
ATOM 2453 N N . HIS A 1 328 ? -15.843 18.760 22.119 1.00 69.00 328 HIS A N 1
ATOM 2454 C CA . HIS A 1 328 ? -17.128 18.077 22.019 1.00 69.00 328 HIS A CA 1
ATOM 2455 C C . HIS A 1 328 ? -17.316 17.549 20.600 1.00 69.00 328 HIS A C 1
ATOM 2457 O O . HIS A 1 328 ? -17.014 18.210 19.614 1.00 69.00 328 HIS A O 1
ATOM 2463 N N . GLU A 1 329 ? -17.925 16.383 20.495 1.00 69.31 329 GLU A N 1
ATOM 2464 C CA . GLU A 1 329 ? -18.306 15.775 19.233 1.00 69.31 329 GLU A CA 1
ATOM 2465 C C . GLU A 1 329 ? -19.817 15.905 19.058 1.00 69.31 329 GLU A C 1
ATOM 2467 O O . GLU A 1 329 ? -20.586 15.674 19.996 1.00 69.31 329 GLU A O 1
ATOM 2472 N N . LEU A 1 330 ? -20.256 16.265 17.855 1.00 75.31 330 LEU A N 1
ATOM 2473 C CA . LEU A 1 330 ? -21.639 16.115 17.431 1.00 75.31 330 LEU A CA 1
ATOM 2474 C C . LEU A 1 330 ? -21.772 14.785 16.698 1.00 75.31 330 LEU A C 1
ATOM 2476 O O . LEU A 1 330 ? -21.309 14.615 15.569 1.00 75.31 330 LEU A O 1
ATOM 2480 N N . LEU A 1 331 ? -22.421 13.834 17.355 1.00 74.00 331 LEU A N 1
ATOM 2481 C CA . LEU A 1 331 ? -22.685 12.514 16.802 1.00 74.00 331 LEU A CA 1
ATOM 2482 C C . LEU A 1 331 ? -24.119 12.459 16.290 1.00 74.00 331 LEU A C 1
ATOM 2484 O O . LEU A 1 331 ? -25.046 12.841 17.008 1.00 74.00 331 LEU A O 1
ATOM 2488 N N . ALA A 1 332 ? -24.302 11.965 15.068 1.00 75.75 332 ALA A N 1
ATOM 2489 C CA . ALA A 1 332 ? -25.611 11.668 14.509 1.00 75.75 332 ALA A CA 1
ATOM 2490 C C . ALA A 1 332 ? -25.874 10.162 14.603 1.00 75.75 332 ALA A C 1
ATOM 2492 O O . ALA A 1 332 ? -25.218 9.358 13.943 1.00 75.75 332 ALA A O 1
ATOM 2493 N N . TYR A 1 333 ? -26.852 9.767 15.411 1.00 74.75 333 TYR A N 1
ATOM 2494 C CA . TYR A 1 333 ? -27.265 8.373 15.555 1.00 74.75 333 TYR A CA 1
ATOM 2495 C C . TYR A 1 333 ? -28.587 8.119 14.851 1.00 74.75 333 TYR A C 1
ATOM 2497 O O . TYR A 1 333 ? -29.532 8.883 15.030 1.00 74.75 333 TYR A O 1
ATOM 2505 N N . ARG A 1 334 ? -28.700 7.000 14.130 1.00 78.69 334 ARG A N 1
ATOM 2506 C CA . ARG A 1 334 ? -30.014 6.448 13.781 1.00 78.69 334 ARG A CA 1
ATOM 2507 C C . ARG A 1 334 ? -30.498 5.580 14.927 1.00 78.69 334 ARG A C 1
ATOM 2509 O O . ARG A 1 334 ? -29.787 4.673 15.350 1.00 78.69 334 ARG A O 1
ATOM 2516 N N . VAL A 1 335 ? -31.710 5.815 15.405 1.00 78.62 335 VAL A N 1
ATOM 2517 C CA . VAL A 1 335 ? -32.337 4.946 16.399 1.00 78.62 335 VAL A CA 1
ATOM 2518 C C . VAL A 1 335 ? -32.695 3.628 15.718 1.00 78.62 335 VAL A C 1
ATOM 2520 O O . VAL A 1 335 ? -33.597 3.574 14.879 1.00 78.62 335 VAL A O 1
ATOM 2523 N N . ALA A 1 336 ? -31.986 2.556 16.067 1.00 69.25 336 ALA A N 1
ATOM 2524 C CA . ALA A 1 336 ? -32.289 1.227 15.553 1.00 69.25 336 ALA A CA 1
ATOM 2525 C C . ALA A 1 336 ? -33.592 0.682 16.160 1.00 69.25 336 ALA A C 1
ATOM 2527 O O . ALA A 1 336 ? -33.968 1.014 17.295 1.00 69.25 336 ALA A O 1
ATOM 2528 N N . HIS A 1 337 ? -34.268 -0.197 15.417 1.00 67.56 337 HIS A N 1
ATOM 2529 C CA . HIS A 1 337 ? -35.468 -0.873 15.898 1.00 67.56 337 HIS A CA 1
ATOM 2530 C C . HIS A 1 337 ? -35.135 -1.732 17.130 1.00 67.56 337 HIS A C 1
ATOM 2532 O O . HIS A 1 337 ? -34.177 -2.499 17.123 1.00 67.56 337 HIS A O 1
ATOM 2538 N N . GLY A 1 338 ? -35.885 -1.571 18.227 1.00 66.62 338 GLY A N 1
ATOM 2539 C CA . GLY A 1 338 ? -35.627 -2.299 19.479 1.00 66.62 338 GLY A CA 1
ATOM 2540 C C . GLY A 1 338 ? -34.379 -1.861 20.266 1.00 66.62 338 GLY A C 1
ATOM 2541 O O . GLY A 1 338 ? -33.994 -2.549 21.217 1.00 66.62 338 GLY A O 1
ATOM 2542 N N . SER A 1 339 ? -33.753 -0.733 19.913 1.00 73.81 339 SER A N 1
ATOM 2543 C CA . SER A 1 339 ? -32.660 -0.140 20.698 1.00 73.81 339 SER A CA 1
ATOM 2544 C C . SER A 1 339 ? -33.101 0.200 22.133 1.00 73.81 339 SER A C 1
ATOM 2546 O O . SER A 1 339 ? -34.286 0.467 22.372 1.00 73.81 339 SER A O 1
ATOM 2548 N N . PRO A 1 340 ? -32.186 0.191 23.123 1.00 74.88 340 PRO A N 1
ATOM 2549 C CA . PRO A 1 340 ? -32.499 0.613 24.489 1.00 74.88 340 PRO A CA 1
ATOM 2550 C C . PRO A 1 340 ? -33.196 1.977 24.547 1.00 74.88 340 PRO A C 1
ATOM 2552 O O . PRO A 1 340 ? -34.184 2.136 25.264 1.00 74.88 340 PRO A O 1
ATOM 2555 N N . VAL A 1 341 ? -32.760 2.922 23.714 1.00 78.81 341 VAL A N 1
ATOM 2556 C CA . VAL A 1 341 ? -33.357 4.256 23.623 1.00 78.81 341 VAL A CA 1
ATOM 2557 C C . VAL A 1 341 ? -34.771 4.227 23.022 1.00 78.81 341 VAL A C 1
ATOM 2559 O O . VAL A 1 341 ? -35.660 4.890 23.558 1.00 78.81 341 VAL A O 1
ATOM 2562 N N . ALA A 1 342 ? -35.040 3.396 22.005 1.00 78.62 342 ALA A N 1
ATOM 2563 C CA . ALA A 1 342 ? -36.405 3.180 21.499 1.00 78.62 342 ALA A CA 1
ATOM 2564 C C . ALA A 1 342 ? -37.331 2.517 22.540 1.00 78.62 342 ALA A C 1
ATOM 2566 O O . ALA A 1 342 ? -38.537 2.760 22.561 1.00 78.62 342 ALA A O 1
ATOM 2567 N N . ARG A 1 343 ? -36.771 1.702 23.446 1.00 76.44 343 ARG A N 1
ATOM 2568 C CA . ARG A 1 343 ? -37.497 1.105 24.584 1.00 76.44 343 ARG A CA 1
ATOM 2569 C C . ARG A 1 343 ? -37.717 2.077 25.749 1.00 76.44 343 ARG A C 1
ATOM 2571 O O . ARG A 1 343 ? -38.434 1.742 26.690 1.00 76.44 343 ARG A O 1
ATOM 2578 N N . GLY A 1 344 ? -37.149 3.280 25.678 1.00 75.50 344 GLY A N 1
ATOM 2579 C CA . GLY A 1 344 ? -37.310 4.328 26.682 1.00 75.50 344 GLY A CA 1
ATOM 2580 C C . GLY A 1 344 ? -36.183 4.419 27.712 1.00 75.50 344 GLY A C 1
ATOM 2581 O O . GLY A 1 344 ? -36.371 5.093 28.728 1.00 75.50 344 GLY A O 1
ATOM 2582 N N . GLU A 1 345 ? -35.026 3.786 27.485 1.00 79.69 345 GLU A N 1
ATOM 2583 C CA . GLU A 1 345 ? -33.834 4.097 28.279 1.00 79.69 345 GLU A CA 1
ATOM 2584 C C . GLU A 1 345 ? -33.415 5.555 28.080 1.00 79.69 345 GLU A C 1
ATOM 2586 O O . GLU A 1 345 ? -33.498 6.123 26.988 1.00 79.69 345 GLU A O 1
ATOM 2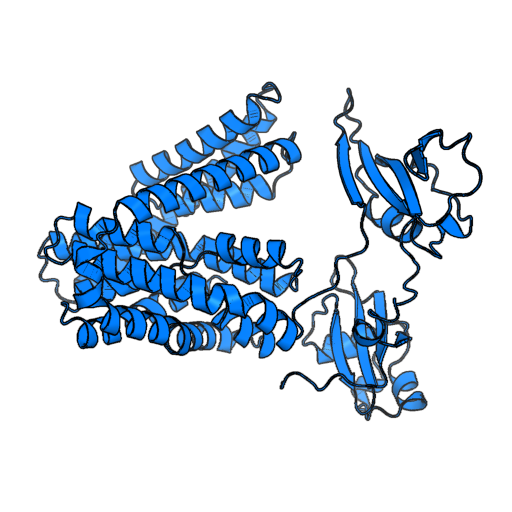591 N N . ARG A 1 346 ? -32.975 6.182 29.173 1.00 80.00 346 ARG A N 1
ATOM 2592 C CA . ARG A 1 346 ? -32.598 7.593 29.160 1.00 80.00 346 ARG A CA 1
ATOM 2593 C C . ARG A 1 346 ? -31.180 7.760 28.640 1.00 80.00 346 ARG A C 1
ATOM 2595 O O . ARG A 1 346 ? -30.260 7.086 29.097 1.00 80.00 346 ARG A O 1
ATOM 2602 N N . ILE A 1 347 ? -31.007 8.747 27.767 1.00 81.50 347 ILE A N 1
ATOM 2603 C CA . ILE A 1 347 ? -29.687 9.208 27.345 1.00 81.50 347 ILE A CA 1
ATOM 2604 C C . ILE A 1 347 ? -28.944 9.754 28.586 1.00 81.50 347 ILE A C 1
ATOM 2606 O O . ILE A 1 347 ? -29.531 10.529 29.355 1.00 81.50 347 ILE A O 1
ATOM 2610 N N . PRO A 1 348 ? -27.684 9.345 28.832 1.00 78.81 348 PRO A N 1
ATOM 2611 C CA . PRO A 1 348 ? -26.900 9.804 29.973 1.00 78.81 348 PRO A CA 1
ATOM 2612 C C . PRO A 1 348 ? -26.746 11.325 30.009 1.00 78.81 348 PRO A C 1
ATOM 2614 O O . PRO A 1 348 ? -26.621 11.967 28.977 1.00 78.81 348 PRO A O 1
ATOM 2617 N N . ARG A 1 349 ? -26.660 11.918 31.207 1.00 78.19 349 ARG A N 1
ATOM 2618 C CA . ARG A 1 349 ? -26.600 13.387 31.383 1.00 78.19 349 ARG A CA 1
ATOM 2619 C C . ARG A 1 349 ? -25.397 14.072 30.725 1.00 78.19 349 ARG A C 1
ATOM 2621 O O . ARG A 1 349 ? -25.440 15.278 30.490 1.00 78.19 349 ARG A O 1
ATOM 2628 N N . TRP A 1 350 ? -24.323 13.327 30.486 1.00 78.69 350 TRP A N 1
ATOM 2629 C CA . TRP A 1 350 ? -23.133 13.820 29.795 1.00 78.69 350 TRP A CA 1
ATOM 2630 C C . TRP A 1 350 ? -23.313 13.870 28.271 1.00 78.69 350 TRP A C 1
ATOM 2632 O O . TRP A 1 350 ? -22.572 14.585 27.612 1.00 78.69 350 TRP A O 1
ATOM 2642 N N . ALA A 1 351 ? -24.306 13.167 27.724 1.00 78.19 351 ALA A N 1
ATOM 2643 C CA . ALA A 1 351 ? -24.679 13.199 26.320 1.00 78.19 351 ALA A CA 1
ATOM 2644 C C . ALA A 1 351 ? -25.886 14.129 26.149 1.00 78.19 351 ALA A C 1
ATOM 2646 O O . ALA A 1 351 ? -26.964 13.885 26.694 1.00 78.19 351 ALA A O 1
ATOM 2647 N N . ARG A 1 352 ? -25.701 15.235 25.430 1.00 84.44 352 ARG A N 1
ATOM 2648 C CA . ARG A 1 352 ? -26.711 16.290 25.292 1.00 84.44 352 ARG A CA 1
ATOM 2649 C C . ARG A 1 352 ? -27.356 16.224 23.909 1.00 84.44 352 ARG A C 1
ATOM 2651 O O . ARG A 1 352 ? -26.795 16.777 22.962 1.00 84.44 352 ARG A O 1
ATOM 2658 N N . PRO A 1 353 ? -28.513 15.558 23.759 1.00 85.06 353 PRO A N 1
ATOM 2659 C CA . PRO A 1 353 ? -29.239 15.559 22.499 1.00 85.06 353 PRO A CA 1
ATOM 2660 C C . PRO A 1 353 ? -29.710 16.980 22.174 1.00 85.06 353 PRO A C 1
ATOM 2662 O O . PRO A 1 353 ? -30.319 17.656 23.002 1.00 85.06 353 PRO A O 1
ATOM 2665 N N . SER A 1 354 ? -29.395 17.435 20.968 1.00 85.00 354 SER A N 1
ATOM 2666 C CA . SER A 1 354 ? -29.730 18.769 20.475 1.00 85.00 354 SER A CA 1
ATOM 2667 C C . SER A 1 354 ? -30.932 18.721 19.540 1.00 85.00 354 SER A C 1
ATOM 2669 O O . SER A 1 354 ? -31.900 19.461 19.733 1.00 85.00 354 SER A O 1
ATOM 2671 N N . LEU A 1 355 ? -30.895 17.808 18.568 1.00 87.25 355 LEU A N 1
ATOM 2672 C CA . LEU A 1 355 ? -31.864 17.752 17.483 1.00 87.25 355 LEU A CA 1
ATOM 2673 C C . LEU A 1 355 ? -32.295 16.318 17.202 1.00 87.25 355 LEU A C 1
ATOM 2675 O O . LEU A 1 355 ? -31.491 15.393 17.297 1.00 87.25 355 LEU A O 1
ATOM 2679 N N . VAL A 1 356 ? -33.560 16.154 16.828 1.00 87.06 356 VAL A N 1
ATOM 2680 C CA . VAL A 1 356 ? -34.101 14.902 16.307 1.00 87.06 356 VAL A CA 1
ATOM 2681 C C . VAL A 1 356 ? -34.710 15.170 14.938 1.00 87.06 356 VAL A C 1
ATOM 2683 O O . VAL A 1 356 ? -35.533 16.071 14.792 1.00 87.06 356 VAL A O 1
ATOM 2686 N N . LEU A 1 357 ? -34.306 14.398 13.936 1.00 85.75 357 LEU A N 1
ATOM 2687 C CA . LEU A 1 357 ? -34.941 14.346 12.629 1.00 85.75 357 LEU A CA 1
ATOM 2688 C C . LEU A 1 357 ? -35.854 13.121 12.566 1.00 85.75 357 LEU A C 1
ATOM 2690 O O . LEU A 1 357 ? -35.392 11.990 12.719 1.00 85.75 357 LEU A O 1
ATOM 2694 N N . ARG A 1 358 ? -37.140 13.354 12.306 1.00 85.31 358 ARG A N 1
ATOM 2695 C CA . ARG A 1 358 ? -38.148 12.315 12.058 1.00 85.31 358 ARG A CA 1
ATOM 2696 C C . ARG A 1 358 ? -38.873 12.649 10.760 1.00 85.31 358 ARG A C 1
ATOM 2698 O O . ARG A 1 358 ? -39.383 13.759 10.622 1.00 85.31 358 ARG A O 1
ATOM 2705 N N . ASP A 1 359 ? -38.862 11.731 9.795 1.00 80.31 359 ASP A N 1
ATOM 2706 C CA . ASP A 1 359 ? -39.495 11.906 8.474 1.00 80.31 359 ASP A CA 1
ATOM 2707 C C . ASP A 1 359 ? -39.099 13.220 7.766 1.00 80.31 359 ASP A C 1
ATOM 2709 O O . ASP A 1 359 ? -39.926 13.932 7.195 1.00 80.31 359 ASP A O 1
ATOM 2713 N N . GLY A 1 360 ? -37.817 13.595 7.865 1.00 77.06 360 GLY A N 1
ATOM 2714 C CA . GLY A 1 360 ? -37.279 14.828 7.275 1.00 77.06 360 GLY A CA 1
ATOM 2715 C C . GLY A 1 360 ? -37.651 16.121 8.013 1.00 77.06 360 GLY A C 1
ATOM 2716 O O . GLY A 1 360 ? -37.266 17.203 7.574 1.00 77.06 360 GLY A O 1
ATOM 2717 N N . ARG A 1 361 ? -38.367 16.045 9.144 1.00 84.12 361 ARG A N 1
ATOM 2718 C CA . ARG A 1 361 ? -38.686 17.201 9.991 1.00 84.12 361 ARG A CA 1
ATOM 2719 C C . ARG A 1 361 ? -37.730 17.295 11.172 1.00 84.12 361 ARG A C 1
ATOM 2721 O O . ARG A 1 361 ? -37.565 16.347 11.934 1.00 84.12 361 ARG A O 1
ATOM 2728 N N . SER A 1 362 ? -37.138 18.474 11.324 1.00 85.12 362 SER A N 1
ATOM 2729 C CA . SER A 1 362 ? -36.264 18.845 12.435 1.00 85.12 362 SER A CA 1
ATOM 2730 C C . SER A 1 362 ? -37.099 19.240 13.656 1.00 85.12 362 SER A C 1
ATOM 2732 O O . SER A 1 362 ? -37.946 20.130 13.575 1.00 85.12 362 SER A O 1
ATOM 2734 N N . MET A 1 363 ? -36.885 18.560 14.782 1.00 85.38 363 MET A N 1
ATOM 2735 C CA . MET A 1 363 ? -37.586 18.784 16.047 1.00 85.38 363 MET A CA 1
ATOM 2736 C C . MET A 1 363 ? -36.578 18.897 17.193 1.00 85.38 363 MET A C 1
ATOM 2738 O O . MET A 1 363 ? -35.527 18.249 17.190 1.00 85.38 363 MET A O 1
ATOM 2742 N N . ARG A 1 364 ? -36.889 19.706 18.212 1.00 83.44 364 ARG A N 1
ATOM 2743 C CA . ARG A 1 364 ? -36.062 19.757 19.425 1.00 83.44 364 ARG A CA 1
ATOM 2744 C C . ARG A 1 364 ? -36.271 18.484 20.229 1.00 83.44 364 ARG A C 1
ATOM 2746 O O . ARG A 1 364 ? -37.391 17.993 20.336 1.00 83.44 364 ARG A O 1
ATOM 2753 N N . PHE A 1 365 ? -35.212 18.007 20.875 1.00 80.75 365 PHE A N 1
ATOM 2754 C CA . PHE A 1 365 ? -35.283 16.792 21.688 1.00 80.75 365 PHE A CA 1
ATOM 2755 C C . PHE A 1 365 ? -36.343 16.858 22.803 1.00 80.75 365 PHE A C 1
ATOM 2757 O O . PHE A 1 365 ? -36.975 15.857 23.101 1.00 80.75 365 PHE A O 1
ATOM 2764 N N . GLN A 1 366 ? -36.564 18.034 23.394 1.00 79.12 366 GLN A N 1
ATOM 2765 C CA . GLN A 1 366 ? -37.567 18.262 24.446 1.00 79.12 366 GLN A CA 1
ATOM 2766 C C . GLN A 1 366 ? -39.023 18.253 23.945 1.00 79.12 366 GLN A C 1
ATOM 2768 O O . GLN A 1 366 ? -39.930 17.957 24.719 1.00 79.12 366 GLN A O 1
ATOM 2773 N N . ASP A 1 367 ? -39.238 18.583 22.670 1.00 78.00 367 ASP A N 1
ATOM 2774 C CA . ASP A 1 367 ? -40.569 18.656 22.051 1.00 78.00 367 ASP A CA 1
ATOM 2775 C C . ASP A 1 367 ? -40.944 17.308 21.411 1.00 78.00 367 ASP A C 1
ATOM 2777 O O . ASP A 1 367 ? -42.102 17.026 21.102 1.00 78.00 367 ASP A O 1
ATOM 2781 N N . MET A 1 368 ? -39.934 16.466 21.206 1.00 71.25 368 MET A N 1
ATOM 2782 C CA . MET A 1 368 ? -40.044 15.116 20.698 1.00 71.25 368 MET A CA 1
ATOM 2783 C C . MET A 1 368 ? -40.249 14.192 21.906 1.00 71.25 368 MET A C 1
ATOM 2785 O O . MET A 1 368 ? -39.467 14.210 22.847 1.00 71.25 368 MET A O 1
ATOM 2789 N N . GLY A 1 369 ? -41.352 13.440 21.926 1.00 75.94 369 GLY A N 1
ATOM 2790 C CA . GLY A 1 369 ? -41.697 12.548 23.037 1.00 75.94 369 GLY A CA 1
ATOM 2791 C C . GLY A 1 369 ? -40.710 11.383 23.202 1.00 75.94 369 GLY A C 1
ATOM 2792 O O . GLY A 1 369 ? -39.545 11.550 23.549 1.00 75.94 369 GLY A O 1
ATOM 2793 N N . ARG A 1 370 ? -41.171 10.145 23.002 1.00 81.12 370 ARG A N 1
ATOM 2794 C CA . ARG A 1 370 ? -40.252 8.997 22.962 1.00 81.12 370 ARG A CA 1
ATOM 2795 C C . ARG A 1 370 ? -39.575 8.913 21.596 1.00 81.12 370 ARG A C 1
ATOM 2797 O O . ARG A 1 370 ? -40.240 9.062 20.567 1.00 81.12 370 ARG A O 1
ATOM 2804 N N . LEU A 1 371 ? -38.271 8.637 21.616 1.00 83.50 371 LEU A N 1
ATOM 2805 C CA . LEU A 1 371 ? -37.514 8.294 20.418 1.00 83.50 371 LEU A CA 1
ATOM 2806 C C . LEU A 1 371 ? -38.084 7.013 19.807 1.00 83.50 371 LEU A C 1
ATOM 2808 O O . LEU A 1 371 ? -38.354 6.044 20.516 1.00 83.50 371 LEU A O 1
ATOM 2812 N N . ALA A 1 372 ? -38.284 7.037 18.497 1.00 81.69 372 ALA A N 1
ATOM 2813 C CA . ALA A 1 372 ? -38.812 5.935 17.714 1.00 81.69 372 ALA A CA 1
ATOM 2814 C C . ALA A 1 372 ? -37.726 5.390 16.785 1.00 81.69 372 ALA A C 1
ATOM 2816 O O . ALA A 1 372 ? -36.762 6.079 16.453 1.00 81.69 372 ALA A O 1
ATOM 2817 N N . ALA A 1 373 ? -37.884 4.137 16.362 1.00 78.81 373 ALA A N 1
ATOM 2818 C CA . ALA A 1 373 ? -37.004 3.549 15.364 1.00 78.81 373 ALA A CA 1
ATOM 2819 C C . ALA A 1 373 ? -37.029 4.384 14.072 1.00 78.81 373 ALA A C 1
ATOM 2821 O O . ALA A 1 373 ? -38.095 4.784 13.614 1.00 78.81 373 ALA A O 1
ATOM 2822 N N . GLY A 1 374 ? -35.858 4.634 13.491 1.00 75.06 374 GLY A N 1
ATOM 2823 C CA . GLY A 1 374 ? -35.706 5.455 12.290 1.00 75.06 374 GLY A CA 1
ATOM 2824 C C . GLY A 1 374 ? -35.415 6.934 12.554 1.00 75.06 374 GLY A C 1
ATOM 2825 O O . GLY A 1 374 ? -34.921 7.590 11.638 1.00 75.06 374 GLY A O 1
ATOM 2826 N N . ASP A 1 375 ? -35.619 7.429 13.780 1.00 84.31 375 ASP A N 1
ATOM 2827 C CA . ASP A 1 375 ? -35.234 8.792 14.157 1.00 84.31 375 ASP A CA 1
ATOM 2828 C C . ASP A 1 375 ? -33.724 8.997 14.019 1.00 84.31 375 ASP A C 1
ATOM 2830 O O . ASP A 1 375 ? -32.927 8.122 14.365 1.00 84.31 375 ASP A O 1
ATOM 2834 N N . GLN A 1 376 ? -33.322 10.180 13.570 1.00 84.88 376 GLN A N 1
ATOM 2835 C CA . GLN A 1 376 ? -31.930 10.613 13.567 1.00 84.88 376 GLN A CA 1
ATOM 2836 C C . GLN A 1 376 ? -31.705 11.595 14.713 1.00 84.88 376 GLN A C 1
ATOM 2838 O O . GLN A 1 376 ? -32.298 12.668 14.737 1.00 84.88 376 GLN A O 1
ATOM 2843 N N . VAL A 1 377 ? -30.859 11.244 15.674 1.00 84.94 377 VAL A N 1
ATOM 2844 C CA . VAL A 1 377 ? -30.610 12.042 16.877 1.00 84.94 377 VAL A CA 1
ATOM 2845 C C . VAL A 1 377 ? -29.207 12.616 16.821 1.00 84.94 377 VAL A C 1
ATOM 2847 O O . VAL A 1 377 ? -28.231 11.873 16.776 1.00 84.94 377 VAL A O 1
ATOM 2850 N N . TYR A 1 378 ? -29.116 13.939 16.870 1.00 84.12 378 TYR A N 1
ATOM 2851 C CA . TYR A 1 378 ? -27.864 14.680 16.948 1.00 84.12 378 TYR A CA 1
ATOM 2852 C C . TYR A 1 378 ? -27.547 14.984 18.409 1.00 84.12 378 TYR A C 1
ATOM 2854 O O . TYR A 1 378 ? -28.337 15.633 19.102 1.00 84.12 378 TYR A O 1
ATOM 2862 N N . ILE A 1 379 ? -26.399 14.510 18.885 1.00 83.81 379 ILE A N 1
ATOM 2863 C CA . ILE A 1 379 ? -26.022 14.522 20.300 1.00 83.81 379 ILE A CA 1
ATOM 2864 C C . ILE A 1 379 ? -24.638 15.129 20.455 1.00 83.81 379 ILE A C 1
ATOM 2866 O O . ILE A 1 379 ? -23.697 14.687 19.806 1.00 83.81 379 ILE A O 1
ATOM 2870 N N . PHE A 1 380 ? -24.519 16.106 21.351 1.00 82.19 380 PHE A N 1
ATOM 2871 C CA . PHE A 1 380 ? -23.234 16.630 21.797 1.00 82.19 380 PHE A CA 1
ATOM 2872 C C . PHE A 1 380 ? -22.647 15.732 22.881 1.00 82.19 380 PHE A C 1
ATOM 2874 O O . PHE A 1 380 ? -23.303 15.460 23.895 1.00 82.19 380 PHE A O 1
ATOM 2881 N N . VAL A 1 381 ? -21.408 15.299 22.682 1.00 76.00 381 VAL A N 1
ATOM 2882 C CA . VAL A 1 381 ? -20.731 14.325 23.536 1.00 76.00 381 VAL A CA 1
ATOM 2883 C C . VAL A 1 381 ? -19.314 14.806 23.848 1.00 76.00 381 VAL A C 1
ATOM 2885 O O . VAL A 1 381 ? -18.634 15.264 22.941 1.00 76.00 381 VAL A O 1
ATOM 2888 N N . PRO A 1 382 ? -18.831 14.706 25.096 1.00 70.19 382 PRO A N 1
ATOM 2889 C CA . PRO A 1 382 ? -17.415 14.903 25.403 1.00 70.19 382 PRO A CA 1
ATOM 2890 C C . PRO A 1 382 ? -16.559 13.759 24.825 1.00 70.19 382 PRO A C 1
ATOM 2892 O O . PRO A 1 382 ? -16.945 12.598 24.983 1.00 70.19 382 PRO A O 1
ATOM 2895 N N . ASP A 1 383 ? -15.375 14.054 24.274 1.00 61.22 383 ASP A N 1
ATOM 2896 C CA . ASP A 1 383 ? -14.463 13.115 23.566 1.00 61.22 383 ASP A CA 1
ATOM 2897 C C . ASP A 1 383 ? -14.234 11.739 24.223 1.00 61.22 383 ASP A C 1
ATOM 2899 O O . ASP A 1 383 ? -13.907 10.759 23.557 1.00 61.22 383 ASP A O 1
ATOM 2903 N N . ARG A 1 384 ? -14.394 11.616 25.546 1.00 56.31 384 ARG A N 1
ATOM 2904 C CA . ARG A 1 384 ? -14.055 10.386 26.281 1.00 56.31 384 ARG A CA 1
ATOM 2905 C C . ARG A 1 384 ? -15.028 9.217 26.122 1.00 56.31 384 ARG A C 1
ATOM 2907 O O . ARG A 1 384 ? -14.652 8.110 26.501 1.00 56.31 384 ARG A O 1
ATOM 2914 N N . TYR A 1 385 ? -16.258 9.414 25.634 1.00 57.22 385 TYR A N 1
ATOM 2915 C CA . TYR A 1 385 ? -17.315 8.389 25.764 1.00 57.22 385 TYR A CA 1
ATOM 2916 C C . TYR A 1 385 ? -18.175 8.038 24.525 1.00 57.22 385 TYR A C 1
ATOM 2918 O O . TYR A 1 385 ? -19.266 7.492 24.727 1.00 57.22 385 TYR A O 1
ATOM 2926 N N . PRO A 1 386 ? -17.750 8.245 23.260 1.00 58.06 386 PRO A N 1
ATOM 2927 C CA . PRO A 1 386 ? -18.615 7.984 22.101 1.00 58.06 386 PRO A CA 1
ATOM 2928 C C . PRO A 1 386 ? -19.103 6.521 22.030 1.00 58.06 386 PRO A C 1
ATOM 2930 O O . PRO A 1 386 ? -20.288 6.266 21.838 1.00 58.06 386 PRO A O 1
ATOM 2933 N N . ARG A 1 387 ? -18.241 5.544 22.346 1.00 57.81 387 ARG A N 1
ATOM 2934 C CA . ARG A 1 387 ? -18.575 4.104 22.266 1.00 57.81 387 ARG A CA 1
ATOM 2935 C C . ARG A 1 387 ? -19.667 3.630 23.231 1.00 57.81 387 ARG A C 1
ATOM 2937 O O . ARG A 1 387 ? -20.284 2.589 23.015 1.00 57.81 387 ARG A O 1
ATOM 2944 N N . LEU A 1 388 ? -19.899 4.358 24.325 1.00 60.88 388 LEU A N 1
ATOM 2945 C CA . LEU A 1 388 ? -20.967 4.024 25.274 1.00 60.88 388 LEU A CA 1
ATOM 2946 C C . LEU A 1 388 ? -22.348 4.411 24.728 1.00 60.88 388 LEU A C 1
ATOM 2948 O O . LEU A 1 388 ? -23.340 3.781 25.095 1.00 60.88 388 LEU A O 1
ATOM 2952 N N . LEU A 1 389 ? -22.412 5.414 23.845 1.00 66.88 389 LEU A N 1
ATOM 2953 C CA . LEU A 1 389 ? -23.640 5.811 23.156 1.00 66.88 389 LEU A CA 1
ATOM 2954 C C . LEU A 1 389 ? -24.001 4.849 22.031 1.00 66.88 389 LEU A C 1
ATOM 2956 O O . LEU A 1 389 ? -25.184 4.575 21.853 1.00 66.88 389 LEU A O 1
ATOM 2960 N N . ASP A 1 390 ? -23.015 4.263 21.351 1.00 66.12 390 ASP A N 1
ATOM 2961 C CA . ASP A 1 390 ? -23.265 3.269 20.300 1.00 66.12 390 ASP A CA 1
ATOM 2962 C C . ASP A 1 390 ? -24.192 2.156 20.808 1.00 66.12 390 ASP A C 1
ATOM 2964 O O . ASP A 1 390 ? -25.177 1.819 20.161 1.00 66.12 390 ASP A O 1
ATOM 2968 N N . LYS A 1 391 ? -23.981 1.679 22.042 1.00 63.91 391 LYS A N 1
ATOM 2969 C CA . LYS A 1 391 ? -24.815 0.640 22.676 1.00 63.91 391 LYS A CA 1
ATOM 2970 C C . LYS A 1 391 ? -26.247 1.083 23.002 1.00 63.91 391 LYS A C 1
ATOM 2972 O O . LYS A 1 391 ? -27.127 0.232 23.109 1.00 63.91 391 LYS A O 1
ATOM 2977 N N . LEU A 1 392 ? -26.480 2.381 23.196 1.00 66.88 392 LEU A N 1
ATOM 2978 C CA . LEU A 1 392 ? -27.792 2.956 23.517 1.00 66.88 392 LEU A CA 1
ATOM 2979 C C . LEU A 1 392 ? -28.665 3.118 22.266 1.00 66.88 392 LEU A C 1
ATOM 2981 O O . LEU A 1 392 ? -29.877 2.898 22.327 1.00 66.88 392 LEU A O 1
ATOM 2985 N N . PHE A 1 393 ? -28.049 3.497 21.146 1.00 67.38 393 PHE A N 1
ATOM 2986 C CA . PHE A 1 393 ? -28.731 3.739 19.872 1.00 67.38 393 PHE A CA 1
ATOM 2987 C C . PHE A 1 393 ? -28.757 2.513 18.958 1.00 67.38 393 PHE A C 1
ATOM 2989 O O . PHE A 1 393 ? -29.672 2.381 18.141 1.00 67.38 393 PHE A O 1
ATOM 2996 N N . ALA A 1 394 ? -27.816 1.585 19.137 1.00 60.31 394 ALA A N 1
ATOM 2997 C CA . ALA A 1 394 ? -27.842 0.286 18.489 1.00 60.31 394 ALA A CA 1
ATOM 2998 C C . ALA A 1 394 ? -28.939 -0.614 19.077 1.00 60.31 394 ALA A C 1
ATOM 3000 O O . ALA A 1 394 ? -29.278 -0.570 20.264 1.00 60.31 394 ALA A O 1
ATOM 3001 N N . SER A 1 395 ? -29.493 -1.478 18.227 1.00 46.41 395 SER A N 1
ATOM 3002 C CA . SER A 1 395 ? -30.279 -2.626 18.672 1.00 46.41 395 SER A CA 1
ATOM 3003 C C . SER A 1 395 ? -29.383 -3.505 19.542 1.00 46.41 395 SER A C 1
ATOM 3005 O O . SER A 1 395 ? -28.204 -3.697 19.240 1.00 46.41 395 SER A O 1
ATOM 3007 N N . ARG A 1 396 ? -29.929 -4.059 20.629 1.00 43.25 396 ARG A N 1
ATOM 3008 C CA . ARG A 1 396 ? -29.242 -5.074 21.434 1.00 43.25 396 ARG A CA 1
ATOM 3009 C C . ARG A 1 396 ? -29.215 -6.366 20.620 1.00 43.25 396 ARG A C 1
ATOM 3011 O O . ARG A 1 396 ? -30.031 -7.226 20.911 1.00 43.25 396 ARG A O 1
ATOM 3018 N N . ALA A 1 397 ? -28.365 -6.428 19.590 1.00 41.94 397 ALA A N 1
ATOM 3019 C CA . ALA A 1 397 ? -28.178 -7.542 18.660 1.00 41.94 397 ALA A CA 1
ATOM 3020 C C . ALA A 1 397 ? -29.413 -8.455 18.571 1.00 41.94 397 ALA A C 1
ATOM 3022 O O . ALA A 1 397 ? -29.339 -9.641 18.894 1.00 41.94 397 ALA A O 1
ATOM 3023 N N . VAL A 1 398 ? -30.571 -7.895 18.195 1.00 37.69 398 VAL A N 1
ATOM 3024 C CA . VAL A 1 398 ? -31.557 -8.736 17.524 1.00 37.69 398 VAL A CA 1
ATOM 3025 C C . VAL A 1 398 ? -30.977 -8.839 16.145 1.00 37.69 398 VAL A C 1
ATOM 3027 O O . VAL A 1 398 ? -31.008 -7.883 15.377 1.00 37.69 398 VAL A O 1
ATOM 3030 N N . VAL A 1 399 ? -30.276 -9.946 15.984 1.00 38.69 399 VAL A N 1
ATOM 3031 C CA . VAL A 1 399 ? -29.672 -10.374 14.753 1.00 38.69 399 VAL A CA 1
ATOM 3032 C C . VAL A 1 399 ? -30.743 -10.191 13.682 1.00 38.69 399 VAL A C 1
ATOM 3034 O O . VAL A 1 399 ? -31.828 -10.764 13.813 1.00 38.69 399 VAL A O 1
ATOM 3037 N N . ASP A 1 400 ? -30.504 -9.295 12.721 1.00 37.75 400 ASP A N 1
ATOM 3038 C CA . ASP A 1 400 ? -31.329 -9.243 11.517 1.00 37.75 400 ASP A CA 1
ATOM 3039 C C . ASP A 1 400 ? -31.430 -10.695 11.003 1.00 37.75 400 ASP A C 1
ATOM 3041 O O . ASP A 1 400 ? -30.445 -11.428 11.136 1.00 37.75 400 ASP A O 1
ATOM 3045 N N . PRO A 1 401 ? -32.567 -11.205 10.505 1.00 36.69 401 PRO A N 1
ATOM 3046 C CA . PRO A 1 401 ? -32.597 -12.531 9.888 1.00 36.69 401 PRO A CA 1
ATOM 3047 C C . PRO A 1 401 ? -31.448 -12.762 8.884 1.00 36.69 401 PRO A C 1
ATOM 3049 O O . PRO A 1 401 ? -30.975 -13.887 8.787 1.00 36.69 401 PRO A O 1
ATOM 3052 N N . GLU A 1 402 ? -30.925 -11.711 8.235 1.00 39.69 402 GLU A N 1
ATOM 3053 C CA . GLU A 1 402 ? -29.702 -11.769 7.411 1.00 39.69 402 GLU A CA 1
ATOM 3054 C C . GLU A 1 402 ? -28.381 -11.848 8.217 1.00 39.69 402 GLU A C 1
ATOM 3056 O O . GLU A 1 402 ? -27.415 -12.468 7.775 1.00 39.69 402 GLU A O 1
ATOM 3061 N N . ASP A 1 403 ? -28.324 -11.278 9.423 1.00 41.50 403 ASP A N 1
ATOM 3062 C CA . ASP A 1 403 ? -27.177 -11.365 10.339 1.00 41.50 403 ASP A CA 1
ATOM 3063 C C . ASP A 1 403 ? -27.161 -12.693 11.134 1.00 41.50 403 ASP A C 1
ATOM 3065 O O . ASP A 1 403 ? -26.146 -13.027 11.756 1.00 41.50 403 ASP A O 1
ATOM 3069 N N . ALA A 1 404 ? -28.286 -13.428 11.196 1.00 46.62 404 ALA A N 1
ATOM 3070 C CA . ALA A 1 404 ? -28.456 -14.646 12.007 1.00 46.62 404 ALA A CA 1
ATOM 3071 C C . ALA A 1 404 ? -27.551 -15.772 11.510 1.00 46.62 404 ALA A C 1
ATOM 3073 O O . ALA A 1 404 ? -26.899 -16.451 12.310 1.00 46.62 404 ALA A O 1
ATOM 3074 N N . ASP A 1 405 ? -27.412 -15.852 10.190 1.00 50.66 405 ASP A N 1
ATOM 3075 C CA . ASP A 1 405 ? -26.448 -16.700 9.492 1.00 50.66 405 ASP A CA 1
ATOM 3076 C C . ASP A 1 405 ? -24.996 -16.245 9.745 1.00 50.66 405 ASP A C 1
ATOM 3078 O O . ASP A 1 405 ? -24.043 -17.027 9.640 1.00 50.66 405 ASP A O 1
ATOM 3082 N N . PHE A 1 406 ? -24.795 -14.968 10.099 1.00 44.72 406 PHE A N 1
ATOM 3083 C CA . PHE A 1 406 ? -23.471 -14.368 10.231 1.00 44.72 406 PHE A CA 1
ATOM 3084 C C . PHE A 1 406 ? -22.892 -14.401 11.652 1.00 44.72 406 PHE A C 1
ATOM 3086 O O . PHE A 1 406 ? -21.695 -14.639 11.816 1.00 44.72 406 PHE A O 1
ATOM 3093 N N . PHE A 1 407 ? -23.721 -14.187 12.676 1.00 48.44 407 PHE A N 1
ATOM 3094 C CA . PHE A 1 407 ? -23.323 -14.122 14.090 1.00 48.44 407 PHE A CA 1
ATOM 3095 C C . PHE A 1 407 ? -23.960 -15.209 14.960 1.00 48.44 407 PHE A C 1
ATOM 3097 O O . PHE A 1 407 ? -23.885 -15.136 16.194 1.00 48.44 407 PHE A O 1
ATOM 3104 N N . GLY A 1 408 ? -24.584 -16.205 14.334 1.00 51.25 408 GLY A N 1
ATOM 3105 C CA . GLY A 1 408 ? -25.285 -17.298 14.991 1.00 51.25 408 GLY A CA 1
ATOM 3106 C C . GLY A 1 408 ? -26.629 -16.852 15.556 1.00 51.25 408 GLY A C 1
ATOM 3107 O O . GLY A 1 408 ? -26.816 -15.695 15.930 1.00 51.25 408 GLY A O 1
ATOM 3108 N N . ALA A 1 409 ? -27.575 -17.777 15.661 1.00 58.22 409 ALA A N 1
ATOM 3109 C CA . ALA A 1 409 ? -28.927 -17.473 16.118 1.00 58.22 409 ALA A CA 1
ATOM 3110 C C . ALA A 1 409 ? -29.006 -17.125 17.622 1.00 58.22 409 ALA A C 1
ATOM 3112 O O . ALA A 1 409 ? -29.900 -16.389 18.039 1.00 58.22 409 ALA A O 1
ATOM 3113 N N . PHE A 1 410 ? -28.056 -17.585 18.451 1.00 65.38 410 PHE A N 1
ATOM 3114 C CA . PHE A 1 410 ? -28.146 -17.481 19.918 1.00 65.38 410 PHE A CA 1
ATOM 3115 C C . PHE A 1 410 ? -26.952 -16.752 20.533 1.00 65.38 410 PHE A C 1
ATOM 3117 O O . PHE A 1 410 ? -25.821 -16.965 20.122 1.00 65.38 410 PHE A O 1
ATOM 3124 N N . ALA A 1 411 ? -27.174 -15.898 21.535 1.00 68.75 411 ALA A N 1
ATOM 3125 C CA . ALA A 1 411 ? -26.086 -15.250 22.272 1.00 68.75 411 ALA A CA 1
ATOM 3126 C C . ALA A 1 411 ? -25.535 -16.175 23.371 1.00 68.75 411 ALA A C 1
ATOM 3128 O O . ALA A 1 411 ? -26.308 -16.783 24.111 1.00 68.75 411 ALA A O 1
ATOM 3129 N N . VAL A 1 412 ? -24.211 -16.228 23.516 1.00 75.81 412 VAL A N 1
ATOM 3130 C CA . VAL A 1 412 ? -23.507 -16.977 24.566 1.00 75.81 412 VAL A CA 1
ATOM 3131 C C . VAL A 1 412 ? -22.687 -16.007 25.411 1.00 75.81 412 VAL A C 1
ATOM 3133 O O . VAL A 1 412 ? -22.002 -15.128 24.887 1.00 75.81 412 VAL A O 1
ATOM 3136 N N . ASP A 1 413 ? -22.761 -16.163 26.731 1.00 77.25 413 ASP A N 1
ATOM 3137 C CA . ASP A 1 413 ? -21.965 -15.375 27.670 1.00 77.25 413 ASP A CA 1
ATOM 3138 C C . ASP A 1 413 ? -20.523 -15.928 27.735 1.00 77.25 413 ASP A C 1
ATOM 3140 O O . ASP A 1 413 ? -20.329 -17.076 28.154 1.00 77.25 413 ASP A O 1
ATOM 3144 N N . PRO A 1 414 ? -19.495 -15.143 27.348 1.00 82.38 414 PRO A N 1
ATOM 3145 C CA . PRO A 1 414 ? -18.102 -15.592 27.332 1.00 82.38 414 PRO A CA 1
ATOM 3146 C C . PRO A 1 414 ? -17.533 -15.940 28.711 1.00 82.38 414 PRO A C 1
ATOM 3148 O O . PRO A 1 414 ? -16.506 -16.618 28.787 1.00 82.38 414 PRO A O 1
ATOM 3151 N N . ALA A 1 415 ? -18.152 -15.459 29.794 1.00 83.81 415 ALA A N 1
ATOM 3152 C CA . ALA A 1 415 ? -17.696 -15.702 31.158 1.00 83.81 415 ALA A CA 1
ATOM 3153 C C . ALA A 1 415 ? -18.133 -17.068 31.712 1.00 83.81 415 ALA A C 1
ATOM 3155 O O . ALA A 1 415 ? -17.590 -17.505 32.728 1.00 83.81 415 ALA A O 1
ATOM 3156 N N . ARG A 1 416 ? -19.087 -17.748 31.063 1.00 84.75 416 ARG A N 1
ATOM 3157 C CA . ARG A 1 416 ? -19.557 -19.067 31.504 1.00 84.75 416 ARG A CA 1
ATOM 3158 C C . ARG A 1 416 ? -18.519 -20.165 31.300 1.00 84.75 416 ARG A C 1
ATOM 3160 O O . ARG A 1 416 ? -17.572 -20.009 30.532 1.00 84.75 416 ARG A O 1
ATOM 3167 N N . SER A 1 417 ? -18.707 -21.280 32.000 1.00 87.31 417 SER A N 1
ATOM 3168 C CA . SER A 1 417 ? -17.837 -22.451 31.891 1.00 87.31 417 SER A CA 1
ATOM 3169 C C . SER A 1 417 ? -18.035 -23.173 30.556 1.00 87.31 417 SER A C 1
ATOM 3171 O O . SER A 1 417 ? -19.166 -23.395 30.125 1.00 87.31 417 SER A O 1
ATOM 3173 N N . ALA A 1 418 ? -16.942 -23.600 29.922 1.00 84.81 418 ALA A N 1
ATOM 3174 C CA . ALA A 1 418 ? -16.987 -24.440 28.728 1.00 84.81 418 ALA A CA 1
ATOM 3175 C C . ALA A 1 418 ? -17.606 -25.825 29.002 1.00 84.81 418 ALA A C 1
ATOM 3177 O O . ALA A 1 418 ? -18.170 -26.431 28.093 1.00 84.81 418 ALA A O 1
ATOM 3178 N N . ALA A 1 419 ? -17.585 -26.303 30.251 1.00 81.38 419 ALA A N 1
ATOM 3179 C CA . ALA A 1 419 ? -18.284 -27.528 30.645 1.00 81.38 419 ALA A CA 1
ATOM 3180 C C . ALA A 1 419 ? -19.810 -27.436 30.446 1.00 81.38 419 ALA A C 1
ATOM 3182 O O . ALA A 1 419 ? -20.455 -28.440 30.154 1.00 81.38 419 ALA A O 1
ATOM 3183 N N . GLU A 1 420 ? -20.398 -26.238 30.554 1.00 82.44 420 GLU A N 1
ATOM 3184 C CA . GLU A 1 420 ? -21.830 -26.045 30.290 1.00 82.44 420 GLU A CA 1
ATOM 3185 C C . GLU A 1 420 ? -22.163 -26.191 28.799 1.00 82.44 420 GLU A C 1
ATOM 3187 O O . GLU A 1 420 ? -23.228 -26.702 28.461 1.00 82.44 420 GLU A O 1
ATOM 3192 N N . LEU A 1 421 ? -21.247 -25.799 27.904 1.00 81.69 421 LEU A N 1
ATOM 3193 C CA . LEU A 1 421 ? -21.385 -26.064 26.466 1.00 81.69 421 LEU A CA 1
ATOM 3194 C C . LEU A 1 421 ? -21.280 -27.554 26.163 1.00 81.69 421 LEU A C 1
ATOM 3196 O O . LEU A 1 421 ? -22.059 -28.046 25.350 1.00 81.69 421 LEU A O 1
ATOM 3200 N N . GLU A 1 422 ? -20.360 -28.262 26.829 1.00 80.94 422 GLU A N 1
ATOM 3201 C CA . GLU A 1 422 ? -20.245 -29.717 26.699 1.00 80.94 422 GLU A CA 1
ATOM 3202 C C . GLU A 1 422 ? -21.549 -30.414 27.106 1.00 80.94 422 GLU A C 1
ATOM 3204 O O . GLU A 1 422 ? -22.072 -31.248 26.369 1.00 80.94 422 GLU A O 1
ATOM 3209 N N . ALA A 1 423 ? -22.124 -30.008 28.238 1.00 80.38 423 ALA A N 1
ATOM 3210 C CA . ALA A 1 423 ? -23.374 -30.567 28.737 1.00 80.38 423 ALA A CA 1
ATOM 3211 C C . ALA A 1 423 ? -24.586 -30.243 27.846 1.00 80.38 423 ALA A C 1
ATOM 3213 O O . ALA A 1 423 ? -25.482 -31.073 27.716 1.00 80.38 423 ALA A O 1
ATOM 3214 N N . ALA A 1 424 ? -24.636 -29.045 27.253 1.00 78.31 424 ALA A N 1
ATOM 3215 C CA . ALA A 1 424 ? -25.795 -28.586 26.488 1.00 78.31 424 ALA A CA 1
ATOM 3216 C C . ALA A 1 424 ? -25.798 -29.052 25.025 1.00 78.31 424 ALA A C 1
ATOM 3218 O O . ALA A 1 424 ? -26.862 -29.339 24.480 1.00 78.31 424 ALA A O 1
ATOM 3219 N N . TYR A 1 425 ? -24.628 -29.100 24.384 1.00 78.69 425 TYR A N 1
ATOM 3220 C CA . TYR A 1 425 ? -24.519 -29.295 22.932 1.00 78.69 425 TYR A CA 1
ATOM 3221 C C . TYR A 1 425 ? -23.581 -30.433 22.525 1.00 78.69 425 TYR A C 1
ATOM 3223 O O . TYR A 1 425 ? -23.452 -30.716 21.337 1.00 78.69 425 TYR A O 1
ATOM 3231 N N . THR A 1 426 ? -22.901 -31.050 23.494 1.00 76.31 426 THR A N 1
ATOM 3232 C CA . THR A 1 426 ? -21.928 -32.139 23.298 1.00 76.31 426 THR A CA 1
ATOM 3233 C C . THR A 1 426 ? -20.916 -31.898 22.153 1.00 76.31 426 THR A C 1
ATOM 3235 O O . THR A 1 426 ? -20.751 -32.750 21.277 1.00 76.31 426 THR A O 1
ATOM 3238 N N . PRO A 1 427 ? -20.228 -30.734 22.109 1.00 73.12 427 PRO A N 1
ATOM 3239 C CA . PRO A 1 427 ? -19.213 -30.414 21.108 1.00 73.12 427 PRO A CA 1
ATOM 3240 C C . PRO A 1 427 ? -17.976 -31.323 21.083 1.00 73.12 427 PRO A C 1
ATOM 3242 O O . PRO A 1 427 ? -17.228 -31.257 20.104 1.00 73.12 427 PRO A O 1
ATOM 3245 N N . GLY A 1 428 ? -17.731 -32.145 22.110 1.00 79.25 428 GLY A N 1
ATOM 3246 C CA . GLY A 1 428 ? -16.569 -33.034 22.177 1.00 79.25 428 GLY A CA 1
ATOM 3247 C C . GLY A 1 428 ? -15.310 -32.333 22.693 1.00 79.25 428 GLY A C 1
ATOM 3248 O O . GLY A 1 428 ? -14.227 -32.476 22.121 1.00 79.25 428 GLY A O 1
ATOM 3249 N N . LEU A 1 429 ? -15.451 -31.530 23.749 1.00 83.44 429 LEU A N 1
ATOM 3250 C CA . LEU A 1 429 ? -14.358 -30.800 24.395 1.00 83.44 429 LEU A CA 1
ATOM 3251 C C . LEU A 1 429 ? -13.496 -31.715 25.273 1.00 83.44 429 LEU A C 1
ATOM 3253 O O . LEU A 1 429 ? -14.004 -32.548 26.024 1.00 83.44 429 LEU A O 1
ATOM 3257 N N . THR A 1 430 ? -12.179 -31.506 25.246 1.00 85.19 430 THR A N 1
ATOM 3258 C CA . THR A 1 430 ? -11.241 -32.221 26.132 1.00 85.19 430 THR A CA 1
ATOM 3259 C C . THR A 1 430 ? -11.380 -31.780 27.597 1.00 85.19 430 THR A C 1
ATOM 3261 O O . THR A 1 430 ? -11.809 -30.663 27.882 1.00 85.19 430 THR A O 1
ATOM 3264 N N . GLU A 1 431 ? -10.954 -32.608 28.560 1.00 81.69 431 GLU A N 1
ATOM 3265 C CA . GLU A 1 431 ? -11.022 -32.261 29.996 1.00 81.69 431 GLU A CA 1
ATOM 3266 C C . GLU A 1 431 ? -10.276 -30.962 30.356 1.00 81.69 431 GLU A C 1
ATOM 3268 O O . GLU A 1 431 ? -10.650 -30.261 31.297 1.00 81.69 431 GLU A O 1
ATOM 3273 N N . ALA A 1 432 ? -9.212 -30.627 29.620 1.00 83.00 432 ALA A N 1
ATOM 3274 C CA . ALA A 1 432 ? -8.487 -29.370 29.795 1.00 83.00 432 ALA A CA 1
ATOM 3275 C C . ALA A 1 432 ? -9.305 -28.165 29.302 1.00 83.00 432 ALA A C 1
ATOM 3277 O O . ALA A 1 432 ? -9.288 -27.108 29.927 1.00 83.00 432 ALA A O 1
ATOM 3278 N N . GLU A 1 433 ? -10.049 -28.337 28.211 1.00 84.12 433 GLU A N 1
ATOM 3279 C CA . GLU A 1 433 ? -10.890 -27.304 27.605 1.00 84.12 433 GLU A CA 1
ATOM 3280 C C . GLU A 1 433 ? -12.154 -27.032 28.414 1.00 84.12 433 GLU A C 1
ATOM 3282 O O . GLU A 1 433 ? -12.554 -25.879 28.543 1.00 84.12 433 GLU A O 1
ATOM 3287 N N . GLN A 1 434 ? -12.739 -28.060 29.029 1.00 83.62 434 GLN A N 1
ATOM 3288 C CA . GLN A 1 434 ? -13.919 -27.919 29.889 1.00 83.62 434 GLN A CA 1
ATOM 3289 C C . GLN A 1 434 ? -13.655 -27.070 31.145 1.00 83.62 434 GLN A C 1
ATOM 3291 O O . GLN A 1 434 ? -14.587 -26.494 31.703 1.00 83.62 434 GLN A O 1
ATOM 3296 N N . LYS A 1 435 ? -12.391 -26.958 31.581 1.00 86.31 435 LYS A N 1
ATOM 3297 C CA . LYS A 1 435 ? -11.974 -26.112 32.717 1.00 86.31 435 LYS A CA 1
ATOM 3298 C C . LYS A 1 435 ? -11.853 -24.628 32.358 1.00 86.31 435 LYS A C 1
ATOM 3300 O O . LYS A 1 435 ? -11.675 -23.803 33.253 1.00 86.31 435 LYS A O 1
ATOM 3305 N N . LEU A 1 436 ? -11.903 -24.284 31.072 1.00 88.38 436 LEU A N 1
ATOM 3306 C CA . LEU A 1 436 ? -11.824 -22.906 30.599 1.00 88.38 436 LEU A CA 1
ATOM 3307 C C . LEU A 1 436 ? -13.205 -22.241 30.625 1.00 88.38 436 LEU A C 1
ATOM 3309 O O . LEU A 1 436 ? -14.243 -22.902 30.624 1.00 88.38 436 LEU A O 1
ATOM 3313 N N . THR A 1 437 ? -13.226 -20.909 30.604 1.00 90.44 437 THR A N 1
ATOM 3314 C CA . THR A 1 437 ? -14.446 -20.190 30.222 1.00 90.44 437 THR A CA 1
ATOM 3315 C C . THR A 1 437 ? -14.664 -20.299 28.716 1.00 90.44 437 THR A C 1
ATOM 3317 O O . THR A 1 437 ? -13.711 -20.521 27.967 1.00 90.44 437 THR A O 1
ATOM 3320 N N . VAL A 1 438 ? -15.894 -20.093 28.243 1.00 85.69 438 VAL A N 1
ATOM 3321 C CA . VAL A 1 438 ? -16.205 -20.124 26.805 1.00 85.69 438 VAL A CA 1
ATOM 3322 C C . VAL A 1 438 ? -15.324 -19.149 26.025 1.00 85.69 438 VAL A C 1
ATOM 3324 O O . VAL A 1 438 ? -14.763 -19.505 24.992 1.00 85.69 438 VAL A O 1
ATOM 3327 N N . GLY A 1 439 ? -15.146 -17.931 26.544 1.00 83.25 439 GLY A N 1
ATOM 3328 C CA . GLY A 1 439 ? -14.265 -16.940 25.933 1.00 83.25 439 GLY A CA 1
ATOM 3329 C C . GLY A 1 439 ? -12.816 -17.424 25.862 1.00 83.25 439 GLY A C 1
ATOM 3330 O O . GLY A 1 439 ? -12.198 -17.339 24.807 1.00 83.25 439 GLY A O 1
ATOM 3331 N N . ALA A 1 440 ? -12.285 -17.997 26.947 1.00 85.31 440 ALA A N 1
ATOM 3332 C CA . ALA A 1 440 ? -10.914 -18.508 26.972 1.00 85.31 440 ALA A CA 1
ATOM 3333 C C . ALA A 1 4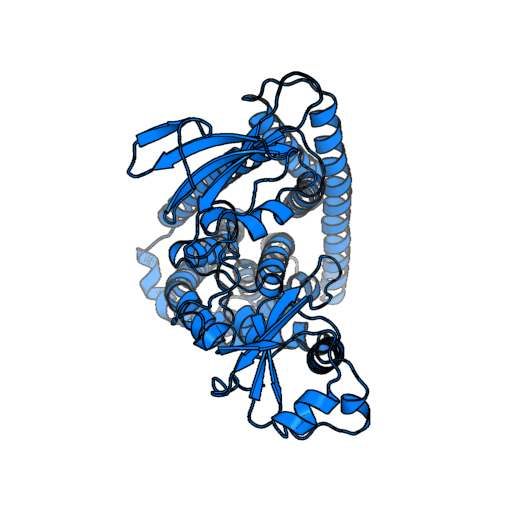40 ? -10.718 -19.721 26.048 1.00 85.31 440 ALA A C 1
ATOM 3335 O O . ALA A 1 440 ? -9.679 -19.826 25.399 1.00 85.31 440 ALA A O 1
ATOM 3336 N N . LEU A 1 441 ? -11.718 -20.599 25.940 1.00 86.69 441 LEU A N 1
ATOM 3337 C CA . LEU A 1 441 ? -11.735 -21.714 24.996 1.00 86.69 441 LEU A CA 1
ATOM 3338 C C . LEU A 1 441 ? -11.658 -21.218 23.547 1.00 86.69 441 LEU A C 1
ATOM 3340 O O . LEU A 1 441 ? -10.822 -21.689 22.775 1.00 86.69 441 LEU A O 1
ATOM 3344 N N . VAL A 1 442 ? -12.511 -20.254 23.187 1.00 84.94 442 VAL A N 1
ATOM 3345 C CA . VAL A 1 442 ? -12.544 -19.659 21.844 1.00 84.94 442 VAL A CA 1
ATOM 3346 C C . VAL A 1 442 ? -11.207 -18.985 21.536 1.00 84.94 442 VAL A C 1
ATOM 3348 O O . VAL A 1 442 ? -10.599 -19.280 20.511 1.00 84.94 442 VAL A O 1
ATOM 3351 N N . THR A 1 443 ? -10.678 -18.169 22.451 1.00 85.81 443 THR A N 1
ATOM 3352 C CA . THR A 1 443 ? -9.361 -17.535 22.291 1.00 85.81 443 THR A CA 1
ATOM 3353 C C . THR A 1 443 ? -8.232 -18.561 22.148 1.00 85.81 443 THR A C 1
ATOM 3355 O O . THR A 1 443 ? -7.355 -18.385 21.303 1.00 85.81 443 THR A O 1
ATOM 3358 N N . ALA A 1 444 ? -8.247 -19.653 22.919 1.00 84.38 444 ALA A N 1
ATOM 3359 C CA . ALA A 1 444 ? -7.243 -20.712 22.821 1.00 84.38 444 ALA A CA 1
ATOM 3360 C C . ALA A 1 444 ? -7.298 -21.432 21.463 1.00 84.38 444 ALA A C 1
ATOM 3362 O O . ALA A 1 444 ? -6.262 -21.637 20.829 1.00 84.38 444 ALA A O 1
ATOM 3363 N N . ARG A 1 445 ? -8.503 -21.752 20.974 1.00 82.94 445 ARG A N 1
ATOM 3364 C CA . ARG A 1 445 ? -8.721 -22.373 19.655 1.00 82.94 445 ARG A CA 1
ATOM 3365 C C . ARG A 1 445 ? -8.368 -21.444 18.485 1.00 82.94 445 ARG A C 1
ATOM 3367 O O . ARG A 1 445 ? -8.005 -21.947 17.426 1.00 82.94 445 ARG A O 1
ATOM 3374 N N . LEU A 1 446 ? -8.425 -20.125 18.682 1.00 78.06 446 LEU A N 1
ATOM 3375 C CA . LEU A 1 446 ? -8.014 -19.097 17.711 1.00 78.06 446 LEU A CA 1
ATOM 3376 C C . LEU A 1 446 ? -6.512 -18.754 17.765 1.00 78.06 446 LEU A C 1
ATOM 3378 O O . LEU A 1 446 ? -6.051 -17.887 17.028 1.00 78.06 446 LEU A O 1
ATOM 3382 N N . GLY A 1 447 ? -5.722 -19.422 18.613 1.00 74.69 447 GLY A N 1
ATOM 3383 C CA . GLY A 1 447 ? -4.276 -19.188 18.702 1.00 74.69 447 GLY A CA 1
ATOM 3384 C C . GLY A 1 447 ? -3.873 -17.991 19.571 1.00 74.69 447 GLY A C 1
ATOM 3385 O O . GLY A 1 447 ? -2.768 -17.477 19.421 1.00 74.69 447 GLY A O 1
ATOM 3386 N N . GLY A 1 448 ? -4.738 -17.560 20.496 1.00 75.06 448 GLY A N 1
ATOM 3387 C CA . GLY A 1 448 ? -4.405 -16.596 21.553 1.00 75.06 448 GLY A CA 1
ATOM 3388 C C . GLY A 1 448 ? -4.911 -15.167 21.340 1.00 75.06 448 GLY A C 1
ATOM 3389 O O . GLY A 1 448 ? -4.763 -14.343 22.240 1.00 75.06 448 GLY A O 1
ATOM 3390 N N . HIS A 1 449 ? -5.535 -14.861 20.202 1.00 77.06 449 HIS A N 1
ATOM 3391 C CA . HIS A 1 449 ? -6.138 -13.551 19.947 1.00 77.06 449 HIS A CA 1
ATOM 3392 C C . HIS A 1 449 ? -7.461 -13.711 19.205 1.00 77.06 449 HIS A C 1
ATOM 3394 O O . HIS A 1 449 ? -7.521 -14.465 18.238 1.00 77.06 449 HIS A O 1
ATOM 3400 N N . ALA A 1 450 ? -8.500 -13.012 19.662 1.00 77.38 450 ALA A N 1
ATOM 3401 C CA . ALA A 1 450 ? -9.825 -13.050 19.057 1.00 77.38 450 ALA A CA 1
ATOM 3402 C C . ALA A 1 450 ? -10.155 -11.698 18.423 1.00 77.38 450 ALA A C 1
ATOM 3404 O O . ALA A 1 450 ? -9.946 -10.652 19.036 1.00 77.38 450 ALA A O 1
ATOM 3405 N N . GLU A 1 451 ? -10.691 -11.726 17.212 1.00 68.19 451 GLU A N 1
ATOM 3406 C CA . GLU A 1 451 ? -11.241 -10.567 16.520 1.00 68.19 451 GLU A CA 1
ATOM 3407 C C . GLU A 1 451 ? -12.758 -10.677 16.361 1.00 68.19 451 GLU A C 1
ATOM 3409 O O . GLU A 1 451 ? -13.372 -11.733 16.512 1.00 68.19 451 GLU A O 1
ATOM 3414 N N . TYR A 1 452 ? -13.385 -9.535 16.094 1.00 69.88 452 TYR A N 1
ATOM 3415 C CA . TYR A 1 452 ? -14.806 -9.480 15.778 1.00 69.88 452 TYR A CA 1
ATOM 3416 C C . TYR A 1 452 ? -15.092 -10.304 14.510 1.00 69.88 452 TYR A C 1
ATOM 3418 O O . TYR A 1 452 ? -14.371 -10.184 13.520 1.00 69.88 452 TYR A O 1
ATOM 3426 N N . ALA A 1 453 ? -16.157 -11.107 14.559 1.00 68.44 453 ALA A N 1
ATOM 3427 C CA . ALA A 1 453 ? -16.566 -12.103 13.566 1.00 68.44 453 ALA A CA 1
ATOM 3428 C C . ALA A 1 453 ? -15.692 -13.373 13.457 1.00 68.44 453 ALA A C 1
ATOM 3430 O O . ALA A 1 453 ? -15.913 -14.177 12.550 1.00 68.44 453 ALA A O 1
ATOM 3431 N N . ASP A 1 454 ? -14.755 -13.616 14.382 1.00 73.38 454 ASP A N 1
ATOM 3432 C CA . ASP A 1 454 ? -14.010 -14.883 14.423 1.00 73.38 454 ASP A CA 1
ATOM 3433 C C . ASP A 1 454 ? -14.934 -16.068 14.685 1.00 73.38 454 ASP A C 1
ATOM 3435 O O . ASP A 1 454 ? -15.822 -15.992 15.535 1.00 73.38 454 ASP A O 1
ATOM 3439 N N . ARG A 1 455 ? -14.691 -17.186 13.994 1.00 77.50 455 ARG A N 1
ATOM 3440 C CA . ARG A 1 455 ? -15.514 -18.393 14.094 1.00 77.50 455 ARG A CA 1
ATOM 3441 C C . ARG A 1 455 ? -14.715 -19.586 14.596 1.00 77.50 455 ARG A C 1
ATOM 3443 O O . ARG A 1 455 ? -13.618 -19.870 14.113 1.00 77.50 455 ARG A O 1
ATOM 3450 N N . VAL A 1 456 ? -15.285 -20.318 15.548 1.00 83.00 456 VAL A N 1
ATOM 3451 C CA . VAL A 1 456 ? -14.721 -21.555 16.090 1.00 83.00 456 VAL A CA 1
ATOM 3452 C C . VAL A 1 456 ? -15.755 -22.664 15.985 1.00 83.00 456 VAL A C 1
ATOM 3454 O O . VAL A 1 456 ? -16.735 -22.698 16.726 1.00 83.00 456 VAL A O 1
ATOM 3457 N N . LEU A 1 457 ? -15.491 -23.604 15.077 1.00 81.81 457 LEU A N 1
ATOM 3458 C CA . LEU A 1 457 ? -16.253 -24.842 14.964 1.00 81.81 457 LEU A CA 1
ATOM 3459 C C . LEU A 1 457 ? -15.938 -25.769 16.149 1.00 81.81 457 LEU A C 1
ATOM 3461 O O . LEU A 1 457 ? -14.773 -26.134 16.364 1.00 81.81 457 LEU A O 1
ATOM 3465 N N . LEU A 1 458 ? -16.980 -26.166 16.876 1.00 80.75 458 LEU A N 1
ATOM 3466 C CA . LEU A 1 458 ? -16.953 -27.082 18.011 1.00 80.75 458 LEU A CA 1
ATOM 3467 C C . LEU A 1 458 ? -18.001 -28.183 17.783 1.00 80.75 458 LEU A C 1
ATOM 3469 O O . LEU A 1 458 ? -19.157 -28.048 18.173 1.00 80.75 458 LEU A O 1
ATOM 3473 N N . GLY A 1 459 ? -17.605 -29.271 17.119 1.00 77.31 459 GLY A N 1
ATOM 3474 C CA . GLY A 1 459 ? -18.507 -30.389 16.831 1.00 77.31 459 GLY A CA 1
ATOM 3475 C C . GLY A 1 459 ? -19.727 -29.949 16.001 1.00 77.31 459 GLY A C 1
ATOM 3476 O O . GLY A 1 459 ? -19.527 -29.508 14.867 1.00 77.31 459 GLY A O 1
ATOM 3477 N N . PRO A 1 460 ? -20.967 -30.063 16.526 1.00 76.00 460 PRO A N 1
ATOM 3478 C CA . PRO A 1 460 ? -22.191 -29.688 15.817 1.00 76.00 460 PRO A CA 1
ATOM 3479 C C . PRO A 1 460 ? -22.528 -28.190 15.892 1.00 76.00 460 PRO A C 1
ATOM 3481 O O . PRO A 1 460 ? -23.489 -27.763 15.260 1.00 76.00 460 PRO A O 1
ATOM 3484 N N . ILE A 1 461 ? -21.782 -27.395 16.667 1.00 79.94 461 ILE A N 1
ATOM 3485 C CA . ILE A 1 461 ? -22.050 -25.966 16.867 1.00 79.94 461 ILE A CA 1
ATOM 3486 C C . ILE A 1 461 ? -20.880 -25.101 16.395 1.00 79.94 461 ILE A C 1
ATOM 3488 O O . ILE A 1 461 ? -19.712 -25.492 16.452 1.00 79.94 461 ILE A O 1
ATOM 3492 N N . GLU A 1 462 ? -21.189 -23.884 15.963 1.00 81.38 462 GLU A N 1
ATOM 3493 C CA . GLU A 1 462 ? -20.201 -22.859 15.632 1.00 81.38 462 GLU A CA 1
ATOM 3494 C C . GLU A 1 462 ? -20.340 -21.678 16.595 1.00 81.38 462 GLU A C 1
ATOM 3496 O O . GLU A 1 462 ? -21.418 -21.097 16.726 1.00 81.38 462 GLU A O 1
ATOM 3501 N N . LEU A 1 463 ? -19.250 -21.325 17.283 1.00 83.31 463 LEU A N 1
ATOM 3502 C CA . LEU A 1 463 ? -19.186 -20.125 18.115 1.00 83.31 463 LEU A CA 1
ATOM 3503 C C . LEU A 1 463 ? -18.597 -18.962 17.322 1.00 83.31 463 LEU A C 1
ATOM 3505 O O . LEU A 1 463 ? -17.541 -19.107 16.711 1.00 83.31 463 LEU A O 1
ATOM 3509 N N . ILE A 1 464 ? -19.255 -17.805 17.374 1.00 77.19 464 ILE A N 1
ATOM 3510 C CA . ILE A 1 464 ? -18.895 -16.618 16.594 1.00 77.19 464 ILE A CA 1
ATOM 3511 C C . ILE A 1 464 ? -18.647 -15.436 17.531 1.00 77.19 464 ILE A C 1
ATOM 3513 O O . ILE A 1 464 ? -19.492 -15.105 18.361 1.00 77.19 464 ILE A O 1
ATOM 3517 N N . VAL A 1 465 ? -17.497 -14.777 17.422 1.00 76.69 465 VAL A N 1
ATOM 3518 C CA . VAL A 1 465 ? -17.149 -13.611 18.243 1.00 76.69 465 VAL A CA 1
ATOM 3519 C C . VAL A 1 465 ? -17.969 -12.406 17.799 1.00 76.69 465 VAL A C 1
ATOM 3521 O O . VAL A 1 465 ? -17.815 -11.897 16.692 1.00 76.69 465 VAL A O 1
ATOM 3524 N N . ARG A 1 466 ? -18.847 -11.934 18.686 1.00 69.88 466 ARG A N 1
ATOM 3525 C CA . ARG A 1 466 ? -19.743 -10.797 18.437 1.00 69.88 466 ARG A CA 1
ATOM 3526 C C . ARG A 1 466 ? -19.211 -9.480 18.968 1.00 69.88 466 ARG A C 1
ATOM 3528 O O . ARG A 1 466 ? -19.671 -8.443 18.522 1.00 69.88 466 ARG A O 1
ATOM 3535 N N . ASP A 1 467 ? -18.317 -9.486 19.948 1.00 66.00 467 ASP A N 1
ATOM 3536 C CA . ASP A 1 467 ? -17.727 -8.248 20.462 1.00 66.00 467 ASP A CA 1
ATOM 3537 C C . ASP A 1 467 ? -16.439 -8.550 21.244 1.00 66.00 467 ASP A C 1
ATOM 3539 O O . ASP A 1 467 ? -16.335 -9.577 21.926 1.00 66.00 467 ASP A O 1
ATOM 3543 N N . VAL A 1 468 ? -15.466 -7.646 21.145 1.00 70.06 468 VAL A N 1
ATOM 3544 C CA . VAL A 1 468 ? -14.144 -7.725 21.788 1.00 70.06 468 VAL A CA 1
ATOM 3545 C C . VAL A 1 468 ? -13.778 -6.361 22.362 1.00 70.06 468 VAL A C 1
ATOM 3547 O O . VAL A 1 468 ? -14.013 -5.331 21.731 1.00 70.06 468 VAL A O 1
ATOM 3550 N N . ASP A 1 469 ? -13.219 -6.357 23.571 1.00 69.12 469 ASP A N 1
ATOM 3551 C CA . ASP A 1 469 ? -12.750 -5.135 24.223 1.00 69.12 469 ASP A CA 1
ATOM 3552 C C . ASP A 1 469 ? -11.410 -4.631 23.647 1.00 69.12 469 ASP A C 1
ATOM 3554 O O . ASP A 1 469 ? -10.772 -5.284 22.821 1.00 69.12 469 ASP A O 1
ATOM 3558 N N . ASP A 1 470 ? -10.953 -3.463 24.115 1.00 53.56 470 ASP A N 1
ATOM 3559 C CA . ASP A 1 470 ? -9.700 -2.823 23.672 1.00 53.56 470 ASP A CA 1
ATOM 3560 C C . ASP A 1 470 ? -8.431 -3.642 23.964 1.00 53.56 470 ASP A C 1
ATOM 3562 O O . ASP A 1 470 ? -7.349 -3.304 23.489 1.00 53.56 470 ASP A O 1
ATOM 3566 N N . LYS A 1 471 ? -8.542 -4.710 24.761 1.00 60.94 471 LYS A N 1
ATOM 3567 C CA . LYS A 1 471 ? -7.447 -5.627 25.098 1.00 60.94 471 LYS A CA 1
ATOM 3568 C C . LYS A 1 471 ? -7.575 -6.972 24.372 1.00 60.94 471 LYS A C 1
ATOM 3570 O O . LYS A 1 471 ? -6.807 -7.885 24.670 1.00 60.94 471 LYS A O 1
ATOM 3575 N N . GLY A 1 472 ? -8.525 -7.103 23.441 1.00 64.19 472 GLY A N 1
ATOM 3576 C CA . GLY A 1 472 ? -8.779 -8.327 22.678 1.00 64.19 472 GLY A CA 1
ATOM 3577 C C . GLY A 1 472 ? -9.520 -9.412 23.468 1.00 64.19 472 GLY A C 1
ATOM 3578 O O . GLY A 1 472 ? -9.540 -10.571 23.052 1.00 64.19 472 GLY A O 1
ATOM 3579 N N . LYS A 1 473 ? -10.122 -9.079 24.618 1.00 77.50 473 LYS A N 1
ATOM 3580 C CA . LYS A 1 473 ? -10.932 -10.018 25.399 1.00 77.50 473 LYS A CA 1
ATOM 3581 C C . LYS A 1 473 ? -12.349 -10.066 24.840 1.00 77.50 473 LYS A C 1
ATOM 3583 O O . LYS A 1 473 ? -13.001 -9.040 24.665 1.00 77.50 473 LYS A O 1
ATOM 3588 N N . ILE A 1 474 ? -12.843 -11.278 24.608 1.00 77.81 474 ILE A N 1
ATOM 3589 C CA . ILE A 1 474 ? -14.191 -11.510 24.089 1.00 77.81 474 ILE A CA 1
ATOM 3590 C C . ILE A 1 474 ? -15.226 -11.100 25.143 1.00 77.81 474 ILE A C 1
ATOM 3592 O O . ILE A 1 474 ? -15.226 -11.625 26.259 1.00 77.81 474 ILE A O 1
ATOM 3596 N N . ILE A 1 475 ? -16.117 -10.181 24.774 1.00 75.88 475 ILE A N 1
ATOM 3597 C CA . ILE A 1 475 ? -17.216 -9.687 25.621 1.00 75.88 475 ILE A CA 1
ATOM 3598 C C . ILE A 1 475 ? -18.599 -10.068 25.077 1.00 75.88 475 ILE A C 1
ATOM 3600 O O . ILE A 1 475 ? -19.592 -9.920 25.787 1.00 75.88 475 ILE A O 1
ATOM 3604 N N . GLY A 1 476 ? -18.670 -10.633 23.868 1.00 75.12 476 GLY A N 1
ATOM 3605 C CA . GLY A 1 476 ? -19.887 -11.236 23.331 1.00 75.12 476 GLY A CA 1
ATOM 3606 C C . GLY A 1 476 ? -19.592 -12.398 22.388 1.00 75.12 476 GLY A C 1
ATOM 3607 O O . GLY A 1 4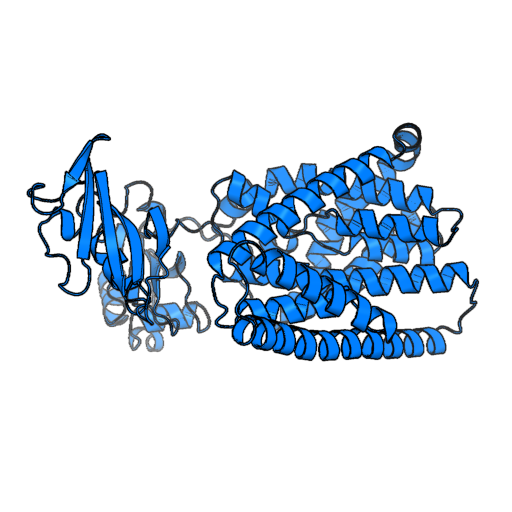76 ? -18.721 -12.293 21.524 1.00 75.12 476 GLY A O 1
ATOM 3608 N N . LEU A 1 477 ? -20.345 -13.491 22.531 1.00 76.75 477 LEU A N 1
ATOM 3609 C CA . LEU A 1 477 ? -20.316 -14.642 21.629 1.00 76.75 477 LEU A CA 1
ATOM 3610 C C . LEU A 1 477 ? -21.709 -14.928 21.074 1.00 76.75 477 LEU A C 1
ATOM 3612 O O . LEU A 1 477 ? -22.730 -14.642 21.701 1.00 76.75 477 LEU A O 1
ATOM 3616 N N . GLY A 1 478 ? -21.729 -15.500 19.883 1.00 77.75 478 GLY A N 1
ATOM 3617 C CA . GLY A 1 478 ? -22.884 -16.080 19.230 1.00 77.75 478 GLY A CA 1
ATOM 3618 C C . GLY A 1 478 ? -22.698 -17.576 19.025 1.00 77.75 478 GLY A C 1
ATOM 3619 O O . GLY A 1 478 ? -21.568 -18.053 18.999 1.00 77.75 478 GLY A O 1
ATOM 3620 N N . LEU A 1 479 ? -23.797 -18.305 18.885 1.00 77.94 479 LEU A N 1
ATOM 3621 C CA . LEU A 1 479 ? -23.841 -19.737 18.629 1.00 77.94 479 LEU A CA 1
ATOM 3622 C C . LEU A 1 479 ? -24.762 -20.002 17.440 1.00 77.94 479 LEU A C 1
ATOM 3624 O O . LEU A 1 479 ? -25.911 -19.551 17.429 1.00 77.94 479 LEU A O 1
ATOM 3628 N N . SER A 1 480 ? -24.240 -20.725 16.450 1.00 75.06 480 SER A N 1
ATOM 3629 C CA . SER A 1 480 ? -24.975 -21.242 15.295 1.00 75.06 480 SER A CA 1
ATOM 3630 C C . SER A 1 480 ? -25.059 -22.770 15.344 1.00 75.06 480 SER A C 1
ATOM 3632 O O . SER A 1 480 ? -24.080 -23.430 15.696 1.00 75.06 480 SER A O 1
ATOM 3634 N N . PHE A 1 481 ? -26.225 -23.314 14.977 1.00 67.19 481 PHE A N 1
ATOM 3635 C CA . PHE A 1 481 ? -26.478 -24.756 14.817 1.00 67.19 481 PHE A CA 1
ATOM 3636 C C . PHE A 1 481 ? -26.330 -25.234 13.370 1.00 67.19 481 PHE A C 1
ATOM 3638 O O . PHE A 1 481 ? -26.204 -26.431 13.130 1.00 67.19 481 PHE A O 1
ATOM 3645 N N . GLU A 1 482 ? -26.338 -24.305 12.415 1.00 60.94 482 GLU A N 1
ATOM 3646 C CA . GLU A 1 482 ? -25.982 -24.565 11.027 1.00 60.94 482 GLU A CA 1
ATOM 3647 C C . GLU A 1 482 ? -24.556 -24.049 10.834 1.00 60.94 482 GLU A C 1
ATOM 3649 O O . GLU A 1 482 ? -24.358 -22.848 10.619 1.00 60.94 482 GLU A O 1
ATOM 3654 N N . PRO A 1 483 ? -23.530 -24.904 10.996 1.00 52.81 483 PRO A N 1
ATOM 3655 C CA . PRO A 1 483 ? -22.175 -24.500 10.682 1.00 52.81 483 PRO A CA 1
ATOM 3656 C C . PRO A 1 483 ? -22.131 -24.165 9.194 1.00 52.81 483 PRO A C 1
ATOM 3658 O O . PRO A 1 483 ? -22.305 -25.039 8.339 1.00 52.81 483 PRO A O 1
ATOM 3661 N N . THR A 1 484 ? -21.899 -22.894 8.868 1.00 48.22 484 THR A N 1
ATOM 3662 C CA . THR A 1 484 ? -21.539 -22.532 7.500 1.00 48.22 484 THR A CA 1
ATOM 3663 C C . THR A 1 484 ? -20.254 -23.301 7.214 1.00 48.22 484 THR A C 1
ATOM 3665 O O . THR A 1 484 ? -19.309 -23.198 7.996 1.00 48.22 484 THR A O 1
ATOM 3668 N N . ALA A 1 485 ? -20.252 -24.161 6.187 1.00 38.22 485 ALA A N 1
ATOM 3669 C CA . ALA A 1 485 ? -19.150 -25.090 5.939 1.00 38.22 485 ALA A CA 1
ATOM 3670 C C . ALA A 1 485 ? -17.804 -24.370 6.128 1.00 38.22 485 ALA A C 1
ATOM 3672 O O . ALA A 1 485 ? -17.626 -23.294 5.545 1.00 38.22 485 ALA A O 1
ATOM 3673 N N . PRO A 1 486 ? -16.881 -24.904 6.950 1.00 39.22 486 PRO A N 1
ATOM 3674 C CA . PRO A 1 486 ? -15.630 -24.219 7.212 1.00 39.22 486 PRO A CA 1
ATOM 3675 C C . PRO A 1 486 ? -14.958 -23.983 5.864 1.00 39.22 486 PRO A C 1
ATOM 3677 O O . PRO A 1 486 ? -14.671 -24.940 5.141 1.00 39.22 486 PRO A O 1
ATOM 3680 N N . VAL A 1 487 ? -14.726 -22.717 5.505 1.00 40.62 487 VAL A N 1
ATOM 3681 C CA . VAL A 1 487 ? -13.826 -22.405 4.394 1.00 40.62 487 VAL A CA 1
ATOM 3682 C C . VAL A 1 487 ? -12.508 -23.068 4.775 1.00 40.62 487 VAL A C 1
ATOM 3684 O O . VAL A 1 487 ? -11.937 -22.743 5.815 1.00 40.62 487 VAL A O 1
ATOM 3687 N N . ALA A 1 488 ? -12.140 -24.097 4.009 1.00 28.56 488 ALA A N 1
ATOM 3688 C CA . ALA A 1 488 ? -11.203 -25.142 4.401 1.00 28.56 488 ALA A CA 1
ATOM 3689 C C . ALA A 1 488 ? -10.002 -24.601 5.204 1.00 28.56 488 ALA A C 1
ATOM 3691 O O . ALA A 1 488 ? -9.233 -23.775 4.706 1.00 28.56 488 ALA A O 1
ATOM 3692 N N . ARG A 1 489 ? -9.885 -25.073 6.455 1.00 31.73 489 ARG A N 1
ATOM 3693 C CA . ARG A 1 489 ? -8.767 -24.796 7.372 1.00 31.73 489 ARG A CA 1
ATOM 3694 C C . ARG A 1 489 ? -7.425 -25.116 6.757 1.00 31.73 489 ARG A C 1
ATOM 3696 O O . ARG A 1 489 ? -7.335 -26.160 6.071 1.00 31.73 489 ARG A O 1
#

Secondary structure (DSSP, 8-state):
-HHIIIIIHHHHHHHHHHHHHHHH---HHHHHHHHHHTT---HHHHHHHHHHTT-PBPHHHHHHHHHHHHHHHHHHHHHHHHHHHHHHTT----HHHHHHHHHHHHHHHHHHHHHHHHHHHHHHHHHHHHS---TTTHHHHHHHHHHHHHHHHHHTTS-HHHHHHHHHHHHHTS--TTHHHHHHHHHHHHHHHHHHHHHHHHHH--GGGHHHHHHHHHHHHHHIIIIIHHHHHHHHHGGGT--HHHHHHHHH-----HHHHHHTTHHHHTT-TTHHHHHHHHHHHHHHHHHHHHHHHHHHHHHTT-B-PPP---SEEEEEE-SSS-EEEEEEEE--TT-TTTTTPPPPTTSEEEEEEETTEEEETTTS-S--TT-EEEEEEETT-HHHHHHHHS-S----HHHHHHH-SEEE-TTSBHHHHHHHH-----HHHHTSBHHHHHHHHTTS---TT-EEEETTEEEEEEEE-TTS-EEEEEEESS-------

Sequence (489 aa):
ALSLATFGVLVTTGLFGVAAHYLLDLTWLESFLLGAAVASTDAAAVFFLLRAGEINLRERVRSTLEVESGTNDPIAIFLTITLVEIIAAHANPETNVLVTSLFLGFLLNMGLGAVVGVLGGLAIVRLVDRLNLDHGLLPIFVLTLSLMVFAAAGAIGGSGFLAVYIAGLISGNSDIRAVTILKRFQDGMSWLAQIIMFLILGLFATPSQFPAIMVPAVLLGLFLMFIARPIAVWLCLIPFRLPRPEVAFVSWVGLRGAVSILLAITPLLGGLENGRVIFNTAFIIVLVSLVIQGWTVGPLARRLGLIVPARLGPLDKVELELPGSAHHELLAYRVAHGSPVARGERIPRWARPSLVLRDGRSMRFQDMGRLAAGDQVYIFVPDRYPRLLDKLFASRAVVDPEDADFFGAFAVDPARSAAELEAAYTPGLTEAEQKLTVGALVTARLGGHAEYADRVLLGPIELIVRDVDDKGKIIGLGLSFEPTAPVAR

Nearest PDB structures (foldseek):
  4czb-assembly1_A  TM=8.311E-01  e=1.018E-08  Methanocaldococcus jannaschii
  7x2u-assembly1_A  TM=8.312E-01  e=2.294E-08  Homo sapiens
  7x2u-assembly1_B  TM=8.309E-01  e=2.400E-08  Homo sapiens
  4czb-assembly2_C  TM=8.290E-01  e=1.335E-07  Methanocaldococcus jannaschii
  8by2-assembly1_B  TM=7.365E-01  e=3.604E-04  Escherichia coli

Mean predicted aligned error: 12.99 Å

Solvent-accessible surface area (backbone atoms only — not comparable to full-atom values): 25358 Å² total; per-residue (Å²): 75,74,51,43,19,49,56,19,32,53,46,22,10,51,53,38,10,57,51,37,24,78,58,66,74,42,53,70,66,58,12,34,30,49,16,17,16,58,41,20,40,29,43,68,63,49,52,49,52,28,54,76,67,72,51,40,60,41,66,69,61,49,52,40,44,49,49,22,22,68,50,15,38,46,48,24,50,50,52,26,53,53,41,38,51,45,60,63,64,65,63,83,64,60,68,70,61,46,55,52,50,51,52,53,50,47,52,49,17,49,49,43,2,45,52,42,4,51,55,37,12,56,44,50,49,52,48,57,75,68,48,92,63,55,85,82,52,45,47,58,49,53,52,50,52,42,53,48,34,21,52,54,14,41,74,76,59,13,33,21,63,42,6,32,51,43,14,48,55,50,36,72,73,43,99,53,86,66,49,69,60,37,49,56,50,51,51,53,50,52,51,52,52,51,53,53,47,55,50,53,53,58,68,71,50,62,74,91,57,40,79,84,46,43,66,47,22,50,52,49,31,50,41,42,55,73,44,29,34,37,51,20,42,48,66,50,40,62,89,67,73,65,58,52,51,59,52,55,45,57,24,57,67,58,39,34,38,70,66,19,44,57,45,24,45,49,34,47,78,53,65,43,89,60,14,65,58,45,27,52,35,43,44,47,22,26,51,49,30,44,57,57,44,56,68,40,51,60,61,46,37,55,71,51,65,42,55,41,80,79,77,77,58,57,78,42,81,44,80,41,88,48,93,64,99,56,62,33,30,40,35,31,32,54,28,29,69,75,2,45,36,46,73,66,51,78,78,54,90,74,48,44,66,58,37,32,35,50,96,89,41,84,40,46,47,90,79,44,79,81,55,46,59,70,27,35,38,32,29,41,31,51,78,89,50,66,75,65,50,30,64,36,33,25,40,76,74,71,57,48,83,80,40,23,83,70,41,25,79,39,83,42,69,25,82,42,53,25,44,56,49,37,74,73,64,60,33,76,71,50,80,76,45,33,75,28,31,38,32,55,39,52,24,57,77,57,74,70,56,50,54,71,68,40,76,45,81,37,70,66,33,24,40,21,30,68,32,55,48,101,84,43,48,58,74,29,30,12,35,20,75,72,59,72,76,74,70,71,122